Protein AF-0000000074982258 (afdb_homodimer)

Secondary structure (DSSP, 8-state):
-------------TT----S-TTTPPPPSS-EEEE-SSSEEEE-TTSEEE-SS---HHHHS-TT----SPPPPPTTEEEEEETTTEEEEEEGGGEEEEEE--BHHHH-TTT---HHHHTTHHHHHHHHHHHHHTT-EEEEEEE-B-HHHHTTS-HHHHHHTSBTTB--TTSBPSTT--BTTBTT-GGGSBPTHHHHHHHHHHHHT-EEEEEESSSSTTSSTTSHHHHHHHHTT--EEEEEEE-IIIIIHHHHHHHHHHT-EEEEEEEEEE--SPTTHHHHHHHHIIIIIEEEE-HHHHHHHHHHHH-/-------------TT----S-TTTPPPPSS-EEEE-SSSEEEE-TTSEEE-SS---HHHHS-TT----SPPPPPTTEEEEEETTTEEEEEEGGGEEEEEE--BHHHH-TTT---HHHHTTHHHHHHHHHHHHHTT-EEEEEEE-B-HHHHTTS-HHHHHHTSBTTB--TTPBPSTT--BTTBTT-GGGSBPTHHHHHHHHHHHHT-EEEEEESSSSTTSSTTSHHHHHHHHTT--EEEEEEE-IIIIIHHHHHHHHHHT-EEEEEEEEEE--SPTTHHHHHHHHIIIIIEEEE-HHHHHHHHHHHT-

Nearest PDB structures (foldseek):
  8bkd-assembly3_E  TM=7.973E-01  e=1.264E-15  Escherichia coli K-12
  8bln-assembly3_F  TM=8.047E-01  e=1.947E-15  Escherichia coli
  8bll-assembly7_L  TM=7.903E-01  e=5.222E-15  Escherichia coli K-12
  3o90-assembly1_D  TM=8.374E-01  e=4.902E-12  Streptococcus pneumoniae TIGR4
  6kua-assembly1_B  TM=9.153E-01  e=8.361E-11  Staphylococcus aureus

Organism: Psilocybe cubensis (NCBI:txid181762)

pLDDT: mean 91.88, std 14.43, range [24.7, 99.0]

Solvent-accessible surface area (backbone atoms only — not comparable to full-atom values): 31228 Å² total; per-residue (Å²): 134,83,76,76,70,82,76,80,72,81,71,73,29,84,52,61,62,74,62,49,42,54,34,77,46,66,62,26,86,48,44,45,72,32,48,42,96,88,49,35,32,35,36,28,37,84,28,40,34,36,60,45,67,80,68,58,60,62,76,73,31,49,81,88,51,71,42,60,70,77,78,80,85,50,94,60,41,48,62,31,60,31,61,54,78,27,31,39,30,37,32,30,69,26,24,31,41,39,38,25,41,60,17,20,54,56,44,31,59,54,29,19,88,30,69,59,48,54,58,18,50,59,44,46,67,64,30,50,63,45,41,48,75,54,52,23,39,38,36,42,38,29,54,34,38,50,78,71,50,67,58,67,44,38,23,58,60,49,52,32,47,29,45,55,88,45,73,22,75,61,28,77,42,76,81,80,31,33,31,34,45,19,59,92,16,53,27,36,33,46,34,72,71,52,36,59,52,44,53,56,30,38,75,71,69,42,32,44,85,35,60,28,85,51,64,23,49,40,76,43,83,80,26,57,46,42,47,50,34,62,75,60,59,45,47,35,40,35,40,32,22,34,36,31,71,44,33,38,36,43,26,50,53,40,36,36,68,73,50,36,43,38,33,36,26,63,60,25,40,20,53,84,64,63,85,30,27,62,58,37,46,53,48,44,30,27,18,50,50,41,34,33,34,39,46,65,42,48,42,52,33,47,59,55,65,76,101,135,83,76,77,71,82,78,78,72,80,71,72,28,84,52,58,61,72,64,48,44,56,33,78,45,67,60,27,85,46,44,44,71,33,49,41,96,87,49,35,32,36,36,26,37,83,28,41,34,36,59,44,66,80,69,57,63,62,76,74,32,48,81,89,50,71,44,60,68,76,78,80,86,50,92,60,41,50,61,32,57,31,61,53,78,28,32,38,30,38,32,29,69,25,25,30,40,40,38,26,40,58,16,20,53,56,43,32,62,54,30,20,88,29,72,58,51,54,56,19,50,61,44,46,66,63,29,50,63,46,41,47,74,54,52,23,37,39,36,42,38,30,54,34,38,50,78,71,49,68,59,67,44,40,24,59,61,51,53,33,46,29,46,56,87,45,76,21,75,62,27,79,42,76,82,80,28,34,30,35,45,18,58,93,17,53,28,36,33,44,36,73,71,51,37,58,51,45,53,55,29,39,76,72,70,42,33,44,85,34,60,28,86,50,65,22,49,41,76,43,83,81,26,56,46,42,49,51,34,62,75,59,59,45,46,34,40,36,40,30,22,35,37,31,70,44,32,39,38,44,26,50,53,39,37,37,68,73,49,35,42,40,32,34,26,64,58,26,40,20,53,85,64,62,87,28,26,63,58,36,46,53,48,42,30,26,18,49,48,40,35,32,35,38,47,66,40,50,41,52,33,47,58,53,65,76,101

Sequence (614 aa):
MDSLSPSEEQRVPVHDTPISGLVDRPKVPTAVEYGNETDFWVEYPNGLIDISREAHLSRVYPPPYGATIPPALKSTQIDIAVDGNRIVRINKARTALVVIDMQNFFLHPDLRIHTKGLQCVDPLMNVIPHLRTLGSKILWVNWGLTDHELETIPPSLVRGFRKHNGGGFGSQLPGDFGRLLMRDAYNSELYGPLQAEYLKGAKEGTDFWIHKNRMSGLWGYQTALDLFLRENGITTLIFAGVNTDQCVLGTIVDAYYRGYDCIVLSDATATTSPEGAFENVIYNSGNSYGFVTDTQRIIEAANRDKKMDSLSPSEEQRVPVHDTPISGLVDRPKVPTAVEYGNETDFWVEYPNGLIDISREAHLSRVYPPPYGATIPPALKSTQIDIAVDGNRIVRINKARTALVVIDMQNFFLHPDLRIHTKGLQCVDPLMNVIPHLRTLGSKILWVNWGLTDHELETIPPSLVRGFRKHNGGGFGSQLPGDFGRLLMRDAYNSELYGPLQAEYLKGAKEGTDFWIHKNRMSGLWGYQTALDLFLRENGITTLIFAGVNTDQCVLGTIVDAYYRGYDCIVLSDATATTSPEGAFENVIYNSGNSYGFVTDTQRIIEAANRDKK

Radius of gyration: 24.96 Å; Cα contacts (8 Å, |Δi|>4): 1361; chains: 2; bounding box: 67×72×72 Å

InterPro domains:
  IPR000868 Isochorismatase-like domain [PF00857] (95-280)
  IPR036380 Isochorismatase-like superfamily [G3DSA:3.40.50.850] (60-307)
  IPR036380 Isochorismatase-like superfamily [SSF52499] (83-302)
  IPR050272 Isochorismatase-like hydrolase [PTHR43540] (84-302)

Foldseek 3Di:
DPPPPDDPPPPDPPDDDDAFDQQQDQADPFWDWDDDQQFIWIGARQQEIERASPDDPCRVDPPPDGDRDDDDQDLQWFWFQFHNRHIYIHGLQQEAEEAEALFQCDPPPVRDDFVLQVQLVVLCVVQVVLSVVSNHAYEYEFQADDPVLVVPDDPVQQVVQADPVGAGAQCQDPDQQGGPSHHPGRRGAHPDCVNVVQVVCVVVVRYDYFHDSALAQPPDCPHPVNVVSVVSNHQEYEYAYPDLQTSRLNNLVSSQVVNGAYEYALSRHHYPDDPPRSVVSQSCCPGPRHTYDHSVRSSVRSVVSVD/DPPPPDDPPPDDPPDDDDAFDQQQDQADPFWDWDDDQQFIWIGARQQEIERASPDDPCRVDPPPDRDRDDDDQDLQWFWFQFHNRHIYIHGLLQEAEEAEALFQCDPPPVRDDFVLQVQLVVLCVVQVVLSVVSNHAYEYEFQADDPVLVVPDDPVQQVVQADPVGAGAQCQDPDQQGGPSHHPGRRGAHPDCVNVVQVVCVVVVRYDYFHDSALAQPPDCPHPVNVVSVVSNHQEYEYAYPDCQTSRLNNLVSSQVVNGAYEYALSRHHYPDDPPRSVVSQSCCPGPRHTYDHSVRSSVRSVVSVD

Structure (mmCIF, N/CA/C/O backbone):
data_AF-0000000074982258-model_v1
#
loop_
_entity.id
_entity.type
_entity.pdbx_description
1 polymer 'Isochorismatase-like domain-containing protein'
#
loop_
_atom_site.group_PDB
_atom_site.id
_atom_site.type_symbol
_atom_site.label_atom_id
_atom_site.label_alt_id
_atom_site.label_comp_id
_atom_site.label_asym_id
_atom_site.label_entity_id
_atom_site.label_seq_id
_atom_site.pdbx_PDB_ins_code
_atom_site.Cartn_x
_atom_site.Cartn_y
_atom_site.Cartn_z
_atom_site.occupancy
_atom_site.B_iso_or_equiv
_atom_site.auth_seq_id
_atom_site.auth_comp_id
_atom_site.auth_asym_id
_atom_site.auth_atom_id
_atom_site.pdbx_PDB_model_num
ATOM 1 N N . MET A 1 1 ? 27.219 -33.344 27.391 1 25.28 1 MET A N 1
ATOM 2 C CA . MET A 1 1 ? 27.453 -31.969 27.781 1 25.28 1 MET A CA 1
ATOM 3 C C . MET A 1 1 ? 27.75 -31.109 26.562 1 25.28 1 MET A C 1
ATOM 5 O O . MET A 1 1 ? 28.922 -30.891 26.219 1 25.28 1 MET A O 1
ATOM 9 N N . ASP A 1 2 ? 27.141 -31.281 25.391 1 26.64 2 ASP A N 1
ATOM 10 C CA . ASP A 1 2 ? 27.5 -30.859 24.047 1 26.64 2 ASP A CA 1
ATOM 11 C C . ASP A 1 2 ? 27.469 -29.344 23.922 1 26.64 2 ASP A C 1
ATOM 13 O O . ASP A 1 2 ? 26.438 -28.703 24.156 1 26.64 2 ASP A O 1
ATOM 17 N N . SER A 1 3 ? 28.641 -28.625 24.266 1 28.03 3 SER A N 1
ATOM 18 C CA . SER A 1 3 ? 28.922 -27.203 24.234 1 28.03 3 SER A CA 1
ATOM 19 C C . SER A 1 3 ? 28.422 -26.562 22.938 1 28.03 3 SER A C 1
ATOM 21 O O . SER A 1 3 ? 28.828 -26.969 21.844 1 28.03 3 SER A O 1
ATOM 23 N N . LEU A 1 4 ? 27.188 -26.094 22.891 1 28.16 4 LEU A N 1
ATOM 24 C CA . LEU A 1 4 ? 26.609 -25.328 21.797 1 28.16 4 LEU A CA 1
ATOM 25 C C . LEU A 1 4 ? 27.547 -24.234 21.328 1 28.16 4 LEU A C 1
ATOM 27 O O . LEU A 1 4 ? 28.031 -23.438 22.141 1 28.16 4 LEU A O 1
ATOM 31 N N . SER A 1 5 ? 28.391 -24.516 20.281 1 30.05 5 SER A N 1
ATOM 32 C CA . SER A 1 5 ? 29.453 -23.656 19.781 1 30.05 5 SER A CA 1
ATOM 33 C C . SER A 1 5 ? 29.016 -22.188 19.75 1 30.05 5 SER A C 1
ATOM 35 O O . SER A 1 5 ? 27.828 -21.906 19.641 1 30.05 5 SER A O 1
ATOM 37 N N . PRO A 1 6 ? 29.953 -21.203 20 1 31.11 6 PRO A N 1
ATOM 38 C CA . PRO A 1 6 ? 29.734 -19.75 20.078 1 31.11 6 PRO A CA 1
ATOM 39 C C . PRO A 1 6 ? 28.781 -19.234 19.016 1 31.11 6 PRO A C 1
ATOM 41 O O . PRO A 1 6 ? 28.625 -19.875 17.969 1 31.11 6 PRO A O 1
ATOM 44 N N . SER A 1 7 ? 27.781 -18.312 19.344 1 31.77 7 SER A N 1
ATOM 45 C CA . SER A 1 7 ? 26.719 -17.5 18.719 1 31.77 7 SER A CA 1
ATOM 46 C C . SER A 1 7 ? 27.188 -16.906 17.406 1 31.77 7 SER A C 1
ATOM 48 O O . SER A 1 7 ? 28.266 -16.328 17.328 1 31.77 7 SER A O 1
ATOM 50 N N . GLU A 1 8 ? 27.047 -17.547 16.297 1 35.75 8 GLU A N 1
ATOM 51 C CA . GLU A 1 8 ? 27.469 -17 15.008 1 35.75 8 GLU A CA 1
ATOM 52 C C . GLU A 1 8 ? 27.406 -15.477 15 1 35.75 8 GLU A C 1
ATOM 54 O O . GLU A 1 8 ? 26.344 -14.891 15.227 1 35.75 8 GLU A O 1
ATOM 59 N N . GLU A 1 9 ? 28.328 -14.688 15.43 1 36.5 9 GLU A N 1
ATOM 60 C CA . GLU A 1 9 ? 28.562 -13.25 15.328 1 36.5 9 GLU A CA 1
ATOM 61 C C . GLU A 1 9 ? 28 -12.68 14.039 1 36.5 9 GLU A C 1
ATOM 63 O O . GLU A 1 9 ? 28.344 -13.133 12.945 1 36.5 9 GLU A O 1
ATOM 68 N N . GLN A 1 10 ? 26.781 -12.25 14.031 1 44.06 10 GLN A N 1
ATOM 69 C CA . GLN A 1 10 ? 26.125 -11.531 12.938 1 44.06 10 GLN A CA 1
ATOM 70 C C . GLN A 1 10 ? 27.109 -10.664 12.172 1 44.06 10 GLN A C 1
ATOM 72 O O . GLN A 1 10 ? 27.656 -9.695 12.711 1 44.06 10 GLN A O 1
ATOM 77 N N . ARG A 1 11 ? 27.891 -11.148 11.289 1 51.22 11 ARG A N 1
ATOM 78 C CA . ARG A 1 11 ? 28.875 -10.461 10.453 1 51.22 11 ARG A CA 1
ATOM 79 C C . ARG A 1 11 ? 28.312 -9.156 9.906 1 51.22 11 ARG A C 1
ATOM 81 O O . ARG A 1 11 ? 27.25 -9.141 9.273 1 51.22 11 ARG A O 1
ATOM 88 N N . VAL A 1 12 ? 28.641 -8.047 10.336 1 60.62 12 VAL A N 1
ATOM 89 C CA . VAL A 1 12 ? 28.359 -6.727 9.773 1 60.62 12 VAL A CA 1
ATOM 90 C C . VAL A 1 12 ? 28.812 -6.68 8.32 1 60.62 12 VAL A C 1
ATOM 92 O O . VAL A 1 12 ? 29.969 -6.988 8.008 1 60.62 12 VAL A O 1
ATOM 95 N N . PRO A 1 13 ? 27.797 -6.574 7.496 1 71 13 PRO A N 1
ATOM 96 C CA . PRO A 1 13 ? 28.203 -6.5 6.09 1 71 13 PRO A CA 1
ATOM 97 C C . PRO A 1 13 ? 29.359 -5.523 5.855 1 71 13 PRO A C 1
ATOM 99 O O . PRO A 1 13 ? 29.375 -4.438 6.438 1 71 13 PRO A O 1
ATOM 102 N N . VAL A 1 14 ? 30.281 -5.922 5.129 1 66.94 14 VAL A N 1
ATOM 103 C CA . VAL A 1 14 ? 31.469 -5.117 4.859 1 66.94 14 VAL A CA 1
ATOM 104 C C . VAL A 1 14 ? 31.062 -3.799 4.203 1 66.94 14 VAL A C 1
ATOM 106 O O . VAL A 1 14 ? 31.688 -2.76 4.441 1 66.94 14 VAL A O 1
ATOM 109 N N . HIS A 1 15 ? 29.969 -3.889 3.49 1 69.44 15 HIS A N 1
ATOM 110 C CA . HIS A 1 15 ? 29.516 -2.709 2.758 1 69.44 15 HIS A CA 1
ATOM 111 C C . HIS A 1 15 ? 28.078 -2.357 3.105 1 69.44 15 HIS A C 1
ATOM 113 O O . HIS A 1 15 ? 27.312 -1.911 2.244 1 69.44 15 HIS A O 1
ATOM 119 N N . ASP A 1 16 ? 27.734 -2.295 4.309 1 64.5 16 ASP A N 1
ATOM 120 C CA . ASP A 1 16 ? 26.359 -2.096 4.715 1 64.5 16 ASP A CA 1
ATOM 121 C C . ASP A 1 16 ? 25.875 -0.697 4.34 1 64.5 16 ASP A C 1
ATOM 123 O O . ASP A 1 16 ? 26.594 0.287 4.527 1 64.5 16 ASP A O 1
ATOM 127 N N . THR A 1 17 ? 24.828 -0.656 3.617 1 60.53 17 THR A N 1
ATOM 128 C CA . THR A 1 17 ? 24.094 0.579 3.355 1 60.53 17 THR A CA 1
ATOM 129 C C . THR A 1 17 ? 22.734 0.549 4.027 1 60.53 17 THR A C 1
ATOM 131 O O . THR A 1 17 ? 21.875 -0.263 3.668 1 60.53 17 THR A O 1
ATOM 134 N N . PRO A 1 18 ? 22.672 1.269 5.168 1 56.69 18 PRO A N 1
ATOM 135 C CA . PRO A 1 18 ? 21.359 1.285 5.793 1 56.69 18 PRO A CA 1
ATOM 136 C C . PRO A 1 18 ? 20.266 1.832 4.863 1 56.69 18 PRO A C 1
ATOM 138 O O . PRO A 1 18 ? 20.484 2.855 4.207 1 56.69 18 PRO A O 1
ATOM 141 N N . ILE A 1 19 ? 19.344 0.847 4.578 1 61.81 19 ILE A N 1
ATOM 142 C CA . ILE A 1 19 ? 18.156 1.266 3.838 1 61.81 19 ILE A CA 1
ATOM 143 C C . ILE A 1 19 ? 16.984 1.461 4.801 1 61.81 19 ILE A C 1
ATOM 145 O O . ILE A 1 19 ? 16.797 0.669 5.73 1 61.81 19 ILE A O 1
ATOM 149 N N . SER A 1 20 ? 16.312 2.434 4.719 1 60.94 20 SER A N 1
ATOM 150 C CA . SER A 1 20 ? 15.148 2.684 5.566 1 60.94 20 SER A CA 1
ATOM 151 C C . SER A 1 20 ? 15.562 2.85 7.027 1 60.94 20 SER A C 1
ATOM 153 O O . SER A 1 20 ? 16.734 2.717 7.367 1 60.94 20 SER A O 1
ATOM 155 N N . GLY A 1 21 ? 15.219 3.775 7.75 1 69.81 21 GLY A N 1
ATOM 156 C CA . GLY A 1 21 ? 15.555 4.102 9.133 1 69.81 21 GLY A CA 1
ATOM 157 C C . GLY A 1 21 ? 15.625 5.594 9.391 1 69.81 21 GLY A C 1
ATOM 158 O O . GLY A 1 21 ? 16.531 6.062 10.078 1 69.81 21 GLY A O 1
ATOM 159 N N . LEU A 1 22 ? 14.836 6.145 8.812 1 79.62 22 LEU A N 1
ATOM 160 C CA . LEU A 1 22 ? 14.922 7.602 8.766 1 79.62 22 LEU A CA 1
ATOM 161 C C . LEU A 1 22 ? 14.648 8.203 10.141 1 79.62 22 LEU A C 1
ATOM 163 O O . LEU A 1 22 ? 15.156 9.273 10.469 1 79.62 22 LEU A O 1
ATOM 167 N N . VAL A 1 23 ? 13.969 7.469 10.891 1 82.12 23 VAL A N 1
ATOM 168 C CA . VAL A 1 23 ? 13.625 8.023 12.195 1 82.12 23 VAL A CA 1
ATOM 169 C C . VAL A 1 23 ? 14.852 7.992 13.109 1 82.12 23 VAL A C 1
ATOM 171 O O . VAL A 1 23 ? 15.109 8.953 13.836 1 82.12 23 VAL A O 1
ATOM 174 N N . ASP A 1 24 ? 15.594 6.988 12.969 1 80.44 24 ASP A N 1
ATOM 175 C CA . ASP A 1 24 ? 16.734 6.816 13.867 1 80.44 24 ASP A CA 1
ATOM 176 C C . ASP A 1 24 ? 18.031 7.238 13.195 1 80.44 24 ASP A C 1
ATOM 178 O O . ASP A 1 24 ? 19.094 7.23 13.82 1 80.44 24 ASP A O 1
ATOM 182 N N . ARG A 1 25 ? 17.922 7.688 12.086 1 86.06 25 ARG A N 1
ATOM 183 C CA . ARG A 1 25 ? 19.109 8.039 11.32 1 86.06 25 ARG A CA 1
ATOM 184 C C . ARG A 1 25 ? 19.797 9.273 11.906 1 86.06 25 ARG A C 1
ATOM 186 O O . ARG A 1 25 ? 19.125 10.203 12.359 1 86.06 25 ARG A O 1
ATOM 193 N N . PRO A 1 26 ? 21.125 9.258 11.875 1 90.62 26 PRO A N 1
ATOM 194 C CA . PRO A 1 26 ? 21.797 10.492 12.281 1 90.62 26 PRO A CA 1
ATOM 195 C C . PRO A 1 26 ? 21.438 11.688 11.391 1 90.62 26 PRO A C 1
ATOM 197 O O . PRO A 1 26 ? 21.016 11.5 10.25 1 90.62 26 PRO A O 1
ATOM 200 N N . LYS A 1 27 ? 21.609 12.82 11.969 1 92.81 27 LYS A N 1
ATOM 201 C CA . LYS A 1 27 ? 21.422 14.039 11.188 1 92.81 27 LYS A CA 1
ATOM 202 C C . LYS A 1 27 ? 22.5 14.18 10.117 1 92.81 27 LYS A C 1
ATOM 204 O O . LYS A 1 27 ? 23.609 13.656 10.273 1 92.81 27 LYS A O 1
ATOM 209 N N . VAL A 1 28 ? 22.156 14.859 9.023 1 92.38 28 VAL A N 1
ATOM 210 C CA . VAL A 1 28 ? 23.141 15.094 7.961 1 92.38 28 VAL A CA 1
ATOM 211 C C . VAL A 1 28 ? 24.219 16.047 8.453 1 92.38 28 VAL A C 1
ATOM 213 O O . VAL A 1 28 ? 23.938 17 9.195 1 92.38 28 VAL A O 1
ATOM 216 N N . PRO A 1 29 ? 25.516 15.797 8.078 1 90.69 29 PRO A N 1
ATOM 217 C CA . PRO A 1 29 ? 26.594 16.672 8.531 1 90.69 29 PRO A CA 1
ATOM 218 C C . PRO A 1 29 ? 26.578 18.047 7.844 1 90.69 29 PRO A C 1
ATOM 220 O O . PRO A 1 29 ? 27.078 19.016 8.398 1 90.69 29 PRO A O 1
ATOM 223 N N . THR A 1 30 ? 26.094 18.062 6.59 1 90.69 30 THR A N 1
ATOM 224 C CA . THR A 1 30 ? 25.891 19.281 5.812 1 90.69 30 THR A CA 1
ATOM 225 C C . THR A 1 30 ? 24.531 19.281 5.121 1 90.69 30 THR A C 1
ATOM 227 O O . THR A 1 30 ? 23.938 18.219 4.945 1 90.69 30 THR A O 1
ATOM 230 N N . ALA A 1 31 ? 24.094 20.469 4.816 1 93.5 31 ALA A N 1
ATOM 231 C CA . ALA A 1 31 ? 22.797 20.547 4.152 1 93.5 31 ALA A CA 1
ATOM 232 C C . ALA A 1 31 ? 22.797 19.766 2.844 1 93.5 31 ALA A C 1
ATOM 234 O O . ALA A 1 31 ? 23.781 19.797 2.098 1 93.5 31 ALA A O 1
ATOM 235 N N . VAL A 1 32 ? 21.703 19.094 2.574 1 92.81 32 VAL A N 1
ATOM 236 C CA . VAL A 1 32 ? 21.562 18.266 1.388 1 92.81 32 VAL A CA 1
ATOM 237 C C . VAL A 1 32 ? 20.219 18.562 0.703 1 92.81 32 VAL A C 1
ATOM 239 O O . VAL A 1 32 ? 19.188 18.703 1.367 1 92.81 32 VAL A O 1
ATOM 242 N N . GLU A 1 33 ? 20.281 18.703 -0.578 1 94.19 33 GLU A N 1
ATOM 243 C CA . GLU A 1 33 ? 19.062 18.859 -1.361 1 94.19 33 GLU A CA 1
ATOM 244 C C . GLU A 1 33 ? 18.734 17.578 -2.129 1 94.19 33 GLU A C 1
ATOM 246 O O . GLU A 1 33 ? 19.625 16.969 -2.734 1 94.19 33 GLU A O 1
ATOM 251 N N . TYR A 1 34 ? 17.5 17.125 -2.037 1 95.12 34 TYR A N 1
ATOM 252 C CA . TYR A 1 34 ? 16.969 15.969 -2.756 1 95.12 34 TYR A CA 1
ATOM 253 C C . TYR A 1 34 ? 16.016 16.406 -3.857 1 95.12 34 TYR A C 1
ATOM 255 O O . TYR A 1 34 ? 15.234 17.344 -3.678 1 95.12 34 TYR A O 1
ATOM 263 N N . GLY A 1 35 ? 16.031 15.633 -4.969 1 95.25 35 GLY A N 1
ATOM 264 C CA . GLY A 1 35 ? 15.016 15.867 -5.992 1 95.25 35 GLY A CA 1
ATOM 265 C C . GLY A 1 35 ? 15.523 16.703 -7.148 1 95.25 35 GLY A C 1
ATOM 266 O O . GLY A 1 35 ? 16.656 16.547 -7.594 1 95.25 35 GLY A O 1
ATOM 267 N N . ASN A 1 36 ? 14.633 17.484 -7.73 1 94.94 36 ASN A N 1
ATOM 268 C CA . ASN A 1 36 ? 14.953 18.281 -8.914 1 94.94 36 ASN A CA 1
ATOM 269 C C . ASN A 1 36 ? 14.477 19.719 -8.766 1 94.94 36 ASN A C 1
ATOM 271 O O . ASN A 1 36 ? 14.227 20.188 -7.652 1 94.94 36 ASN A O 1
ATOM 275 N N . GLU A 1 37 ? 14.336 20.422 -9.852 1 93.75 37 GLU A N 1
ATOM 276 C CA . GLU A 1 37 ? 14.094 21.859 -9.812 1 93.75 37 GLU A CA 1
ATOM 277 C C . GLU A 1 37 ? 12.703 22.172 -9.258 1 93.75 37 GLU A C 1
ATOM 279 O O . GLU A 1 37 ? 12.508 23.188 -8.586 1 93.75 37 GLU A O 1
ATOM 284 N N . THR A 1 38 ? 11.742 21.344 -9.531 1 94.31 38 THR A N 1
ATOM 285 C CA . THR A 1 38 ? 10.367 21.688 -9.188 1 94.31 38 THR A CA 1
ATOM 286 C C . THR A 1 38 ? 9.875 20.859 -8.008 1 94.31 38 THR A C 1
ATOM 288 O O . THR A 1 38 ? 8.914 21.234 -7.336 1 94.31 38 THR A O 1
ATOM 291 N N . ASP A 1 39 ? 10.5 19.797 -7.781 1 96.88 39 ASP A N 1
ATOM 292 C CA . ASP A 1 39 ? 10.156 18.875 -6.703 1 96.88 39 ASP A CA 1
ATOM 293 C C . ASP A 1 39 ? 11.383 18.5 -5.875 1 96.88 39 ASP A C 1
ATOM 295 O O . ASP A 1 39 ? 12.156 17.625 -6.254 1 96.88 39 ASP A O 1
ATOM 299 N N . PHE A 1 40 ? 11.484 19.219 -4.688 1 96.88 40 PHE A N 1
ATOM 300 C CA . PHE A 1 40 ? 12.719 19.047 -3.941 1 96.88 40 PHE A CA 1
ATOM 301 C C . PHE A 1 40 ? 12.484 19.219 -2.447 1 96.88 40 PHE A C 1
ATOM 303 O O . PHE A 1 40 ? 11.5 19.844 -2.037 1 96.88 40 PHE A O 1
ATOM 310 N N . TRP A 1 41 ? 13.359 18.547 -1.663 1 97.31 41 TRP A N 1
ATOM 311 C CA . TRP A 1 41 ? 13.516 18.734 -0.223 1 97.31 41 TRP A CA 1
ATOM 312 C C . TRP A 1 41 ? 14.898 19.281 0.112 1 97.31 41 TRP A C 1
ATOM 314 O O . TRP A 1 41 ? 15.852 19.062 -0.638 1 97.31 41 TRP A O 1
ATOM 324 N N . VAL A 1 42 ? 14.984 20.031 1.182 1 96 42 VAL A N 1
ATOM 325 C CA . VAL A 1 42 ? 16.297 20.375 1.718 1 96 42 VAL A CA 1
ATOM 326 C C . VAL A 1 42 ? 16.375 19.953 3.182 1 96 42 VAL A C 1
ATOM 328 O O . VAL A 1 42 ? 15.516 20.297 3.988 1 96 42 VAL A O 1
ATOM 331 N N . GLU A 1 43 ? 17.391 19.172 3.451 1 95.31 43 GLU A N 1
ATOM 332 C CA . GLU A 1 43 ? 17.641 18.703 4.809 1 95.31 43 GLU A CA 1
ATOM 333 C C . GLU A 1 43 ? 18.875 19.391 5.41 1 95.31 43 GLU A C 1
ATOM 335 O O . GLU A 1 43 ? 19.922 19.469 4.766 1 95.31 43 GLU A O 1
ATOM 340 N N . TYR A 1 44 ? 18.719 19.844 6.68 1 94.5 44 TYR A N 1
ATOM 341 C CA . TYR A 1 44 ? 19.766 20.625 7.324 1 94.5 44 TYR A CA 1
ATOM 342 C C . TYR A 1 44 ? 20.344 19.875 8.516 1 94.5 44 TYR A C 1
ATOM 344 O O . TYR A 1 44 ? 19.688 19.016 9.102 1 94.5 44 TYR A O 1
ATOM 352 N N . PRO A 1 45 ? 21.531 20.219 8.977 1 93.56 45 PRO A N 1
ATOM 353 C CA . PRO A 1 45 ? 22.234 19.5 10.047 1 93.56 45 PRO A CA 1
ATOM 354 C C . PRO A 1 45 ? 21.547 19.656 11.406 1 93.56 45 PRO A C 1
ATOM 356 O O . PRO A 1 45 ? 21.797 18.875 12.32 1 93.56 45 PRO A O 1
ATOM 359 N N . ASN A 1 46 ? 20.766 20.641 11.594 1 94.12 46 ASN A N 1
ATOM 360 C CA . ASN A 1 46 ? 20.094 20.828 12.883 1 94.12 46 ASN A CA 1
ATOM 361 C C . ASN A 1 46 ? 18.844 19.969 13.008 1 94.12 46 ASN A C 1
ATOM 363 O O . ASN A 1 46 ? 18.141 20.031 14.023 1 94.12 46 ASN A O 1
ATOM 367 N N . GLY A 1 47 ? 18.484 19.219 11.891 1 95.25 47 GLY A N 1
ATOM 368 C CA . GLY A 1 47 ? 17.359 18.297 11.953 1 95.25 47 GLY A CA 1
ATOM 369 C C . GLY A 1 47 ? 16.156 18.781 11.172 1 95.25 47 GLY A C 1
ATOM 370 O O . GLY A 1 47 ? 15.148 18.078 11.07 1 95.25 47 GLY A O 1
ATOM 371 N N . LEU A 1 48 ? 16.266 19.922 10.609 1 97 48 LEU A N 1
ATOM 372 C CA . LEU A 1 48 ? 15.188 20.469 9.797 1 97 48 LEU A CA 1
ATOM 373 C C . LEU A 1 48 ? 15.156 19.797 8.422 1 97 48 LEU A C 1
ATOM 375 O O . LEU A 1 48 ? 16.203 19.672 7.766 1 97 48 LEU A O 1
ATOM 379 N N . ILE A 1 49 ? 14.039 19.344 8.016 1 97.38 49 ILE A N 1
ATOM 380 C CA . ILE A 1 49 ? 13.766 18.938 6.648 1 97.38 49 ILE A CA 1
ATOM 381 C C . ILE A 1 49 ? 12.711 19.859 6.031 1 97.38 49 ILE A C 1
ATOM 383 O O . ILE A 1 49 ? 11.539 19.812 6.422 1 97.38 49 ILE A O 1
ATOM 387 N N . ASP A 1 50 ? 13.164 20.672 5.129 1 97.88 50 ASP A N 1
ATOM 388 C CA . ASP A 1 50 ? 12.273 21.609 4.449 1 97.88 50 ASP A CA 1
ATOM 389 C C . ASP A 1 50 ? 11.633 20.953 3.223 1 97.88 50 ASP A C 1
ATOM 391 O O . ASP A 1 50 ? 12.305 20.734 2.215 1 97.88 50 ASP A O 1
ATOM 395 N N . ILE A 1 51 ? 10.352 20.734 3.291 1 98.56 51 ILE A N 1
ATOM 396 C CA . ILE A 1 51 ? 9.656 20.109 2.172 1 98.56 51 ILE A CA 1
ATOM 397 C C . ILE A 1 51 ? 8.68 21.109 1.547 1 98.56 51 ILE A C 1
ATOM 399 O O . ILE A 1 51 ? 7.762 20.719 0.82 1 98.56 51 ILE A O 1
ATOM 403 N N . SER A 1 52 ? 8.844 22.422 1.833 1 97.88 52 SER A N 1
ATOM 404 C CA . SER A 1 52 ? 7.934 23.453 1.357 1 97.88 52 SER A CA 1
ATOM 405 C C . SER A 1 52 ? 8.211 23.812 -0.101 1 97.88 52 SER A C 1
ATOM 407 O O . SER A 1 52 ? 7.387 24.453 -0.758 1 97.88 52 SER A O 1
ATOM 409 N N . ARG A 1 53 ? 9.367 23.469 -0.614 1 96.75 53 ARG A N 1
ATOM 410 C CA . ARG A 1 53 ? 9.812 23.75 -1.974 1 96.75 53 ARG A CA 1
ATOM 411 C C . ARG A 1 53 ? 9.906 25.25 -2.221 1 96.75 53 ARG A C 1
ATOM 413 O O . ARG A 1 53 ? 9.602 25.734 -3.314 1 96.75 53 ARG A O 1
ATOM 420 N N . GLU A 1 54 ? 10.289 25.984 -1.155 1 94.81 54 GLU A N 1
ATOM 421 C CA . GLU A 1 54 ? 10.297 27.438 -1.307 1 94.81 54 GLU A CA 1
ATOM 422 C C . GLU A 1 54 ? 11.727 27.984 -1.36 1 94.81 54 GLU A C 1
ATOM 424 O O . GLU A 1 54 ? 11.938 29.141 -1.699 1 94.81 54 GLU A O 1
ATOM 429 N N . ALA A 1 55 ? 12.68 27.156 -1.028 1 91.88 55 ALA A N 1
ATOM 430 C CA . ALA A 1 55 ? 14.055 27.625 -1.01 1 91.88 55 ALA A CA 1
ATOM 431 C C . ALA A 1 55 ? 15.023 26.531 -1.416 1 91.88 55 ALA A C 1
ATOM 433 O O . ALA A 1 55 ? 15.336 25.641 -0.618 1 91.88 55 ALA A O 1
ATOM 434 N N . HIS A 1 56 ? 15.547 26.625 -2.637 1 92.88 56 HIS A N 1
ATOM 435 C CA . HIS A 1 56 ? 16.625 25.734 -3.043 1 92.88 56 HIS A CA 1
ATOM 436 C C . HIS A 1 56 ? 17.891 26 -2.242 1 92.88 56 HIS A C 1
ATOM 438 O O . HIS A 1 56 ? 18.219 27.156 -1.943 1 92.88 56 HIS A O 1
ATOM 444 N N . LEU A 1 57 ? 18.562 24.922 -2.004 1 90.81 57 LEU A N 1
ATOM 445 C CA . LEU A 1 57 ? 19.828 25.062 -1.272 1 90.81 57 LEU A CA 1
ATOM 446 C C . LEU A 1 57 ? 20.781 25.969 -2.016 1 90.81 57 LEU A C 1
ATOM 448 O O . LEU A 1 57 ? 21.469 26.797 -1.398 1 90.81 57 LEU A O 1
ATOM 452 N N . SER A 1 58 ? 20.922 25.844 -3.363 1 83 58 SER A N 1
ATOM 453 C CA . SER A 1 58 ? 21.859 26.609 -4.184 1 83 58 SER A CA 1
ATOM 454 C C . SER A 1 58 ? 21.531 28.094 -4.184 1 83 58 SER A C 1
ATOM 456 O O . SER A 1 58 ? 22.406 28.922 -4.422 1 83 58 SER A O 1
ATOM 458 N N . ARG A 1 59 ? 20.359 28.391 -3.982 1 79.75 59 ARG A N 1
ATOM 459 C CA . ARG A 1 59 ? 19.938 29.781 -4.059 1 79.75 59 ARG A CA 1
ATOM 460 C C . ARG A 1 59 ? 20.109 30.469 -2.711 1 79.75 59 ARG A C 1
ATOM 462 O O . ARG A 1 59 ? 20.125 31.703 -2.641 1 79.75 59 ARG A O 1
ATOM 469 N N . VAL A 1 60 ? 20.156 29.75 -1.711 1 72 60 VAL A N 1
ATOM 470 C CA . VAL A 1 60 ? 20.312 30.297 -0.372 1 72 60 VAL A CA 1
ATOM 471 C C . VAL A 1 60 ? 21.797 30.438 -0.043 1 72 60 VAL A C 1
ATOM 473 O O . VAL A 1 60 ? 22.219 31.438 0.537 1 72 60 VAL A O 1
ATOM 476 N N . TYR A 1 61 ? 22.438 29.422 -0.425 1 68.06 61 TYR A N 1
ATOM 477 C CA . TYR A 1 61 ? 23.859 29.422 -0.138 1 68.06 61 TYR A CA 1
ATOM 478 C C . TYR A 1 61 ? 24.672 28.984 -1.358 1 68.06 61 TYR A C 1
ATOM 480 O O . TYR A 1 61 ? 24.953 27.797 -1.532 1 68.06 61 TYR A O 1
ATOM 488 N N . PRO A 1 62 ? 24.875 29.984 -2.207 1 62.38 62 PRO A N 1
ATOM 489 C CA . PRO A 1 62 ? 25.641 29.609 -3.398 1 62.38 62 PRO A CA 1
ATOM 490 C C . PRO A 1 62 ? 26.969 28.922 -3.062 1 62.38 62 PRO A C 1
ATOM 492 O O . PRO A 1 62 ? 27.562 29.203 -2.016 1 62.38 62 PRO A O 1
ATOM 495 N N . PRO A 1 63 ? 27.266 27.812 -3.801 1 57.25 63 PRO A N 1
ATOM 496 C CA . PRO A 1 63 ? 28.625 27.297 -3.596 1 57.25 63 PRO A CA 1
ATOM 497 C C . PRO A 1 63 ? 29.656 28.406 -3.439 1 57.25 63 PRO A C 1
ATOM 499 O O . PRO A 1 63 ? 29.469 29.5 -3.984 1 57.25 63 PRO A O 1
ATOM 502 N N . PRO A 1 64 ? 30.766 27.953 -2.619 1 53.03 64 PRO A N 1
ATOM 503 C CA . PRO A 1 64 ? 31.094 26.672 -1.998 1 53.03 64 PRO A CA 1
ATOM 504 C C . PRO A 1 64 ? 30.484 26.516 -0.604 1 53.03 64 PRO A C 1
ATOM 506 O O . PRO A 1 64 ? 30.922 25.672 0.174 1 53.03 64 PRO A O 1
ATOM 509 N N . TYR A 1 65 ? 29.719 27.422 -0.172 1 52.25 65 TYR A N 1
ATOM 510 C CA . TYR A 1 65 ? 29.328 27.484 1.232 1 52.25 65 TYR A CA 1
ATOM 511 C C . TYR A 1 65 ? 28.375 26.344 1.578 1 52.25 65 TYR A C 1
ATOM 513 O O . TYR A 1 65 ? 27.422 26.078 0.844 1 52.25 65 TYR A O 1
ATOM 521 N N . GLY A 1 66 ? 28.828 25.391 2.207 1 55.69 66 GLY A N 1
ATOM 522 C CA . GLY A 1 66 ? 28.016 24.312 2.76 1 55.69 66 GLY A CA 1
ATOM 523 C C . GLY A 1 66 ? 26.984 24.797 3.746 1 55.69 66 GLY A C 1
ATOM 524 O O . GLY A 1 66 ? 27.25 25.703 4.551 1 55.69 66 GLY A O 1
ATOM 525 N N . ALA A 1 67 ? 25.719 25.031 3.432 1 61.88 67 ALA A N 1
ATOM 526 C CA . ALA A 1 67 ? 24.656 25.656 4.227 1 61.88 67 ALA A CA 1
ATOM 527 C C . ALA A 1 67 ? 24.344 24.828 5.461 1 61.88 67 ALA A C 1
ATOM 529 O O . ALA A 1 67 ? 24.047 23.625 5.352 1 61.88 67 ALA A O 1
ATOM 530 N N . THR A 1 68 ? 24.859 25.344 6.602 1 75.56 68 THR A N 1
ATOM 531 C CA . THR A 1 68 ? 24.547 24.625 7.824 1 75.56 68 THR A CA 1
ATOM 532 C C . THR A 1 68 ? 23.312 25.203 8.492 1 75.56 68 THR A C 1
ATOM 534 O O . THR A 1 68 ? 22.641 24.547 9.289 1 75.56 68 THR A O 1
ATOM 537 N N . ILE A 1 69 ? 22.984 26.469 8.07 1 83.12 69 ILE A N 1
ATOM 538 C CA . ILE A 1 69 ? 21.891 27.125 8.766 1 83.12 69 ILE A CA 1
ATOM 539 C C . ILE A 1 69 ? 20.703 27.266 7.828 1 83.12 69 ILE A C 1
ATOM 541 O O . ILE A 1 69 ? 20.828 27.781 6.711 1 83.12 69 ILE A O 1
ATOM 545 N N . PRO A 1 70 ? 19.609 26.797 8.25 1 91 70 PRO A N 1
ATOM 546 C CA . PRO A 1 70 ? 18.406 26.953 7.422 1 91 70 PRO A CA 1
ATOM 547 C C . PRO A 1 70 ? 17.969 28.406 7.27 1 91 70 PRO A C 1
ATOM 549 O O . PRO A 1 70 ? 18.25 29.234 8.133 1 91 70 PRO A O 1
ATOM 552 N N . PRO A 1 71 ? 17.344 28.688 6.113 1 91.44 71 PRO A N 1
ATOM 553 C CA . PRO A 1 71 ? 16.75 30.031 6 1 91.44 71 PRO A CA 1
ATOM 554 C C . PRO A 1 71 ? 15.672 30.297 7.047 1 91.44 71 PRO A C 1
ATOM 556 O O . PRO A 1 71 ? 15.094 29.359 7.598 1 91.44 71 PRO A O 1
ATOM 559 N N . ALA A 1 72 ? 15.406 31.547 7.27 1 92.31 72 ALA A N 1
ATOM 560 C CA . ALA A 1 72 ? 14.352 31.953 8.203 1 92.31 72 ALA A CA 1
ATOM 561 C C . ALA A 1 72 ? 12.984 31.453 7.738 1 92.31 72 ALA A C 1
ATOM 563 O O . ALA A 1 72 ? 12.734 31.328 6.539 1 92.31 72 ALA A O 1
ATOM 564 N N . LEU A 1 73 ? 12.188 31.203 8.711 1 95.31 73 LEU A N 1
ATOM 565 C CA . LEU A 1 73 ? 10.828 30.75 8.453 1 95.31 73 LEU A CA 1
ATOM 566 C C . LEU A 1 73 ? 10.008 31.844 7.762 1 95.31 73 LEU A C 1
ATOM 568 O O . LEU A 1 73 ? 9.945 32.969 8.234 1 95.31 73 LEU A O 1
ATOM 572 N N . LYS A 1 74 ? 9.438 31.547 6.633 1 95.31 74 LYS A N 1
ATOM 573 C CA . LYS A 1 74 ? 8.555 32.469 5.922 1 95.31 74 LYS A CA 1
ATOM 574 C C . LYS A 1 74 ? 7.137 32.406 6.484 1 95.31 74 LYS A C 1
ATOM 576 O O . LYS A 1 74 ? 6.762 31.438 7.141 1 95.31 74 LYS A O 1
ATOM 581 N N . SER A 1 75 ? 6.312 33.469 6.113 1 95.5 75 SER A N 1
ATOM 582 C CA . SER A 1 75 ? 4.938 33.531 6.594 1 95.5 75 SER A CA 1
ATOM 583 C C . SER A 1 75 ? 4.082 32.406 5.992 1 95.5 75 SER A C 1
ATOM 585 O O . SER A 1 75 ? 3.068 32.031 6.57 1 95.5 75 SER A O 1
ATOM 587 N N . THR A 1 76 ? 4.492 31.859 4.859 1 96.88 76 THR A N 1
ATOM 588 C CA . THR A 1 76 ? 3.752 30.812 4.164 1 96.88 76 THR A CA 1
ATOM 589 C C . THR A 1 76 ? 4.086 29.438 4.734 1 96.88 76 THR A C 1
ATOM 591 O O . THR A 1 76 ? 3.453 28.438 4.379 1 96.88 76 THR A O 1
ATOM 594 N N . GLN A 1 77 ? 5.09 29.422 5.664 1 97.75 77 GLN A N 1
ATOM 595 C CA . GLN A 1 77 ? 5.621 28.141 6.141 1 97.75 77 GLN A CA 1
ATOM 596 C C . GLN A 1 77 ? 5.285 27.922 7.613 1 97.75 77 GLN A C 1
ATOM 598 O O . GLN A 1 77 ? 4.914 28.859 8.32 1 97.75 77 GLN A O 1
ATOM 603 N N . ILE A 1 78 ? 5.391 26.719 8.023 1 98.19 78 ILE A N 1
ATOM 604 C CA . ILE A 1 78 ? 5.301 26.375 9.438 1 98.19 78 ILE A CA 1
ATOM 605 C C . ILE A 1 78 ? 6.188 25.156 9.719 1 98.19 78 ILE A C 1
ATOM 607 O O . ILE A 1 78 ? 6.309 24.266 8.883 1 98.19 78 ILE A O 1
ATOM 611 N N . ASP A 1 79 ? 6.789 25.125 10.891 1 98.38 79 ASP A N 1
ATOM 612 C CA . ASP A 1 79 ? 7.645 24.031 11.352 1 98.38 79 ASP A CA 1
ATOM 613 C C . ASP A 1 79 ? 6.879 23.094 12.273 1 98.38 79 ASP A C 1
ATOM 615 O O . ASP A 1 79 ? 6.281 23.531 13.258 1 98.38 79 ASP A O 1
ATOM 619 N N . ILE A 1 80 ? 6.934 21.828 11.961 1 98.62 80 ILE A N 1
ATOM 620 C CA . ILE A 1 80 ? 6.23 20.828 12.75 1 98.62 80 ILE A CA 1
ATOM 621 C C . ILE A 1 80 ? 7.223 19.781 13.266 1 98.62 80 ILE A C 1
ATOM 623 O O . ILE A 1 80 ? 7.996 19.219 12.492 1 98.62 80 ILE A O 1
ATOM 627 N N . ALA A 1 81 ? 7.191 19.547 14.609 1 98.62 81 ALA A N 1
ATOM 628 C CA . ALA A 1 81 ? 8 18.469 15.172 1 98.62 81 ALA A CA 1
ATOM 629 C C . ALA A 1 81 ? 7.492 17.094 14.719 1 98.62 81 ALA A C 1
ATOM 631 O O . ALA A 1 81 ? 6.281 16.859 14.68 1 98.62 81 ALA A O 1
ATOM 632 N N . VAL A 1 82 ? 8.406 16.25 14.336 1 98.5 82 VAL A N 1
ATOM 633 C CA . VAL A 1 82 ? 8.055 14.891 13.938 1 98.5 82 VAL A CA 1
ATOM 634 C C . VAL A 1 82 ? 8.961 13.891 14.648 1 98.5 82 VAL A C 1
ATOM 636 O O . VAL A 1 82 ? 9.883 14.281 15.375 1 98.5 82 VAL A O 1
ATOM 639 N N . ASP A 1 83 ? 8.648 12.617 14.547 1 97.81 83 ASP A N 1
ATOM 640 C CA . ASP A 1 83 ? 9.453 11.57 15.172 1 97.81 83 ASP A CA 1
ATOM 641 C C . ASP A 1 83 ? 10.914 11.672 14.75 1 97.81 83 ASP A C 1
ATOM 643 O O . ASP A 1 83 ? 11.227 12.195 13.672 1 97.81 83 ASP A O 1
ATOM 647 N N . GLY A 1 84 ? 11.805 11.172 15.586 1 95.19 84 GLY A N 1
ATOM 648 C CA . GLY A 1 84 ? 13.227 11.133 15.273 1 95.19 84 GLY A CA 1
ATOM 649 C C . GLY A 1 84 ? 13.945 12.43 15.594 1 95.19 84 GLY A C 1
ATOM 650 O O . GLY A 1 84 ? 15 12.719 15.023 1 95.19 84 GLY A O 1
ATOM 651 N N . ASN A 1 85 ? 13.305 13.18 16.453 1 95.62 85 ASN A N 1
ATOM 652 C CA . ASN A 1 85 ? 13.875 14.477 16.812 1 95.62 85 ASN A CA 1
ATOM 653 C C . ASN A 1 85 ? 14.141 15.328 15.57 1 95.62 85 ASN A C 1
ATOM 655 O O . ASN A 1 85 ? 15.242 15.859 15.406 1 95.62 85 ASN A O 1
ATOM 659 N N . ARG A 1 86 ? 13.148 15.359 14.711 1 97.38 86 ARG A N 1
ATOM 660 C CA . ARG A 1 86 ? 13.227 16.156 13.492 1 97.38 86 ARG A CA 1
ATOM 661 C C . ARG A 1 86 ? 12.117 17.203 13.453 1 97.38 86 ARG A C 1
ATOM 663 O O . ARG A 1 86 ? 11.18 17.156 14.25 1 97.38 86 ARG A O 1
ATOM 670 N N . ILE A 1 87 ? 12.352 18.188 12.625 1 98 87 ILE A N 1
ATOM 671 C CA . ILE A 1 87 ? 11.367 19.203 12.289 1 98 87 ILE A CA 1
ATOM 672 C C . ILE A 1 87 ? 11.102 19.203 10.789 1 98 87 ILE A C 1
ATOM 674 O O . ILE A 1 87 ? 12.031 19.172 9.984 1 98 87 ILE A O 1
ATOM 678 N N . VAL A 1 88 ? 9.875 19.172 10.43 1 98.62 88 VAL A N 1
ATOM 679 C CA . VAL A 1 88 ? 9.516 19.281 9.016 1 98.62 88 VAL A CA 1
ATOM 680 C C . VAL A 1 88 ? 8.898 20.656 8.758 1 98.62 88 VAL A C 1
ATOM 682 O O . VAL A 1 88 ? 8 21.094 9.484 1 98.62 88 VAL A O 1
ATOM 685 N N . ARG A 1 89 ? 9.43 21.406 7.77 1 98.56 89 ARG A N 1
ATOM 686 C CA . ARG A 1 89 ? 8.891 22.703 7.344 1 98.56 89 ARG A CA 1
ATOM 687 C C . ARG A 1 89 ? 7.984 22.531 6.133 1 98.56 89 ARG A C 1
ATOM 689 O O . ARG A 1 89 ? 8.422 22.062 5.082 1 98.56 89 ARG A O 1
ATOM 696 N N . ILE A 1 90 ? 6.773 22.875 6.293 1 98.62 90 ILE A N 1
ATOM 697 C CA . ILE A 1 90 ? 5.801 22.688 5.223 1 98.62 90 ILE A CA 1
ATOM 698 C C . ILE A 1 90 ? 5.277 24.047 4.754 1 98.62 90 ILE A C 1
ATOM 700 O O . ILE A 1 90 ? 5.449 25.047 5.441 1 98.62 90 ILE A O 1
ATOM 704 N N . ASN A 1 91 ? 4.766 24.062 3.486 1 98.44 91 ASN A N 1
ATOM 705 C CA . ASN A 1 91 ? 3.953 25.188 3.012 1 98.44 91 ASN A CA 1
ATOM 706 C C . ASN A 1 91 ? 2.5 25.047 3.451 1 98.44 91 ASN A C 1
ATOM 708 O O . ASN A 1 91 ? 1.823 24.078 3.082 1 98.44 91 ASN A O 1
ATOM 712 N N . LYS A 1 92 ? 1.974 26 4.191 1 97.44 92 LYS A N 1
ATOM 713 C CA . LYS A 1 92 ? 0.65 25.922 4.805 1 97.44 92 LYS A CA 1
ATOM 714 C C . LYS A 1 92 ? -0.435 25.75 3.746 1 97.44 92 LYS A C 1
ATOM 716 O O . LYS A 1 92 ? -1.281 24.859 3.863 1 97.44 92 LYS A O 1
ATOM 721 N N . ALA A 1 93 ? -0.381 26.5 2.686 1 96.31 93 ALA A N 1
ATOM 722 C CA . ALA A 1 93 ? -1.425 26.531 1.664 1 96.31 93 ALA A CA 1
ATOM 723 C C . ALA A 1 93 ? -1.36 25.281 0.781 1 96.31 93 ALA A C 1
ATOM 725 O O . ALA A 1 93 ? -2.336 24.938 0.108 1 96.31 93 ALA A O 1
ATOM 726 N N . ARG A 1 94 ? -0.25 24.594 0.765 1 98.31 94 ARG A N 1
ATOM 727 C CA . ARG A 1 94 ? -0.074 23.406 -0.075 1 98.31 94 ARG A CA 1
ATOM 728 C C . ARG A 1 94 ? -0.167 22.125 0.751 1 98.31 94 ARG A C 1
ATOM 730 O O . ARG A 1 94 ? 0.341 21.078 0.344 1 98.31 94 ARG A O 1
ATOM 737 N N . THR A 1 95 ? -0.746 22.297 1.923 1 98.75 95 THR A N 1
ATOM 738 C CA . THR A 1 95 ? -0.905 21.156 2.832 1 98.75 95 THR A CA 1
ATOM 739 C C . THR A 1 95 ? -2.381 20.844 3.039 1 98.75 95 THR A C 1
ATOM 741 O O . THR A 1 95 ? -3.207 21.75 3.182 1 98.75 95 THR A O 1
ATOM 744 N N . ALA A 1 96 ? -2.717 19.547 3.035 1 98.94 96 ALA A N 1
ATOM 745 C CA . ALA A 1 96 ? -4.074 19.094 3.33 1 98.94 96 ALA A CA 1
ATOM 746 C C . ALA A 1 96 ? -4.074 17.984 4.367 1 98.94 96 ALA A C 1
ATOM 748 O O . ALA A 1 96 ? -3.176 17.141 4.375 1 98.94 96 ALA A O 1
ATOM 749 N N . LEU A 1 97 ? -5.051 18.031 5.258 1 98.94 97 LEU A N 1
ATOM 750 C CA . LEU A 1 97 ? -5.371 16.875 6.082 1 98.94 97 LEU A CA 1
ATOM 751 C C . LEU A 1 97 ? -6.289 15.906 5.332 1 98.94 97 LEU A C 1
ATOM 753 O O . LEU A 1 97 ? -7.32 16.312 4.793 1 98.94 97 LEU A O 1
ATOM 757 N N . VAL A 1 98 ? -5.891 14.68 5.215 1 99 98 VAL A N 1
ATOM 758 C CA . VAL A 1 98 ? -6.688 13.625 4.598 1 99 98 VAL A CA 1
ATOM 759 C C . VAL A 1 98 ? -7.238 12.695 5.672 1 99 98 VAL A C 1
ATOM 761 O O . VAL A 1 98 ? -6.496 11.906 6.262 1 99 98 VAL A O 1
ATOM 764 N N . VAL A 1 99 ? -8.516 12.805 5.953 1 99 99 VAL A N 1
ATOM 765 C CA . VAL A 1 99 ? -9.195 11.969 6.941 1 99 99 VAL A CA 1
ATOM 766 C C . VAL A 1 99 ? -9.93 10.836 6.238 1 99 99 VAL A C 1
ATOM 768 O O . VAL A 1 99 ? -10.906 11.07 5.523 1 99 99 VAL A O 1
ATOM 771 N N . ILE A 1 100 ? -9.523 9.602 6.562 1 98.94 100 ILE A N 1
ATOM 772 C CA . ILE A 1 100 ? -9.977 8.461 5.777 1 98.94 100 ILE A CA 1
ATOM 773 C C . ILE A 1 100 ? -10.945 7.617 6.602 1 98.94 100 ILE A C 1
ATOM 775 O O . ILE A 1 100 ? -10.578 7.078 7.648 1 98.94 100 ILE A O 1
ATOM 779 N N . ASP A 1 101 ? -12.148 7.48 6.215 1 98.81 101 ASP A N 1
ATOM 780 C CA . ASP A 1 101 ? -13.141 6.465 6.562 1 98.81 101 ASP A CA 1
ATOM 781 C C . ASP A 1 101 ? -13.539 6.566 8.031 1 98.81 101 ASP A C 1
ATOM 783 O O . ASP A 1 101 ? -13.789 5.551 8.688 1 98.81 101 ASP A O 1
ATOM 787 N N . MET A 1 102 ? -13.492 7.766 8.594 1 98.88 102 MET A N 1
ATOM 788 C CA . MET A 1 102 ? -14.07 7.93 9.922 1 98.88 102 MET A CA 1
ATOM 789 C C . MET A 1 102 ? -15.594 7.93 9.859 1 98.88 102 MET A C 1
ATOM 791 O O . MET A 1 102 ? -16.234 8.836 10.391 1 98.88 102 MET A O 1
ATOM 795 N N . GLN A 1 103 ? -16.141 6.926 9.289 1 98.75 103 GLN A N 1
ATOM 796 C CA . GLN A 1 103 ? -17.562 6.816 8.945 1 98.75 103 GLN A CA 1
ATOM 797 C C . GLN A 1 103 ? -18.312 5.953 9.961 1 98.75 103 GLN A C 1
ATOM 799 O O . GLN A 1 103 ? -17.703 5.168 10.688 1 98.75 103 GLN A O 1
ATOM 804 N N . ASN A 1 104 ? -19.656 6.051 9.945 1 98.38 104 ASN A N 1
ATOM 805 C CA . ASN A 1 104 ? -20.516 5.285 10.844 1 98.38 104 ASN A CA 1
ATOM 806 C C . ASN A 1 104 ? -20.344 3.783 10.641 1 98.38 104 ASN A C 1
ATOM 808 O O . ASN A 1 104 ? -20.312 3.02 11.609 1 98.38 104 ASN A O 1
ATOM 812 N N . PHE A 1 105 ? -20.156 3.297 9.445 1 97.38 105 PHE A N 1
ATOM 813 C CA . PHE A 1 105 ? -20.031 1.865 9.195 1 97.38 105 PHE A CA 1
ATOM 814 C C . PHE A 1 105 ? -18.844 1.289 9.961 1 97.38 105 PHE A C 1
ATOM 816 O O . PHE A 1 105 ? -18.906 0.158 10.453 1 97.38 105 PHE A O 1
ATOM 823 N N . PHE A 1 106 ? -17.844 2.061 10.078 1 97.12 106 PHE A N 1
ATOM 824 C CA . PHE A 1 106 ? -16.594 1.546 10.641 1 97.12 106 PHE A CA 1
ATOM 825 C C . PHE A 1 106 ? -16.531 1.832 12.133 1 97.12 106 PHE A C 1
ATOM 827 O O . PHE A 1 106 ? -15.797 1.161 12.867 1 97.12 106 PHE A O 1
ATOM 834 N N . LEU A 1 107 ? -17.281 2.805 12.602 1 97.56 107 LEU A N 1
ATOM 835 C CA . LEU A 1 107 ? -16.984 3.271 13.953 1 97.56 107 LEU A CA 1
ATOM 836 C C . LEU A 1 107 ? -18.219 3.154 14.844 1 97.56 107 LEU A C 1
ATOM 838 O O . LEU A 1 107 ? -18.109 3.078 16.062 1 97.56 107 LEU A O 1
ATOM 842 N N . HIS A 1 108 ? -19.406 3.244 14.227 1 96.88 108 HIS A N 1
ATOM 843 C CA . HIS A 1 108 ? -20.609 3.246 15.055 1 96.88 108 HIS A CA 1
ATOM 844 C C . HIS A 1 108 ? -20.703 1.967 15.875 1 96.88 108 HIS A C 1
ATOM 846 O O . HIS A 1 108 ? -20.656 0.864 15.328 1 96.88 108 HIS A O 1
ATOM 852 N N . PRO A 1 109 ? -20.938 2.078 17.156 1 94.06 109 PRO A N 1
ATOM 853 C CA . PRO A 1 109 ? -20.891 0.914 18.047 1 94.06 109 PRO A CA 1
ATOM 854 C C . PRO A 1 109 ? -22 -0.104 17.734 1 94.06 109 PRO A C 1
ATOM 856 O O . PRO A 1 109 ? -21.859 -1.278 18.078 1 94.06 109 PRO A O 1
ATOM 859 N N . ASP A 1 110 ? -23.031 0.302 17.031 1 93.75 110 ASP A N 1
ATOM 860 C CA . ASP A 1 110 ? -24.078 -0.628 16.641 1 93.75 110 ASP A CA 1
ATOM 861 C C . ASP A 1 110 ? -23.641 -1.484 15.453 1 93.75 110 ASP A C 1
ATOM 863 O O . ASP A 1 110 ? -24.25 -2.512 15.164 1 93.75 110 ASP A O 1
ATOM 867 N N . LEU A 1 111 ? -22.594 -1.015 14.781 1 92.56 111 LEU A N 1
ATOM 868 C CA . LEU A 1 111 ? -22.188 -1.712 13.57 1 92.56 111 LEU A CA 1
ATOM 869 C C . LEU A 1 111 ? -20.844 -2.404 13.766 1 92.56 111 LEU A C 1
ATOM 871 O O . LEU A 1 111 ? -20.562 -3.434 13.141 1 92.56 111 LEU A O 1
ATOM 875 N N . ARG A 1 112 ? -20 -1.798 14.625 1 90.56 112 ARG A N 1
ATOM 876 C CA . ARG A 1 112 ? -18.641 -2.307 14.711 1 90.56 112 ARG A CA 1
ATOM 877 C C . ARG A 1 112 ? -18.047 -2.041 16.094 1 90.56 112 ARG A C 1
ATOM 879 O O . ARG A 1 112 ? -18.312 -1.005 16.703 1 90.56 112 ARG A O 1
ATOM 886 N N . ILE A 1 113 ? -17.203 -2.994 16.5 1 90.25 113 ILE A N 1
ATOM 887 C CA . ILE A 1 113 ? -16.344 -2.738 17.641 1 90.25 113 ILE A CA 1
ATOM 888 C C . ILE A 1 113 ? -14.992 -2.207 17.172 1 90.25 113 ILE A C 1
ATOM 890 O O . ILE A 1 113 ? -14.172 -2.959 16.641 1 90.25 113 ILE A O 1
ATOM 894 N N . HIS A 1 114 ? -14.781 -0.959 17.266 1 95.38 114 HIS A N 1
ATOM 895 C CA . HIS A 1 114 ? -13.539 -0.291 16.891 1 95.38 114 HIS A CA 1
ATOM 896 C C . HIS A 1 114 ? -13.117 0.723 17.953 1 95.38 114 HIS A C 1
ATOM 898 O O . HIS A 1 114 ? -13.102 1.929 17.703 1 95.38 114 HIS A O 1
ATOM 904 N N . THR A 1 115 ? -12.664 0.237 19.094 1 96.12 115 THR A N 1
ATOM 905 C CA . THR A 1 115 ? -12.344 1.079 20.25 1 96.12 115 THR A CA 1
ATOM 906 C C . THR A 1 115 ? -11.227 2.057 19.906 1 96.12 115 THR A C 1
ATOM 908 O O . THR A 1 115 ? -11.328 3.25 20.203 1 96.12 115 THR A O 1
ATOM 911 N N . LYS A 1 116 ? -10.18 1.577 19.281 1 97.69 116 LYS A N 1
ATOM 912 C CA . LYS A 1 116 ? -9.039 2.432 18.938 1 97.69 116 LYS A CA 1
ATOM 913 C C . LYS A 1 116 ? -9.43 3.482 17.906 1 97.69 116 LYS A C 1
ATOM 915 O O . LYS A 1 116 ? -8.93 4.609 17.938 1 97.69 116 LYS A O 1
ATOM 920 N N . GLY A 1 117 ? -10.305 3.084 16.969 1 98.19 117 GLY A N 1
ATOM 921 C CA . GLY A 1 117 ? -10.812 4.047 16.016 1 98.19 117 GLY A CA 1
ATOM 922 C C . GLY A 1 117 ? -11.625 5.16 16.656 1 98.19 117 GLY A C 1
ATOM 923 O O . GLY A 1 117 ? -11.516 6.32 16.25 1 98.19 117 GLY A O 1
ATOM 924 N N . LEU A 1 118 ? -12.422 4.812 17.609 1 98.38 118 LEU A N 1
ATOM 925 C CA . LEU A 1 118 ? -13.219 5.805 18.328 1 98.38 118 LEU A CA 1
ATOM 926 C C . LEU A 1 118 ? -12.312 6.785 19.078 1 98.38 118 LEU A C 1
ATOM 928 O O . LEU A 1 118 ? -12.648 7.965 19.203 1 98.38 118 LEU A O 1
ATOM 932 N N . GLN A 1 119 ? -11.203 6.332 19.5 1 98.62 119 GLN A N 1
ATOM 933 C CA . GLN A 1 119 ? -10.266 7.168 20.234 1 98.62 119 GLN A CA 1
ATOM 934 C C . GLN A 1 119 ? -9.617 8.203 19.328 1 98.62 119 GLN A C 1
ATOM 936 O O . GLN A 1 119 ? -9 9.164 19.797 1 98.62 119 GLN A O 1
ATOM 941 N N . CYS A 1 120 ? -9.711 8.047 18.031 1 98.81 120 CYS A N 1
ATOM 942 C CA . CYS A 1 120 ? -9.141 8.992 17.078 1 98.81 120 CYS A CA 1
ATOM 943 C C . CYS A 1 120 ? -10.031 10.219 16.922 1 98.81 120 CYS A C 1
ATOM 945 O O . CYS A 1 120 ? -9.609 11.242 16.375 1 98.81 120 CYS A O 1
ATOM 947 N N . VAL A 1 121 ? -11.289 10.18 17.406 1 98.88 121 VAL A N 1
ATOM 948 C CA . VAL A 1 121 ? -12.273 11.227 17.172 1 98.88 121 VAL A CA 1
ATOM 949 C C . VAL A 1 121 ? -11.844 12.516 17.875 1 98.88 121 VAL A C 1
ATOM 951 O O . VAL A 1 121 ? -11.781 13.578 17.25 1 98.88 121 VAL A O 1
ATOM 954 N N . ASP A 1 122 ? -11.5 12.43 19.125 1 98.75 122 ASP A N 1
ATOM 955 C CA . ASP A 1 122 ? -11.156 13.625 19.891 1 98.75 122 ASP A CA 1
ATOM 956 C C . ASP A 1 122 ? -9.891 14.289 19.344 1 98.75 122 ASP A C 1
ATOM 958 O O . ASP A 1 122 ? -9.867 15.508 19.141 1 98.75 122 ASP A O 1
ATOM 962 N N . PRO A 1 123 ? -8.836 13.508 19.078 1 98.88 123 PRO A N 1
ATOM 963 C CA . PRO A 1 123 ? -7.664 14.125 18.453 1 98.88 123 PRO A CA 1
ATOM 964 C C . PRO A 1 123 ? -8 14.875 17.172 1 98.88 123 PRO A C 1
ATOM 966 O O . PRO A 1 123 ? -7.492 15.977 16.938 1 98.88 123 PRO A O 1
ATOM 969 N N . LEU A 1 124 ? -8.844 14.297 16.375 1 98.94 124 LEU A N 1
ATOM 970 C CA . LEU A 1 124 ? -9.227 14.945 15.117 1 98.94 124 LEU A CA 1
ATOM 971 C C . LEU A 1 124 ? -10.023 16.219 15.391 1 98.94 124 LEU A C 1
ATOM 973 O O . LEU A 1 124 ? -9.758 17.266 14.781 1 98.94 124 LEU A O 1
ATOM 977 N N . MET A 1 125 ? -10.969 16.109 16.297 1 98.88 125 MET A N 1
ATOM 978 C CA . MET A 1 125 ? -11.781 17.281 16.641 1 98.88 125 MET A CA 1
ATOM 979 C C . MET A 1 125 ? -10.898 18.422 17.141 1 98.88 125 MET A C 1
ATOM 981 O O . MET A 1 125 ? -11.203 19.594 16.906 1 98.88 125 MET A O 1
ATOM 985 N N . ASN A 1 126 ? -9.867 18.078 17.812 1 98.69 126 ASN A N 1
ATOM 986 C CA . ASN A 1 126 ? -8.984 19.062 18.422 1 98.69 126 ASN A CA 1
ATOM 987 C C . ASN A 1 126 ? -8.062 19.703 17.375 1 98.69 126 ASN A C 1
ATOM 989 O O . ASN A 1 126 ? -7.801 20.906 17.438 1 98.69 126 ASN A O 1
ATOM 993 N N . VAL A 1 127 ? -7.562 18.984 16.391 1 98.81 127 VAL A N 1
ATOM 994 C CA . VAL A 1 127 ? -6.496 19.469 15.523 1 98.81 127 VAL A CA 1
ATOM 995 C C . VAL A 1 127 ? -7.098 20.203 14.336 1 98.81 127 VAL A C 1
ATOM 997 O O . VAL A 1 127 ? -6.488 21.141 13.797 1 98.81 127 VAL A O 1
ATOM 1000 N N . ILE A 1 128 ? -8.297 19.859 13.859 1 98.81 128 ILE A N 1
ATOM 1001 C CA . ILE A 1 128 ? -8.891 20.328 12.609 1 98.81 128 ILE A CA 1
ATOM 1002 C C . ILE A 1 128 ? -9.039 21.844 12.648 1 98.81 128 ILE A C 1
ATOM 1004 O O . ILE A 1 128 ? -8.633 22.547 11.719 1 98.81 128 ILE A O 1
ATOM 1008 N N . PRO A 1 129 ? -9.555 22.469 13.773 1 98.12 129 PRO A N 1
ATOM 1009 C CA . PRO A 1 129 ? -9.664 23.922 13.789 1 98.12 129 PRO A CA 1
ATOM 1010 C C . PRO A 1 129 ? -8.312 24.609 13.617 1 98.12 129 PRO A C 1
ATOM 1012 O O . PRO A 1 129 ? -8.234 25.672 12.977 1 98.12 129 PRO A O 1
ATOM 1015 N N . HIS A 1 130 ? -7.285 24.062 14.156 1 98.19 130 HIS A N 1
ATOM 1016 C CA . HIS A 1 130 ? -5.957 24.656 14.055 1 98.19 130 HIS A CA 1
ATOM 1017 C C . HIS A 1 130 ? -5.422 24.578 12.633 1 98.19 130 HIS A C 1
ATOM 1019 O O . HIS A 1 130 ? -4.805 25.516 12.133 1 98.19 130 HIS A O 1
ATOM 1025 N N . LEU A 1 131 ? -5.648 23.469 11.977 1 98.25 131 LEU A N 1
ATOM 1026 C CA . LEU A 1 131 ? -5.223 23.312 10.594 1 98.25 131 LEU A CA 1
ATOM 1027 C C . LEU A 1 131 ? -5.969 24.297 9.688 1 98.25 131 LEU A C 1
ATOM 1029 O O . LEU A 1 131 ? -5.379 24.875 8.773 1 98.25 131 LEU A O 1
ATOM 1033 N N . ARG A 1 132 ? -7.262 24.531 9.977 1 97.5 132 ARG A N 1
ATOM 1034 C CA . ARG A 1 132 ? -8.039 25.516 9.227 1 97.5 132 ARG A CA 1
ATOM 1035 C C . ARG A 1 132 ? -7.449 26.906 9.367 1 97.5 132 ARG A C 1
ATOM 1037 O O . ARG A 1 132 ? -7.348 27.656 8.391 1 97.5 132 ARG A O 1
ATOM 1044 N N . THR A 1 133 ? -7.078 27.172 10.547 1 94.88 133 THR A N 1
ATOM 1045 C CA . THR A 1 133 ? -6.547 28.516 10.805 1 94.88 133 THR A CA 1
ATOM 1046 C C . THR A 1 133 ? -5.23 28.719 10.055 1 94.88 133 THR A C 1
ATOM 1048 O O . THR A 1 133 ? -4.879 29.859 9.711 1 94.88 133 THR A O 1
ATOM 1051 N N . LEU A 1 134 ? -4.531 27.625 9.75 1 95.5 134 LEU A N 1
ATOM 1052 C CA . LEU A 1 134 ? -3.271 27.688 9.016 1 95.5 134 LEU A CA 1
ATOM 1053 C C . LEU A 1 134 ? -3.523 27.781 7.516 1 95.5 134 LEU A C 1
ATOM 1055 O O . LEU A 1 134 ? -2.592 28 6.738 1 95.5 134 LEU A O 1
ATOM 1059 N N . GLY A 1 135 ? -4.773 27.594 7.141 1 95.31 135 GLY A N 1
ATOM 1060 C CA . GLY A 1 135 ? -5.105 27.656 5.723 1 95.31 135 GLY A CA 1
ATOM 1061 C C . GLY A 1 135 ? -5.051 26.297 5.035 1 95.31 135 GLY A C 1
ATOM 1062 O O . GLY A 1 135 ? -5.188 26.219 3.814 1 95.31 135 GLY A O 1
ATOM 1063 N N . SER A 1 136 ? -4.863 25.25 5.77 1 97 136 SER A N 1
ATOM 1064 C CA . SER A 1 136 ? -4.84 23.906 5.203 1 97 136 SER A CA 1
ATOM 1065 C C . SER A 1 136 ? -6.25 23.422 4.883 1 97 136 SER A C 1
ATOM 1067 O O . SER A 1 136 ? -7.195 23.719 5.613 1 97 136 SER A O 1
ATOM 1069 N N . LYS A 1 137 ? -6.363 22.703 3.814 1 98.38 137 LYS A N 1
ATOM 1070 C CA . LYS A 1 137 ? -7.645 22.109 3.463 1 98.38 137 LYS A CA 1
ATOM 1071 C C . LYS A 1 137 ? -7.855 20.781 4.203 1 98.38 137 LYS A C 1
ATOM 1073 O O . LYS A 1 137 ? -6.895 20.062 4.477 1 98.38 137 LYS A O 1
ATOM 1078 N N . ILE A 1 138 ? -9.109 20.578 4.574 1 98.94 138 ILE A N 1
ATOM 1079 C CA . ILE A 1 138 ? -9.5 19.328 5.215 1 98.94 138 ILE A CA 1
ATOM 1080 C C . ILE A 1 138 ? -10.25 18.438 4.219 1 98.94 138 ILE A C 1
ATOM 1082 O O . ILE A 1 138 ? -11.344 18.797 3.768 1 98.94 138 ILE A O 1
ATOM 1086 N N . LEU A 1 139 ? -9.68 17.344 3.836 1 98.94 139 LEU A N 1
ATOM 1087 C CA . LEU A 1 139 ? -10.266 16.422 2.867 1 98.94 139 LEU A CA 1
ATOM 1088 C C . LEU A 1 139 ? -10.805 15.172 3.561 1 98.94 139 LEU A C 1
ATOM 1090 O O . LEU A 1 139 ? -10.039 14.398 4.129 1 98.94 139 LEU A O 1
ATOM 1094 N N . TRP A 1 140 ? -12.102 15.07 3.555 1 98.94 140 TRP A N 1
ATOM 1095 C CA . TRP A 1 140 ? -12.773 13.891 4.082 1 98.94 140 TRP A CA 1
ATOM 1096 C C . TRP A 1 140 ? -12.945 12.828 2.998 1 98.94 140 TRP A C 1
ATOM 1098 O O . TRP A 1 140 ? -13.828 12.945 2.146 1 98.94 140 TRP A O 1
ATOM 1108 N N . VAL A 1 141 ? -12.094 11.781 3.025 1 98.94 141 VAL A N 1
ATOM 1109 C CA . VAL A 1 141 ? -12.062 10.75 1.993 1 98.94 141 VAL A CA 1
ATOM 1110 C C . VAL A 1 141 ? -12.82 9.516 2.473 1 98.94 141 VAL A C 1
ATOM 1112 O O . VAL A 1 141 ? -12.383 8.844 3.41 1 98.94 141 VAL A O 1
ATOM 1115 N N . ASN A 1 142 ? -13.898 9.188 1.819 1 98.69 142 ASN A N 1
ATOM 1116 C CA . ASN A 1 142 ? -14.844 8.219 2.369 1 98.69 142 ASN A CA 1
ATOM 1117 C C . ASN A 1 142 ? -15.43 7.324 1.279 1 98.69 142 ASN A C 1
ATOM 1119 O O . ASN A 1 142 ? -15.438 7.695 0.104 1 98.69 142 ASN A O 1
ATOM 1123 N N . TRP A 1 143 ? -15.852 6.133 1.728 1 98.44 143 TRP A N 1
ATOM 1124 C CA . TRP A 1 143 ? -16.703 5.316 0.873 1 98.44 143 TRP A CA 1
ATOM 1125 C C . TRP A 1 143 ? -18.047 6.004 0.628 1 98.44 143 TRP A C 1
ATOM 1127 O O . TRP A 1 143 ? -18.609 6.617 1.536 1 98.44 143 TRP A O 1
ATOM 1137 N N . GLY A 1 144 ? -18.594 5.891 -0.409 1 98.44 144 GLY A N 1
ATOM 1138 C CA . GLY A 1 144 ? -19.859 6.363 -0.933 1 98.44 144 GLY A CA 1
ATOM 1139 C C . GLY A 1 144 ? -20.109 5.949 -2.371 1 98.44 144 GLY A C 1
ATOM 1140 O O . GLY A 1 144 ? -20.047 6.777 -3.281 1 98.44 144 GLY A O 1
ATOM 1141 N N . LEU A 1 145 ? -20.438 4.691 -2.531 1 98.5 145 LEU A N 1
ATOM 1142 C CA . LEU A 1 145 ? -20.531 4.102 -3.861 1 98.5 145 LEU A CA 1
ATOM 1143 C C . LEU A 1 145 ? -21.859 4.473 -4.516 1 98.5 145 LEU A C 1
ATOM 1145 O O . LEU A 1 145 ? -22.844 4.77 -3.826 1 98.5 145 LEU A O 1
ATOM 1149 N N . THR A 1 146 ? -21.875 4.488 -5.84 1 98.25 146 THR A N 1
ATOM 1150 C CA . THR A 1 146 ? -23.078 4.578 -6.645 1 98.25 146 THR A CA 1
ATOM 1151 C C . THR A 1 146 ? -23.469 3.209 -7.195 1 98.25 146 THR A C 1
ATOM 1153 O O . THR A 1 146 ? -22.656 2.283 -7.191 1 98.25 146 THR A O 1
ATOM 1156 N N . ASP A 1 147 ? -24.672 3.15 -7.68 1 97.44 147 ASP A N 1
ATOM 1157 C CA . ASP A 1 147 ? -25.094 1.899 -8.297 1 97.44 147 ASP A CA 1
ATOM 1158 C C . ASP A 1 147 ? -24.234 1.548 -9.5 1 97.44 147 ASP A C 1
ATOM 1160 O O . ASP A 1 147 ? -23.953 0.373 -9.742 1 97.44 147 ASP A O 1
ATOM 1164 N N . HIS A 1 148 ? -23.859 2.523 -10.195 1 96.75 148 HIS A N 1
ATOM 1165 C CA . HIS A 1 148 ? -22.984 2.291 -11.344 1 96.75 148 HIS A CA 1
ATOM 1166 C C . HIS A 1 148 ? -21.641 1.722 -10.914 1 96.75 148 HIS A C 1
ATOM 1168 O O . HIS A 1 148 ? -21.125 0.796 -11.539 1 96.75 148 HIS A O 1
ATOM 1174 N N . GLU A 1 149 ? -21.062 2.191 -9.844 1 96.12 149 GLU A N 1
ATOM 1175 C CA . GLU A 1 149 ? -19.766 1.732 -9.352 1 96.12 149 GLU A CA 1
ATOM 1176 C C . GLU A 1 149 ? -19.844 0.287 -8.867 1 96.12 149 GLU A C 1
ATOM 1178 O O . GLU A 1 149 ? -18.875 -0.461 -8.984 1 96.12 149 GLU A O 1
ATOM 1183 N N . LEU A 1 150 ? -20.938 -0.13 -8.383 1 96.25 150 LEU A N 1
ATOM 1184 C CA . LEU A 1 150 ? -21.125 -1.508 -7.938 1 96.25 150 LEU A CA 1
ATOM 1185 C C . LEU A 1 150 ? -20.906 -2.482 -9.094 1 96.25 150 LEU A C 1
ATOM 1187 O O . LEU A 1 150 ? -20.547 -3.639 -8.875 1 96.25 150 LEU A O 1
ATOM 1191 N N . GLU A 1 151 ? -21.062 -1.969 -10.297 1 95.06 151 GLU A N 1
ATOM 1192 C CA . GLU A 1 151 ? -20.969 -2.832 -11.469 1 95.06 151 GLU A CA 1
ATOM 1193 C C . GLU A 1 151 ? -19.531 -2.914 -11.977 1 95.06 151 GLU A C 1
ATOM 1195 O O . GLU A 1 151 ? -19.219 -3.742 -12.836 1 95.06 151 GLU A O 1
ATOM 1200 N N . THR A 1 152 ? -18.703 -2.072 -11.414 1 94.19 152 THR A N 1
ATOM 1201 C CA . THR A 1 152 ? -17.391 -1.979 -12.039 1 94.19 152 THR A CA 1
ATOM 1202 C C . THR A 1 152 ? -16.297 -2.287 -11.023 1 94.19 152 THR A C 1
ATOM 1204 O O . THR A 1 152 ? -15.125 -2.438 -11.398 1 94.19 152 THR A O 1
ATOM 1207 N N . ILE A 1 153 ? -16.594 -2.398 -9.758 1 95.81 153 ILE A N 1
ATOM 1208 C CA . ILE A 1 153 ? -15.562 -2.693 -8.773 1 95.81 153 ILE A CA 1
ATOM 1209 C C . ILE A 1 153 ? -15.117 -4.148 -8.906 1 95.81 153 ILE A C 1
ATOM 1211 O O . ILE A 1 153 ? -15.906 -5.008 -9.305 1 95.81 153 ILE A O 1
ATOM 1215 N N . PRO A 1 154 ? -13.883 -4.445 -8.578 1 96.94 154 PRO A N 1
ATOM 1216 C CA . PRO A 1 154 ? -13.32 -5.785 -8.758 1 96.94 154 PRO A CA 1
ATOM 1217 C C . PRO A 1 154 ? -14 -6.832 -7.875 1 96.94 154 PRO A C 1
ATOM 1219 O O . PRO A 1 154 ? -14.414 -6.527 -6.754 1 96.94 154 PRO A O 1
ATOM 1222 N N . PRO A 1 155 ? -14.031 -8.094 -8.359 1 96.62 155 PRO A N 1
ATOM 1223 C CA . PRO A 1 155 ? -14.68 -9.156 -7.586 1 96.62 155 PRO A CA 1
ATOM 1224 C C . PRO A 1 155 ? -14.016 -9.383 -6.23 1 96.62 155 PRO A C 1
ATOM 1226 O O . PRO A 1 155 ? -14.688 -9.719 -5.258 1 96.62 155 PRO A O 1
ATOM 1229 N N . SER A 1 156 ? -12.688 -9.211 -6.191 1 95.38 156 SER A N 1
ATOM 1230 C CA . SER A 1 156 ? -11.992 -9.383 -4.922 1 95.38 156 SER A CA 1
ATOM 1231 C C . SER A 1 156 ? -12.492 -8.391 -3.877 1 95.38 156 SER A C 1
ATOM 1233 O O . SER A 1 156 ? -12.688 -8.758 -2.715 1 95.38 156 SER A O 1
ATOM 1235 N N . LEU A 1 157 ? -12.68 -7.164 -4.266 1 96.19 157 LEU A N 1
ATOM 1236 C CA . LEU A 1 157 ? -13.18 -6.129 -3.373 1 96.19 157 LEU A CA 1
ATOM 1237 C C . LEU A 1 157 ? -14.617 -6.422 -2.953 1 96.19 157 LEU A C 1
ATOM 1239 O O . LEU A 1 157 ? -14.969 -6.277 -1.778 1 96.19 157 LEU A O 1
ATOM 1243 N N . VAL A 1 158 ? -15.461 -6.848 -3.887 1 95.19 158 VAL A N 1
ATOM 1244 C CA . VAL A 1 158 ? -16.844 -7.203 -3.588 1 95.19 158 VAL A CA 1
ATOM 1245 C C . VAL A 1 158 ? -16.875 -8.312 -2.541 1 95.19 158 VAL A C 1
ATOM 1247 O O . VAL A 1 158 ? -17.594 -8.211 -1.543 1 95.19 158 VAL A O 1
ATOM 1250 N N . ARG A 1 159 ? -16.078 -9.305 -2.768 1 93.81 159 ARG A N 1
ATOM 1251 C CA . ARG A 1 159 ? -16.031 -10.445 -1.854 1 93.81 159 ARG A CA 1
ATOM 1252 C C . ARG A 1 159 ? -15.609 -10.008 -0.458 1 93.81 159 ARG A C 1
ATOM 1254 O O . ARG A 1 159 ? -16.125 -10.516 0.542 1 93.81 159 ARG A O 1
ATOM 1261 N N . GLY A 1 160 ? -14.703 -9.055 -0.406 1 92.12 160 GLY A N 1
ATOM 1262 C CA . GLY A 1 160 ? -14.133 -8.617 0.857 1 92.12 160 GLY A CA 1
ATOM 1263 C C . GLY A 1 160 ? -15.133 -7.91 1.752 1 92.12 160 GLY A C 1
ATOM 1264 O O . GLY A 1 160 ? -14.961 -7.875 2.973 1 9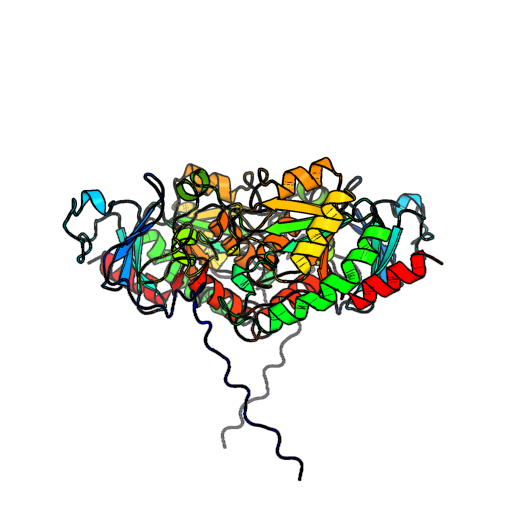2.12 160 GLY A O 1
ATOM 1265 N N . PHE A 1 161 ? -16.172 -7.406 1.214 1 93 161 PHE A N 1
ATOM 1266 C CA . PHE A 1 161 ? -17.141 -6.648 1.997 1 93 161 PHE A CA 1
ATOM 1267 C C . PHE A 1 161 ? -18.453 -7.41 2.107 1 93 161 PHE A C 1
ATOM 1269 O O . PHE A 1 161 ? -19.469 -6.848 2.525 1 93 161 PHE A O 1
ATOM 1276 N N . ARG A 1 162 ? -18.422 -8.672 1.68 1 90.69 162 ARG A N 1
ATOM 1277 C CA . ARG A 1 162 ? -19.609 -9.516 1.743 1 90.69 162 ARG A CA 1
ATOM 1278 C C . ARG A 1 162 ? -19.438 -10.625 2.777 1 90.69 162 ARG A C 1
ATOM 1280 O O . ARG A 1 162 ? -18.359 -11.219 2.889 1 90.69 162 ARG A O 1
ATOM 1287 N N . LYS A 1 163 ? -20.5 -10.898 3.521 1 84.75 163 LYS A N 1
ATOM 1288 C CA . LYS A 1 163 ? -20.5 -12.039 4.426 1 84.75 163 LYS A CA 1
ATOM 1289 C C . LYS A 1 163 ? -20.719 -13.344 3.662 1 84.75 163 LYS A C 1
ATOM 1291 O O . LYS A 1 163 ? -21.188 -13.328 2.52 1 84.75 163 LYS A O 1
ATOM 1296 N N . HIS A 1 164 ? -20.406 -14.391 4.383 1 83.31 164 HIS A N 1
ATOM 1297 C CA . HIS A 1 164 ? -20.547 -15.695 3.752 1 83.31 164 HIS A CA 1
ATOM 1298 C C . HIS A 1 164 ? -22 -15.969 3.369 1 83.31 164 HIS A C 1
ATOM 1300 O O . HIS A 1 164 ? -22.266 -16.719 2.424 1 83.31 164 HIS A O 1
ATOM 1306 N N . ASN A 1 165 ? -22.938 -15.32 4.098 1 83 165 ASN A N 1
ATOM 1307 C CA . ASN A 1 165 ? -24.344 -15.617 3.875 1 83 165 ASN A CA 1
ATOM 1308 C C . ASN A 1 165 ? -25.078 -14.414 3.289 1 83 165 ASN A C 1
ATOM 1310 O O . ASN A 1 165 ? -26.312 -14.336 3.367 1 83 165 ASN A O 1
ATOM 1314 N N . GLY A 1 166 ? -24.344 -13.484 2.766 1 85.69 166 GLY A N 1
ATOM 1315 C CA . GLY A 1 166 ? -25.016 -12.398 2.062 1 85.69 166 GLY A CA 1
ATOM 1316 C C . GLY A 1 166 ? -24.5 -11.031 2.467 1 85.69 166 GLY A C 1
ATOM 1317 O O . GLY A 1 166 ? -23.391 -10.906 2.998 1 85.69 166 GLY A O 1
ATOM 1318 N N . GLY A 1 167 ? -25.312 -10.008 1.932 1 89.81 167 GLY A N 1
ATOM 1319 C CA . GLY A 1 167 ? -24.953 -8.625 2.215 1 89.81 167 GLY A CA 1
ATOM 1320 C C . GLY A 1 167 ? -23.938 -8.07 1.24 1 89.81 167 GLY A C 1
ATOM 1321 O O . GLY A 1 167 ? -23.969 -8.383 0.047 1 89.81 167 GLY A O 1
ATOM 1322 N N . GLY A 1 168 ? -23.141 -7.191 1.843 1 92.62 168 GLY A N 1
ATOM 1323 C CA . GLY A 1 168 ? -22.109 -6.566 1.028 1 92.62 168 GLY A CA 1
ATOM 1324 C C . GLY A 1 168 ? -22.516 -5.195 0.516 1 92.62 168 GLY A C 1
ATOM 1325 O O . GLY A 1 168 ? -23.578 -4.68 0.871 1 92.62 168 GLY A O 1
ATOM 1326 N N . PHE A 1 169 ? -21.656 -4.703 -0.273 1 95.94 169 PHE A N 1
ATOM 1327 C CA . PHE A 1 169 ? -21.859 -3.363 -0.812 1 95.94 169 PHE A CA 1
ATOM 1328 C C . PHE A 1 169 ? -23.266 -3.225 -1.397 1 95.94 169 PHE A C 1
ATOM 1330 O O . PHE A 1 169 ? -23.703 -4.082 -2.16 1 95.94 169 PHE A O 1
ATOM 1337 N N . GLY A 1 170 ? -23.938 -2.188 -1.042 1 96.5 170 GLY A N 1
ATOM 1338 C CA . GLY A 1 170 ? -25.234 -1.876 -1.638 1 96.5 170 GLY A CA 1
ATOM 1339 C C . GLY A 1 170 ? -26.391 -2.586 -0.961 1 96.5 170 GLY A C 1
ATOM 1340 O O . GLY A 1 170 ? -27.547 -2.268 -1.213 1 96.5 170 GLY A O 1
ATOM 1341 N N . SER A 1 171 ? -26.172 -3.521 -0.19 1 95.38 171 SER A N 1
ATOM 1342 C CA . SER A 1 171 ? -27.234 -4.215 0.524 1 95.38 171 SER A CA 1
ATOM 1343 C C . SER A 1 171 ? -27.781 -3.357 1.66 1 95.38 171 SER A C 1
ATOM 1345 O O . SER A 1 171 ? -27.094 -2.473 2.168 1 95.38 171 SER A O 1
ATOM 1347 N N . GLN A 1 172 ? -28.984 -3.682 2.088 1 95.75 172 GLN A N 1
ATOM 1348 C CA . GLN A 1 172 ? -29.641 -2.938 3.162 1 95.75 172 GLN A CA 1
ATOM 1349 C C . GLN A 1 172 ? -29.125 -3.379 4.527 1 95.75 172 GLN A C 1
ATOM 1351 O O . GLN A 1 172 ? -29.172 -4.566 4.863 1 95.75 172 GLN A O 1
ATOM 1356 N N . LEU A 1 173 ? -28.609 -2.406 5.316 1 94.25 173 LEU A N 1
ATOM 1357 C CA . LEU A 1 173 ? -28.219 -2.678 6.699 1 94.25 173 LEU A CA 1
ATOM 1358 C C . LEU A 1 173 ? -29.438 -2.592 7.625 1 94.25 173 LEU A C 1
ATOM 1360 O O . LEU A 1 173 ? -30.438 -1.968 7.281 1 94.25 173 LEU A O 1
ATOM 1364 N N . PRO A 1 174 ? -29.297 -3.229 8.719 1 90.44 174 PRO A N 1
ATOM 1365 C CA . PRO A 1 174 ? -30.406 -3.146 9.672 1 90.44 174 PRO A CA 1
ATOM 1366 C C . PRO A 1 174 ? -30.609 -1.733 10.211 1 90.44 174 PRO A C 1
ATOM 1368 O O . PRO A 1 174 ? -29.688 -0.928 10.227 1 90.44 174 PRO A O 1
ATOM 1371 N N . GLY A 1 175 ? -31.828 -1.503 10.578 1 91.94 175 GLY A N 1
ATOM 1372 C CA . GLY A 1 175 ? -32.156 -0.194 11.125 1 91.94 175 GLY A CA 1
ATOM 1373 C C . GLY A 1 175 ? -32.188 0.899 10.07 1 91.94 175 GLY A C 1
ATOM 1374 O O . GLY A 1 175 ? -32.656 0.673 8.953 1 91.94 175 GLY A O 1
ATOM 1375 N N . ASP A 1 176 ? -31.75 2.061 10.5 1 95.25 176 ASP A N 1
ATOM 1376 C CA . ASP A 1 176 ? -31.828 3.213 9.609 1 95.25 176 ASP A CA 1
ATOM 1377 C C . ASP A 1 176 ? -30.484 3.504 8.953 1 95.25 176 ASP A C 1
ATOM 1379 O O . ASP A 1 176 ? -30.25 4.613 8.477 1 95.25 176 ASP A O 1
ATOM 1383 N N . PHE A 1 177 ? -29.609 2.566 8.883 1 97 177 PHE A N 1
ATOM 1384 C CA . PHE A 1 177 ? -28.234 2.797 8.445 1 97 177 PHE A CA 1
ATOM 1385 C C . PHE A 1 177 ? -28.172 2.859 6.922 1 97 177 PHE A C 1
ATOM 1387 O O . PHE A 1 177 ? -27.156 3.303 6.359 1 97 177 PHE A O 1
ATOM 1394 N N . GLY A 1 178 ? -29.203 2.352 6.27 1 97.62 178 GLY A N 1
ATOM 1395 C CA . GLY A 1 178 ? -29.25 2.443 4.82 1 97.62 178 GLY A CA 1
ATOM 1396 C C . GLY A 1 178 ? -28.422 1.389 4.121 1 97.62 178 GLY A C 1
ATOM 1397 O O . GLY A 1 178 ? -28 0.406 4.738 1 97.62 178 GLY A O 1
ATOM 1398 N N . ARG A 1 179 ? -28.266 1.605 2.811 1 97.62 179 ARG A N 1
ATOM 1399 C CA . ARG A 1 179 ? -27.516 0.655 1.997 1 97.62 179 ARG A CA 1
ATOM 1400 C C . ARG A 1 179 ? -26.016 0.749 2.287 1 97.62 179 ARG A C 1
ATOM 1402 O O . ARG A 1 179 ? -25.469 1.848 2.381 1 97.62 179 ARG A O 1
ATOM 1409 N N . LEU A 1 180 ? -25.391 -0.354 2.43 1 96.88 180 LEU A N 1
ATOM 1410 C CA . LEU A 1 180 ? -24.016 -0.469 2.906 1 96.88 180 LEU A CA 1
ATOM 1411 C C . LEU A 1 180 ? -23.078 0.343 2.031 1 96.88 180 LEU A C 1
ATOM 1413 O O . LEU A 1 180 ? -22.875 0.018 0.858 1 96.88 180 LEU A O 1
ATOM 1417 N N . LEU A 1 181 ? -22.438 1.358 2.596 1 97.94 181 LEU A N 1
ATOM 1418 C CA . LEU A 1 181 ? -21.375 2.195 2.068 1 97.94 181 LEU A CA 1
ATOM 1419 C C . LEU A 1 181 ? -21.766 2.818 0.736 1 97.94 181 LEU A C 1
ATOM 1421 O O . LEU A 1 181 ? -20.938 2.967 -0.162 1 97.94 181 LEU A O 1
ATOM 1425 N N . MET A 1 182 ? -23.078 3.08 0.554 1 98.5 182 MET A N 1
ATOM 1426 C CA . MET A 1 182 ? -23.609 3.787 -0.61 1 98.5 182 MET A CA 1
ATOM 1427 C C . MET A 1 182 ? -23.703 5.285 -0.337 1 98.5 182 MET A C 1
ATOM 1429 O O . MET A 1 182 ? -23.797 5.703 0.818 1 98.5 182 MET A O 1
ATOM 1433 N N . ARG A 1 183 ? -23.688 6.012 -1.438 1 97.88 183 ARG A N 1
ATOM 1434 C CA . ARG A 1 183 ? -23.828 7.461 -1.339 1 97.88 183 ARG A CA 1
ATOM 1435 C C . ARG A 1 183 ? -25.094 7.836 -0.559 1 97.88 183 ARG A C 1
ATOM 1437 O O . ARG A 1 183 ? -26.141 7.211 -0.723 1 97.88 183 ARG A O 1
ATOM 1444 N N . ASP A 1 184 ? -24.938 8.773 0.449 1 96.12 184 ASP A N 1
ATOM 1445 C CA . ASP A 1 184 ? -26 9.438 1.187 1 96.12 184 ASP A CA 1
ATOM 1446 C C . ASP A 1 184 ? -26.625 8.508 2.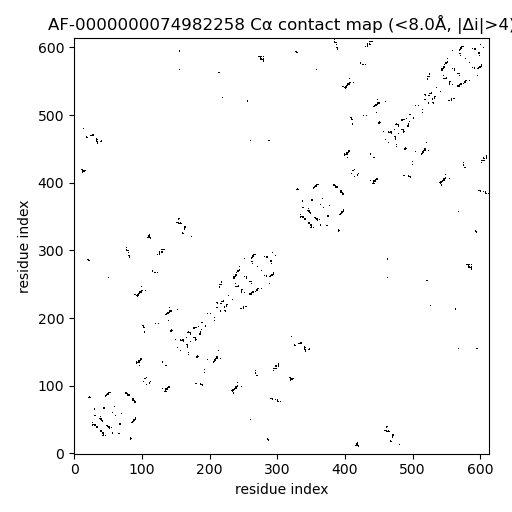229 1 96.12 184 ASP A C 1
ATOM 1448 O O . ASP A 1 184 ? -27.609 8.859 2.885 1 96.12 184 ASP A O 1
ATOM 1452 N N . ALA A 1 185 ? -26.109 7.297 2.383 1 98.31 185 ALA A N 1
ATOM 1453 C CA . ALA A 1 185 ? -26.562 6.414 3.447 1 98.31 185 ALA A CA 1
ATOM 1454 C C . ALA A 1 185 ? -26.031 6.859 4.805 1 98.31 185 ALA A C 1
ATOM 1456 O O . ALA A 1 185 ? -24.906 7.352 4.895 1 98.31 185 ALA A O 1
ATOM 1457 N N . TYR A 1 186 ? -26.766 6.586 5.84 1 98.31 186 TYR A N 1
ATOM 1458 C CA . TYR A 1 186 ? -26.359 6.973 7.184 1 98.31 186 TYR A CA 1
ATOM 1459 C C . TYR A 1 186 ? -25.047 6.289 7.566 1 98.31 186 TYR A C 1
ATOM 1461 O O . TYR A 1 186 ? -24.172 6.906 8.18 1 98.31 186 TYR A O 1
ATOM 1469 N N . ASN A 1 187 ? -24.875 5.043 7.199 1 97.81 187 ASN A N 1
ATOM 1470 C CA . ASN A 1 187 ? -23.656 4.34 7.543 1 97.81 187 ASN A CA 1
ATOM 1471 C C . ASN A 1 187 ? -22.438 4.941 6.828 1 97.81 187 ASN A C 1
ATOM 1473 O O . ASN A 1 187 ? -21.297 4.699 7.223 1 97.81 187 ASN A O 1
ATOM 1477 N N . SER A 1 188 ? -22.688 5.75 5.738 1 98.56 188 SER A N 1
ATOM 1478 C CA . SER A 1 188 ? -21.625 6.367 4.961 1 98.56 188 SER A CA 1
ATOM 1479 C C . SER A 1 188 ? -21.344 7.789 5.434 1 98.56 188 SER A C 1
ATOM 1481 O O . SER A 1 188 ? -20.422 8.445 4.949 1 98.56 188 SER A O 1
ATOM 1483 N N . GLU A 1 189 ? -22.062 8.273 6.406 1 98.75 189 GLU A N 1
ATOM 1484 C CA . GLU A 1 189 ? -21.766 9.547 7.047 1 98.75 189 GLU A CA 1
ATOM 1485 C C . GLU A 1 189 ? -20.609 9.414 8.039 1 98.75 189 GLU A C 1
ATOM 1487 O O . GLU A 1 189 ? -20.234 8.297 8.414 1 98.75 189 GLU A O 1
ATOM 1492 N N . LEU A 1 190 ? -20.062 10.547 8.398 1 98.88 190 LEU A N 1
ATOM 1493 C CA . LEU A 1 190 ? -19.016 10.531 9.414 1 98.88 190 LEU A CA 1
ATOM 1494 C C . LEU A 1 190 ? -19.594 10.211 10.789 1 98.88 190 LEU A C 1
ATOM 1496 O O . LEU A 1 190 ? -20.75 10.531 11.07 1 98.88 190 LEU A O 1
ATOM 1500 N N . TYR A 1 191 ? -18.812 9.633 11.609 1 98.69 191 TYR A N 1
ATOM 1501 C CA . TYR A 1 191 ? -19.266 9.2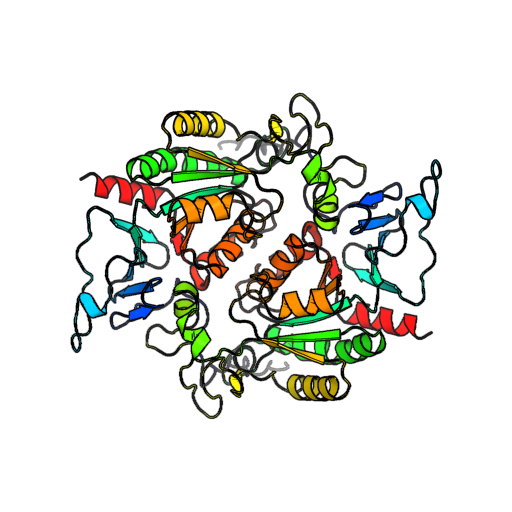03 12.93 1 98.69 191 TYR A CA 1
ATOM 1502 C C . TYR A 1 191 ? -19.328 10.375 13.898 1 98.69 191 TYR A C 1
ATOM 1504 O O . TYR A 1 191 ? -18.375 11.156 13.992 1 98.69 191 TYR A O 1
ATOM 1512 N N . GLY A 1 192 ? -20.406 10.445 14.594 1 97.31 192 GLY A N 1
ATOM 1513 C CA . GLY A 1 192 ? -20.516 11.328 15.742 1 97.31 192 GLY A CA 1
ATOM 1514 C C . GLY A 1 192 ? -20.297 12.789 15.398 1 97.31 192 GLY A C 1
ATOM 1515 O O . GLY A 1 192 ? -20.891 13.312 14.453 1 97.31 192 GLY A O 1
ATOM 1516 N N . PRO A 1 193 ? -19.469 13.438 16.266 1 98.62 193 PRO A N 1
ATOM 1517 C CA . PRO A 1 193 ? -19.281 14.883 16.094 1 98.62 193 PRO A CA 1
ATOM 1518 C C . PRO A 1 193 ? -18.531 15.234 14.812 1 98.62 193 PRO A C 1
ATOM 1520 O O . PRO A 1 193 ? -18.516 16.406 14.406 1 98.62 193 PRO A O 1
ATOM 1523 N N . LEU A 1 194 ? -17.969 14.227 14.188 1 98.88 194 LEU A N 1
ATOM 1524 C CA . LEU A 1 194 ? -17.172 14.5 12.992 1 98.88 194 LEU A CA 1
ATOM 1525 C C . LEU A 1 194 ? -18.062 14.969 11.852 1 98.88 194 LEU A C 1
ATOM 1527 O O . LEU A 1 194 ? -17.641 15.758 11.008 1 98.88 194 LEU A O 1
ATOM 1531 N N . GLN A 1 195 ? -19.266 14.461 11.844 1 98.81 195 GLN A N 1
ATOM 1532 C CA . GLN A 1 195 ? -20.188 14.875 10.789 1 98.81 195 GLN A CA 1
ATOM 1533 C C . GLN A 1 195 ? -20.5 16.359 10.883 1 98.81 195 GLN A C 1
ATOM 1535 O O . GLN A 1 195 ? -20.453 17.078 9.883 1 98.81 195 GLN A O 1
ATOM 1540 N N . ALA A 1 196 ? -20.828 16.766 12.062 1 98.56 196 ALA A N 1
ATOM 1541 C CA . ALA A 1 196 ? -21.109 18.172 12.266 1 98.56 196 ALA A CA 1
ATOM 1542 C C . ALA A 1 196 ? -19.875 19.031 11.977 1 98.56 196 ALA A C 1
ATOM 1544 O O . ALA A 1 196 ? -20 20.141 11.438 1 98.56 196 ALA A O 1
ATOM 1545 N N . GLU A 1 197 ? -18.734 18.531 12.391 1 98.75 197 GLU A N 1
ATOM 1546 C CA . GLU A 1 197 ? -17.484 19.25 12.133 1 98.75 197 GLU A CA 1
ATOM 1547 C C . GLU A 1 197 ? -17.234 19.422 10.633 1 98.75 197 GLU A C 1
ATOM 1549 O O . GLU A 1 197 ? -16.844 20.5 10.18 1 98.75 197 GLU A O 1
ATOM 1554 N N . TYR A 1 198 ? -17.5 18.422 9.836 1 98.81 198 TYR A N 1
ATOM 1555 C CA . TYR A 1 198 ? -17.391 18.5 8.383 1 98.81 198 TYR A CA 1
ATOM 1556 C C . TYR A 1 198 ? -18.328 19.547 7.824 1 98.81 198 TYR A C 1
ATOM 1558 O O . TYR A 1 198 ? -17.922 20.391 7.016 1 98.81 198 TYR A O 1
ATOM 1566 N N . LEU A 1 199 ? -19.578 19.5 8.242 1 98.62 199 LEU A N 1
ATOM 1567 C CA . LEU A 1 199 ? -20.578 20.406 7.703 1 98.62 199 LEU A CA 1
ATOM 1568 C C . LEU A 1 199 ? -20.203 21.859 8 1 98.62 199 LEU A C 1
ATOM 1570 O O . LEU A 1 199 ? -20.359 22.734 7.148 1 98.62 199 LEU A O 1
ATOM 1574 N N . LYS A 1 200 ? -19.734 22.062 9.18 1 98.12 200 LYS A N 1
ATOM 1575 C CA . LYS A 1 200 ? -19.266 23.391 9.547 1 98.12 200 LYS A CA 1
ATOM 1576 C C . LYS A 1 200 ? -18.156 23.859 8.609 1 98.12 200 LYS A C 1
ATOM 1578 O O . LYS A 1 200 ? -18.219 24.969 8.07 1 98.12 200 LYS A O 1
ATOM 1583 N N . GLY A 1 201 ? -17.141 23 8.391 1 98.44 201 GLY A N 1
ATOM 1584 C CA . GLY A 1 201 ? -16.031 23.344 7.516 1 98.44 201 GLY A CA 1
ATOM 1585 C C . GLY A 1 201 ? -16.453 23.484 6.062 1 98.44 201 GLY A C 1
ATOM 1586 O O . GLY A 1 201 ? -15.906 24.328 5.336 1 98.44 201 GLY A O 1
ATOM 1587 N N . ALA A 1 202 ? -17.375 22.688 5.672 1 98.38 202 ALA A N 1
ATOM 1588 C CA . ALA A 1 202 ? -17.875 22.766 4.301 1 98.38 202 ALA A CA 1
ATOM 1589 C C . ALA A 1 202 ? -18.516 24.125 4.039 1 98.38 202 ALA A C 1
ATOM 1591 O O . ALA A 1 202 ? -18.312 24.719 2.982 1 98.38 202 ALA A O 1
ATOM 1592 N N . LYS A 1 203 ? -19.281 24.594 4.934 1 98 203 LYS A N 1
ATOM 1593 C CA . LYS A 1 203 ? -19.922 25.891 4.824 1 98 203 LYS A CA 1
ATOM 1594 C C . LYS A 1 203 ? -18.891 27.016 4.746 1 98 203 LYS A C 1
ATOM 1596 O O . LYS A 1 203 ? -19.094 28 4.031 1 98 203 LYS A O 1
ATOM 1601 N N . GLU A 1 204 ? -17.781 26.828 5.406 1 97.25 204 GLU A N 1
ATOM 1602 C CA . GLU A 1 204 ? -16.734 27.844 5.453 1 97.25 204 GLU A CA 1
ATOM 1603 C C . GLU A 1 204 ? -15.797 27.719 4.258 1 97.25 204 GLU A C 1
ATOM 1605 O O . GLU A 1 204 ? -14.914 28.547 4.066 1 97.25 204 GLU A O 1
ATOM 1610 N N . GLY A 1 205 ? -15.922 26.719 3.494 1 97.75 205 GLY A N 1
ATOM 1611 C CA . GLY A 1 205 ? -15.109 26.516 2.303 1 97.75 205 GLY A CA 1
ATOM 1612 C C . GLY A 1 205 ? -13.758 25.906 2.596 1 97.75 205 GLY A C 1
ATOM 1613 O O . GLY A 1 205 ? -12.852 25.953 1.764 1 97.75 205 GLY A O 1
ATOM 1614 N N . THR A 1 206 ? -13.602 25.234 3.781 1 98.12 206 THR A N 1
ATOM 1615 C CA . THR A 1 206 ? -12.312 24.672 4.168 1 98.12 206 THR A CA 1
ATOM 1616 C C . THR A 1 206 ? -12.328 23.156 4.027 1 98.12 206 THR A C 1
ATOM 1618 O O . THR A 1 206 ? -11.266 22.531 3.934 1 98.12 206 THR A O 1
ATOM 1621 N N . ASP A 1 207 ? -13.531 22.578 4.102 1 98.81 207 ASP A N 1
ATOM 1622 C CA . ASP A 1 207 ? -13.656 21.125 4.094 1 98.81 207 ASP A CA 1
ATOM 1623 C C . ASP A 1 207 ? -14.289 20.625 2.793 1 98.81 207 ASP A C 1
ATOM 1625 O O . ASP A 1 207 ? -15.203 21.266 2.264 1 98.81 207 ASP A O 1
ATOM 1629 N N . PHE A 1 208 ? -13.781 19.516 2.357 1 98.81 208 PHE A N 1
ATOM 1630 C CA . PHE A 1 208 ? -14.242 18.938 1.103 1 98.81 208 PHE A CA 1
ATOM 1631 C C . PHE A 1 208 ? -14.492 17.438 1.263 1 98.81 208 PHE A C 1
ATOM 1633 O O . PHE A 1 208 ? -13.719 16.734 1.917 1 98.81 208 PHE A O 1
ATOM 1640 N N . TRP A 1 209 ? -15.625 17.016 0.721 1 98.75 209 TRP A N 1
ATOM 1641 C CA . TRP A 1 209 ? -15.977 15.594 0.713 1 98.75 209 TRP A CA 1
ATOM 1642 C C . TRP A 1 209 ? -15.445 14.906 -0.543 1 98.75 209 TRP A C 1
ATOM 1644 O O . TRP A 1 209 ? -15.711 15.359 -1.661 1 98.75 209 TRP A O 1
ATOM 1654 N N . ILE A 1 210 ? -14.688 13.859 -0.386 1 98.69 210 ILE A N 1
ATOM 1655 C CA . ILE A 1 210 ? -14.117 13.102 -1.495 1 98.69 210 ILE A CA 1
ATOM 1656 C C . ILE A 1 210 ? -14.578 11.648 -1.424 1 98.69 210 ILE A C 1
ATOM 1658 O O . ILE A 1 210 ? -14.32 10.953 -0.436 1 98.69 210 ILE A O 1
ATOM 1662 N N . HIS A 1 211 ? -15.227 11.141 -2.465 1 98.25 211 HIS A N 1
ATOM 1663 C CA . HIS A 1 211 ? -15.648 9.742 -2.533 1 98.25 211 HIS A CA 1
ATOM 1664 C C . HIS A 1 211 ? -14.555 8.867 -3.127 1 98.25 211 HIS A C 1
ATOM 1666 O O . HIS A 1 211 ? -13.898 9.25 -4.102 1 98.25 211 HIS A O 1
ATOM 1672 N N . LYS A 1 212 ? -14.375 7.738 -2.498 1 98 212 LYS A N 1
ATOM 1673 C CA . LYS A 1 212 ? -13.492 6.73 -3.074 1 98 212 LYS A CA 1
ATOM 1674 C C . LYS A 1 212 ? -14.25 5.438 -3.373 1 98 212 LYS A C 1
ATOM 1676 O O . LYS A 1 212 ? -15.336 5.211 -2.832 1 98 212 LYS A O 1
ATOM 1681 N N . ASN A 1 213 ? -13.672 4.609 -4.254 1 97.5 213 ASN A N 1
ATOM 1682 C CA . ASN A 1 213 ? -14.328 3.359 -4.625 1 97.5 213 ASN A CA 1
ATOM 1683 C C . ASN A 1 213 ? -13.352 2.186 -4.586 1 97.5 213 ASN A C 1
ATOM 1685 O O . ASN A 1 213 ? -13.625 1.125 -5.148 1 97.5 213 ASN A O 1
ATOM 1689 N N . ARG A 1 214 ? -12.211 2.408 -4.066 1 97.5 214 ARG A N 1
ATOM 1690 C CA . ARG A 1 214 ? -11.203 1.419 -3.684 1 97.5 214 ARG A CA 1
ATOM 1691 C C . ARG A 1 214 ? -10.68 1.684 -2.275 1 97.5 214 ARG A C 1
ATOM 1693 O O . ARG A 1 214 ? -11.031 2.689 -1.657 1 97.5 214 ARG A O 1
ATOM 1700 N N . MET A 1 215 ? -9.867 0.747 -1.795 1 96.94 215 MET A N 1
ATOM 1701 C CA . MET A 1 215 ? -9.281 0.948 -0.473 1 96.94 215 MET A CA 1
ATOM 1702 C C . MET A 1 215 ? -8.438 2.217 -0.44 1 96.94 215 MET A C 1
ATOM 1704 O O . MET A 1 215 ? -8.531 3.006 0.503 1 96.94 215 MET A O 1
ATOM 1708 N N . SER A 1 216 ? -7.688 2.389 -1.467 1 98.44 216 SER A N 1
ATOM 1709 C CA . SER A 1 216 ? -6.891 3.607 -1.587 1 98.44 216 SER A CA 1
ATOM 1710 C C . SER A 1 216 ? -7.703 4.738 -2.209 1 98.44 216 SER A C 1
ATOM 1712 O O . SER A 1 216 ? -8.352 4.551 -3.24 1 98.44 216 SER A O 1
ATOM 1714 N N . GLY A 1 217 ? -7.613 5.918 -1.631 1 98.56 217 GLY A N 1
ATOM 1715 C CA . GLY A 1 217 ? -8.203 7.105 -2.229 1 98.56 217 GLY A CA 1
ATOM 1716 C C . GLY A 1 217 ? -7.426 7.625 -3.42 1 98.56 217 GLY A C 1
ATOM 1717 O O . GLY A 1 217 ? -7.898 8.508 -4.137 1 98.56 217 GLY A O 1
ATOM 1718 N N . LEU A 1 218 ? -6.262 7.039 -3.717 1 98.44 218 LEU A N 1
ATOM 1719 C CA . LEU A 1 218 ? -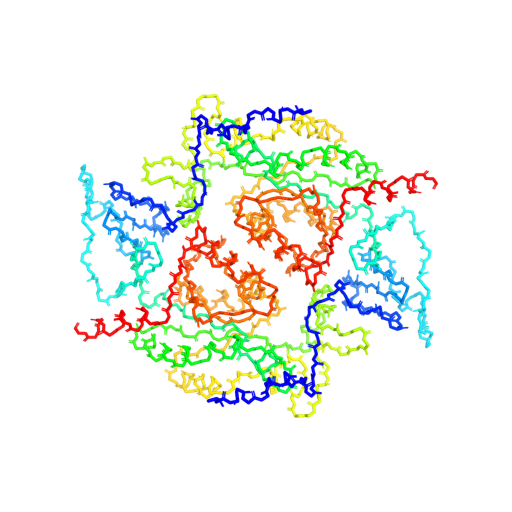5.398 7.5 -4.797 1 98.44 218 LEU A CA 1
ATOM 1720 C C . LEU A 1 218 ? -4.988 6.34 -5.699 1 98.44 218 LEU A C 1
ATOM 1722 O O . LEU A 1 218 ? -3.885 6.332 -6.246 1 98.44 218 LEU A O 1
ATOM 1726 N N . TRP A 1 219 ? -5.859 5.352 -5.871 1 96.56 219 TRP A N 1
ATOM 1727 C CA . TRP A 1 219 ? -5.5 4.117 -6.559 1 96.56 219 TRP A CA 1
ATOM 1728 C C . TRP A 1 219 ? -5.258 4.371 -8.047 1 96.56 219 TRP A C 1
ATOM 1730 O O . TRP A 1 219 ? -4.617 3.562 -8.719 1 96.56 219 TRP A O 1
ATOM 1740 N N . GLY A 1 220 ? -5.766 5.457 -8.555 1 92.88 220 GLY A N 1
ATOM 1741 C CA . GLY A 1 220 ? -5.629 5.824 -9.953 1 92.88 220 GLY A CA 1
ATOM 1742 C C . GLY A 1 220 ? -5.621 7.324 -10.18 1 92.88 220 GLY A C 1
ATOM 1743 O O . GLY A 1 220 ? -6.031 8.094 -9.312 1 92.88 220 GLY A O 1
ATOM 1744 N N . TYR A 1 221 ? -5.254 7.73 -11.406 1 87.38 221 TYR A N 1
ATOM 1745 C CA . TYR A 1 221 ? -5.109 9.148 -11.711 1 87.38 221 TYR A CA 1
ATOM 1746 C C . TYR A 1 221 ? -6.465 9.797 -11.953 1 87.38 221 TYR A C 1
ATOM 1748 O O . TYR A 1 221 ? -6.582 11.023 -11.969 1 87.38 221 TYR A O 1
ATOM 1756 N N . GLN A 1 222 ? -7.441 8.984 -11.992 1 86.62 222 GLN A N 1
ATOM 1757 C CA . GLN A 1 222 ? -8.789 9.477 -12.242 1 86.62 222 GLN A CA 1
ATOM 1758 C C . GLN A 1 222 ? -9.562 9.664 -10.938 1 86.62 222 GLN A C 1
ATOM 1760 O O . GLN A 1 222 ? -10.719 10.086 -10.953 1 86.62 222 GLN A O 1
ATOM 1765 N N . THR A 1 223 ? -8.906 9.398 -9.875 1 93.12 223 THR A N 1
ATOM 1766 C CA . THR A 1 223 ? -9.625 9.5 -8.609 1 93.12 223 THR A CA 1
ATOM 1767 C C . THR A 1 223 ? -9.953 10.953 -8.297 1 93.12 223 THR A C 1
ATOM 1769 O O . THR A 1 223 ? -9.172 11.859 -8.617 1 93.12 223 THR A O 1
ATOM 1772 N N . ALA A 1 224 ? -11.078 11.125 -7.605 1 96.75 224 ALA A N 1
ATOM 1773 C CA . ALA A 1 224 ? -11.484 12.461 -7.188 1 96.75 224 ALA A CA 1
ATOM 1774 C C . ALA A 1 224 ? -10.414 13.109 -6.312 1 96.75 224 ALA A C 1
ATOM 1776 O O . ALA A 1 224 ? -10.156 14.312 -6.418 1 96.75 224 ALA A O 1
ATOM 1777 N N . LEU A 1 225 ? -9.773 12.328 -5.523 1 98.5 225 LEU A N 1
ATOM 1778 C CA . LEU A 1 225 ? -8.75 12.859 -4.633 1 98.5 225 LEU A CA 1
ATOM 1779 C C . LEU A 1 225 ? -7.559 13.375 -5.426 1 98.5 225 LEU A C 1
ATOM 1781 O O . LEU A 1 225 ? -7.078 14.484 -5.18 1 98.5 225 LEU A O 1
ATOM 1785 N N . ASP A 1 226 ? -7.09 12.594 -6.363 1 96.75 226 ASP A N 1
ATOM 1786 C CA . ASP A 1 226 ? -5.934 13.016 -7.141 1 96.75 226 ASP A CA 1
ATOM 1787 C C . ASP A 1 226 ? -6.234 14.297 -7.918 1 96.75 226 ASP A C 1
ATOM 1789 O O . ASP A 1 226 ? -5.414 15.219 -7.961 1 96.75 226 ASP A O 1
ATOM 1793 N N . LEU A 1 227 ? -7.387 14.336 -8.555 1 97.69 227 LEU A N 1
ATOM 1794 C CA . LEU A 1 227 ? -7.785 15.516 -9.312 1 97.69 227 LEU A CA 1
ATOM 1795 C C . LEU A 1 227 ? -7.859 16.75 -8.414 1 97.69 227 LEU A C 1
ATOM 1797 O O . LEU A 1 227 ? -7.391 17.828 -8.797 1 97.69 227 LEU A O 1
ATOM 1801 N N . PHE A 1 228 ? -8.414 16.594 -7.254 1 98.56 228 PHE A N 1
ATOM 1802 C CA . PHE A 1 228 ? -8.523 17.688 -6.305 1 98.56 228 PHE A CA 1
ATOM 1803 C C . PHE A 1 228 ? -7.137 18.203 -5.91 1 98.56 228 PHE A C 1
ATOM 1805 O O . PHE A 1 228 ? -6.887 19.406 -5.91 1 98.56 228 PHE A O 1
ATOM 1812 N N . LEU A 1 229 ? -6.254 17.266 -5.547 1 98.56 229 LEU A N 1
ATOM 1813 C CA . LEU A 1 229 ? -4.918 17.625 -5.082 1 98.56 229 LEU A CA 1
ATOM 1814 C C . LEU A 1 229 ? -4.156 18.391 -6.164 1 98.56 229 LEU A C 1
ATOM 1816 O O . LEU A 1 229 ? -3.527 19.406 -5.887 1 98.56 229 LEU A O 1
ATOM 1820 N N . ARG A 1 230 ? -4.203 17.922 -7.383 1 97.19 230 ARG A N 1
ATOM 1821 C CA . ARG A 1 230 ? -3.516 18.562 -8.5 1 97.19 230 ARG A CA 1
ATOM 1822 C C . ARG A 1 230 ? -4.094 19.938 -8.781 1 97.19 230 ARG A C 1
ATOM 1824 O O . ARG A 1 230 ? -3.352 20.906 -8.953 1 97.19 230 ARG A O 1
ATOM 1831 N N . GLU A 1 231 ? -5.375 20.016 -8.773 1 97.75 231 GLU A N 1
ATOM 1832 C CA . GLU A 1 231 ? -6.055 21.281 -9.078 1 97.75 231 GLU A CA 1
ATOM 1833 C C . GLU A 1 231 ? -5.738 22.344 -8.031 1 97.75 231 GLU A C 1
ATOM 1835 O O . GLU A 1 231 ? -5.664 23.531 -8.352 1 97.75 231 GLU A O 1
ATOM 1840 N N . ASN A 1 232 ? -5.531 21.938 -6.828 1 98.06 232 ASN A N 1
ATOM 1841 C CA . ASN A 1 232 ? -5.34 22.891 -5.742 1 98.06 232 ASN A CA 1
ATOM 1842 C C . ASN A 1 232 ? -3.863 23.047 -5.395 1 98.06 232 ASN A C 1
ATOM 1844 O O . ASN A 1 232 ? -3.521 23.734 -4.422 1 98.06 232 ASN A O 1
ATOM 1848 N N . GLY A 1 233 ? -2.969 22.375 -6.141 1 97.56 233 GLY A N 1
ATOM 1849 C CA . GLY A 1 233 ? -1.534 22.531 -5.949 1 97.56 233 GLY A CA 1
ATOM 1850 C C . GLY A 1 233 ? -1.048 21.984 -4.621 1 97.56 233 GLY A C 1
ATOM 1851 O O . GLY A 1 233 ? -0.082 22.484 -4.051 1 97.56 233 GLY A O 1
ATOM 1852 N N . ILE A 1 234 ? -1.751 20.984 -4.117 1 98.56 234 ILE A N 1
ATOM 1853 C CA . ILE A 1 234 ? -1.389 20.406 -2.834 1 98.56 234 ILE A CA 1
ATOM 1854 C C . ILE A 1 234 ? -0.219 19.438 -3.02 1 98.56 234 ILE A C 1
ATOM 1856 O O . ILE A 1 234 ? -0.231 18.609 -3.928 1 98.56 234 ILE A O 1
ATOM 1860 N N . THR A 1 235 ? 0.813 19.516 -2.119 1 98.44 235 THR A N 1
ATOM 1861 C CA . THR A 1 235 ? 1.979 18.656 -2.23 1 98.44 235 THR A CA 1
ATOM 1862 C C . THR A 1 235 ? 2.182 17.859 -0.946 1 98.44 235 THR A C 1
ATOM 1864 O O . THR A 1 235 ? 2.832 16.812 -0.955 1 98.44 235 THR A O 1
ATOM 1867 N N . THR A 1 236 ? 1.714 18.359 0.208 1 98.88 236 THR A N 1
ATOM 1868 C CA . THR A 1 236 ? 1.901 17.719 1.507 1 98.88 236 THR A CA 1
ATOM 1869 C C . THR A 1 236 ? 0.576 17.188 2.045 1 98.88 236 THR A C 1
ATOM 1871 O O . THR A 1 236 ? -0.418 17.922 2.09 1 98.88 236 THR A O 1
ATOM 1874 N N . LEU A 1 237 ? 0.58 15.945 2.406 1 98.94 237 LEU A N 1
ATOM 1875 C CA . LEU A 1 237 ? -0.625 15.297 2.916 1 98.94 237 LEU A CA 1
ATOM 1876 C C . LEU A 1 237 ? -0.414 14.805 4.344 1 98.94 237 LEU A C 1
ATOM 1878 O O . LEU A 1 237 ? 0.546 14.078 4.617 1 98.94 237 LEU A O 1
ATOM 1882 N N . ILE A 1 238 ? -1.271 15.234 5.25 1 99 238 ILE A N 1
ATOM 1883 C CA . ILE A 1 238 ? -1.342 14.711 6.609 1 99 238 ILE A CA 1
ATOM 1884 C C . ILE A 1 238 ? -2.447 13.664 6.707 1 99 238 ILE A C 1
ATOM 1886 O O . ILE A 1 238 ? -3.594 13.922 6.336 1 99 238 ILE A O 1
ATOM 1890 N N . PHE A 1 239 ? -2.105 12.469 7.211 1 99 239 PHE A N 1
ATOM 1891 C CA . PHE A 1 239 ? -3.045 11.359 7.121 1 99 239 PHE A CA 1
ATOM 1892 C C . PHE A 1 239 ? -3.602 11.008 8.492 1 99 239 PHE A C 1
ATOM 1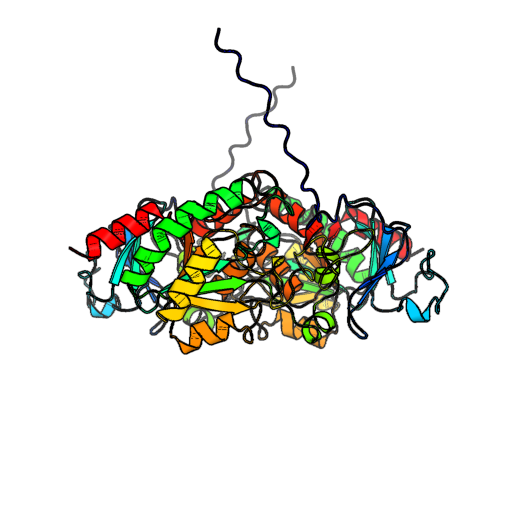894 O O . PHE A 1 239 ? -2.859 10.969 9.477 1 99 239 PHE A O 1
ATOM 1901 N N . ALA A 1 240 ? -4.891 10.727 8.539 1 98.94 240 ALA A N 1
ATOM 1902 C CA . ALA A 1 240 ? -5.645 10.219 9.688 1 98.94 240 ALA A CA 1
ATOM 1903 C C . ALA A 1 240 ? -6.738 9.258 9.234 1 98.94 240 ALA A C 1
ATOM 1905 O O . ALA A 1 240 ? -7.121 9.242 8.062 1 98.94 240 ALA A O 1
ATOM 1906 N N . GLY A 1 241 ? -7.195 8.445 10.164 1 98.94 241 GLY A N 1
ATOM 1907 C CA . GLY A 1 241 ? -8.367 7.641 9.859 1 98.94 241 GLY A CA 1
ATOM 1908 C C . GLY A 1 241 ? -8.164 6.156 10.109 1 98.94 241 GLY A C 1
ATOM 1909 O O . GLY A 1 241 ? -7.285 5.773 10.883 1 98.94 241 GLY A O 1
ATOM 1910 N N . VAL A 1 242 ? -9.078 5.34 9.492 1 98.56 242 VAL A N 1
ATOM 1911 C CA . VAL A 1 242 ? -9.102 3.9 9.734 1 98.56 242 VAL A CA 1
ATOM 1912 C C . VAL A 1 242 ? -9.375 3.16 8.43 1 98.56 242 VAL A C 1
ATOM 1914 O O . VAL A 1 242 ? -10.023 3.703 7.523 1 98.56 242 VAL A O 1
ATOM 1917 N N . ASN A 1 243 ? -8.977 1.881 8.406 1 97.75 243 ASN A N 1
ATOM 1918 C CA . ASN A 1 243 ? -7.961 1.248 9.242 1 97.75 243 ASN A CA 1
ATOM 1919 C C . ASN A 1 243 ? -6.551 1.639 8.812 1 97.75 243 ASN A C 1
ATOM 1921 O O . ASN A 1 243 ? -6.27 1.745 7.617 1 97.75 243 ASN A O 1
ATOM 1925 N N . THR A 1 244 ? -5.66 1.673 9.703 1 98.69 244 THR A N 1
ATOM 1926 C CA . THR A 1 244 ? -4.316 2.188 9.477 1 98.69 244 THR A CA 1
ATOM 1927 C C . THR A 1 244 ? -3.59 1.353 8.422 1 98.69 244 THR A C 1
ATOM 1929 O O . THR A 1 244 ? -2.961 1.899 7.512 1 98.69 244 THR A O 1
ATOM 1932 N N . ASP A 1 245 ? -3.703 0.008 8.484 1 98.5 245 ASP A N 1
ATOM 1933 C CA . ASP A 1 245 ? -2.902 -0.896 7.664 1 98.5 245 ASP A CA 1
ATOM 1934 C C . ASP A 1 245 ? -3.645 -1.28 6.387 1 98.5 245 ASP A C 1
ATOM 1936 O O . ASP A 1 245 ? -3.184 -2.135 5.629 1 98.5 245 ASP A O 1
ATOM 1940 N N . GLN A 1 246 ? -4.777 -0.688 6.117 1 97.88 246 GLN A N 1
ATOM 1941 C CA . GLN A 1 246 ? -5.578 -0.983 4.934 1 97.88 246 GLN A CA 1
ATOM 1942 C C . GLN A 1 246 ? -5.852 0.281 4.125 1 97.88 246 GLN A C 1
ATOM 1944 O O . GLN A 1 246 ? -4.949 0.814 3.473 1 97.88 246 GLN A O 1
ATOM 1949 N N . CYS A 1 247 ? -7.023 0.944 4.312 1 98.44 247 CYS A N 1
ATOM 1950 C CA . CYS A 1 247 ? -7.379 2.113 3.518 1 98.44 247 CYS A CA 1
ATOM 1951 C C . CYS A 1 247 ? -6.387 3.248 3.742 1 98.44 247 CYS A C 1
ATOM 1953 O O . CYS A 1 247 ? -6.016 3.951 2.799 1 98.44 247 CYS A O 1
ATOM 1955 N N . VAL A 1 248 ? -5.957 3.412 4.977 1 98.88 248 VAL A N 1
ATOM 1956 C CA . VAL A 1 248 ? -5.023 4.492 5.285 1 98.88 248 VAL A CA 1
ATOM 1957 C C . VAL A 1 248 ? -3.672 4.207 4.637 1 98.88 248 VAL A C 1
ATOM 1959 O O . VAL A 1 248 ? -3.17 5.012 3.85 1 98.88 248 VAL A O 1
ATOM 1962 N N . LEU A 1 249 ? -3.152 3.043 4.883 1 98.81 249 LEU A N 1
ATOM 1963 C CA . LEU A 1 249 ? -1.857 2.689 4.309 1 98.81 249 LEU A CA 1
ATOM 1964 C C . LEU A 1 249 ? -1.913 2.713 2.785 1 98.81 249 LEU A C 1
ATOM 1966 O O . LEU A 1 249 ? -0.993 3.213 2.135 1 98.81 249 LEU A O 1
ATOM 1970 N N . GLY A 1 250 ? -2.963 2.098 2.25 1 98.56 250 GLY A N 1
ATOM 1971 C CA . GLY A 1 250 ? -3.1 2.117 0.802 1 98.56 250 GLY A CA 1
ATOM 1972 C C . GLY A 1 250 ? -3.014 3.512 0.212 1 98.56 250 GLY A C 1
ATOM 1973 O O . GLY A 1 250 ? -2.363 3.719 -0.813 1 98.56 250 GLY A O 1
ATOM 1974 N N . THR A 1 251 ? -3.627 4.461 0.849 1 98.88 251 THR A N 1
ATOM 1975 C CA . THR A 1 251 ? -3.613 5.836 0.363 1 98.88 251 THR A CA 1
ATOM 1976 C C . THR A 1 251 ? -2.246 6.473 0.584 1 98.88 251 THR A C 1
ATOM 1978 O O . THR A 1 251 ? -1.757 7.219 -0.268 1 98.88 251 THR A O 1
ATOM 1981 N N . ILE A 1 252 ? -1.582 6.156 1.712 1 98.81 252 ILE A N 1
ATOM 1982 C CA . ILE A 1 252 ? -0.258 6.68 2.027 1 98.81 252 ILE A CA 1
ATOM 1983 C C . ILE A 1 252 ? 0.74 6.234 0.959 1 98.81 252 ILE A C 1
ATOM 1985 O O . ILE A 1 252 ? 1.47 7.055 0.402 1 98.81 252 ILE A O 1
ATOM 1989 N N . VAL A 1 253 ? 0.739 4.957 0.602 1 98.44 253 VAL A N 1
ATOM 1990 C CA . VAL A 1 253 ? 1.785 4.449 -0.278 1 98.44 253 VAL A CA 1
ATOM 1991 C C . VAL A 1 253 ? 1.547 4.938 -1.704 1 98.44 253 VAL A C 1
ATOM 1993 O O . VAL A 1 253 ? 2.494 5.266 -2.422 1 98.44 253 VAL A O 1
ATOM 1996 N N . ASP A 1 254 ? 0.269 5.039 -2.098 1 98.5 254 ASP A N 1
ATOM 1997 C CA . ASP A 1 254 ? -0.004 5.609 -3.414 1 98.5 254 ASP A CA 1
ATOM 1998 C C . ASP A 1 254 ? 0.443 7.066 -3.484 1 98.5 254 ASP A C 1
ATOM 2000 O O . ASP A 1 254 ? 0.994 7.504 -4.496 1 98.5 254 ASP A O 1
ATOM 2004 N N . ALA A 1 255 ? 0.181 7.789 -2.447 1 98.69 255 ALA A N 1
ATOM 2005 C CA . ALA A 1 255 ? 0.633 9.172 -2.387 1 98.69 255 ALA A CA 1
ATOM 2006 C C . ALA A 1 255 ? 2.154 9.258 -2.482 1 98.69 255 ALA A C 1
ATOM 2008 O O . ALA A 1 255 ? 2.689 10.047 -3.264 1 98.69 255 ALA A O 1
ATOM 2009 N N . TYR A 1 256 ? 2.816 8.406 -1.737 1 98.38 256 TYR A N 1
ATOM 2010 C CA . TYR A 1 256 ? 4.273 8.344 -1.701 1 98.38 256 TYR A CA 1
ATOM 2011 C C . TYR A 1 256 ? 4.84 8.062 -3.086 1 98.38 256 TYR A C 1
ATOM 2013 O O . TYR A 1 256 ? 5.781 8.727 -3.529 1 98.38 256 TYR A O 1
ATOM 2021 N N . TYR A 1 257 ? 4.266 7.125 -3.787 1 97.31 257 TYR A N 1
ATOM 2022 C CA . TYR A 1 257 ? 4.754 6.746 -5.109 1 97.31 257 TYR A CA 1
ATOM 2023 C C . TYR A 1 257 ? 4.609 7.898 -6.094 1 97.31 257 TYR A C 1
ATOM 2025 O O . TYR A 1 257 ? 5.418 8.047 -7.012 1 97.31 257 TYR A O 1
ATOM 2033 N N . ARG A 1 258 ? 3.648 8.695 -5.879 1 95.56 258 ARG A N 1
ATOM 2034 C CA . ARG A 1 258 ? 3.348 9.766 -6.82 1 95.56 258 ARG A CA 1
ATOM 2035 C C . ARG A 1 258 ? 4.117 11.039 -6.465 1 95.56 258 ARG A C 1
ATOM 2037 O O . ARG A 1 258 ? 4.023 12.039 -7.176 1 95.56 258 ARG A O 1
ATOM 2044 N N . GLY A 1 259 ? 4.766 11.016 -5.344 1 96.44 259 GLY A N 1
ATOM 2045 C CA . GLY A 1 259 ? 5.652 12.125 -5.023 1 96.44 259 GLY A CA 1
ATOM 2046 C C . GLY A 1 259 ? 5.062 13.086 -4.016 1 96.44 259 GLY A C 1
ATOM 2047 O O . GLY A 1 259 ? 5.633 14.156 -3.762 1 96.44 259 GLY A O 1
ATOM 2048 N N . TYR A 1 260 ? 3.906 12.812 -3.471 1 98.31 260 TYR A N 1
ATOM 2049 C CA . TYR A 1 260 ? 3.398 13.641 -2.379 1 98.31 260 TYR A CA 1
ATOM 2050 C C . TYR A 1 260 ? 4.238 13.445 -1.119 1 98.31 260 TYR A C 1
ATOM 2052 O O . TYR A 1 260 ? 4.84 12.391 -0.921 1 98.31 260 TYR A O 1
ATOM 2060 N N . ASP A 1 261 ? 4.293 14.492 -0.31 1 98.69 261 ASP A N 1
ATOM 2061 C CA . ASP A 1 261 ? 4.93 14.414 1.001 1 98.69 261 ASP A CA 1
ATOM 2062 C C . ASP A 1 261 ? 3.949 13.914 2.059 1 98.69 261 ASP A C 1
ATOM 2064 O O . ASP A 1 261 ? 2.893 14.516 2.266 1 98.69 261 ASP A O 1
ATOM 2068 N N . CYS A 1 262 ? 4.324 12.82 2.699 1 98.88 262 CYS A N 1
ATOM 2069 C CA . CYS A 1 262 ? 3.365 12.148 3.57 1 98.88 262 CYS A CA 1
ATOM 2070 C C . CYS A 1 262 ? 3.73 12.344 5.035 1 98.88 262 CYS A C 1
ATOM 2072 O O . CYS A 1 262 ? 4.875 12.125 5.43 1 98.88 262 CYS A O 1
ATOM 2074 N N . ILE A 1 263 ? 2.76 12.758 5.852 1 98.94 263 ILE A N 1
ATOM 2075 C CA . ILE A 1 263 ? 2.873 12.875 7.301 1 98.94 263 ILE A CA 1
ATOM 2076 C C . ILE A 1 263 ? 1.721 12.133 7.973 1 98.94 263 ILE A C 1
ATOM 2078 O O . ILE A 1 263 ? 0.55 12.414 7.695 1 98.94 263 ILE A O 1
ATOM 2082 N N . VAL A 1 264 ? 2.041 11.219 8.875 1 98.94 264 VAL A N 1
ATOM 2083 C CA . VAL A 1 264 ? 1.008 10.406 9.508 1 98.94 264 VAL A CA 1
ATOM 2084 C C . VAL A 1 264 ? 0.782 10.883 10.945 1 98.94 264 VAL A C 1
ATOM 2086 O O . VAL A 1 264 ? 1.739 11.094 11.695 1 98.94 264 VAL A O 1
ATOM 2089 N N . LEU A 1 26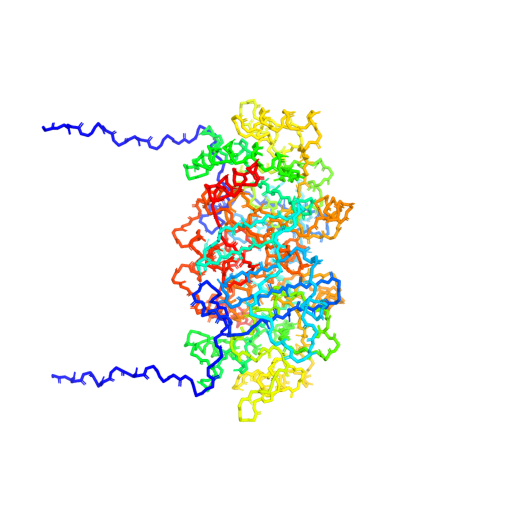5 ? -0.487 11.086 11.32 1 98.94 265 LEU A N 1
ATOM 2090 C CA . LEU A 1 265 ? -0.851 11.359 12.703 1 98.94 265 LEU A CA 1
ATOM 2091 C C . LEU A 1 265 ? -1.018 10.062 13.484 1 98.94 265 LEU A C 1
ATOM 2093 O O . LEU A 1 265 ? -2.053 9.406 13.383 1 98.94 265 LEU A O 1
ATOM 2097 N N . SER A 1 266 ? -0.076 9.789 14.297 1 98.88 266 SER A N 1
ATOM 2098 C CA . SER A 1 266 ? -0.056 8.5 14.977 1 98.88 266 SER A CA 1
ATOM 2099 C C . SER A 1 266 ? -1.214 8.383 15.961 1 98.88 266 SER A C 1
ATOM 2101 O O . SER A 1 266 ? -1.687 7.277 16.25 1 98.88 266 SER A O 1
ATOM 2103 N N . ASP A 1 267 ? -1.682 9.484 16.5 1 98.88 267 ASP A N 1
ATOM 2104 C CA . ASP A 1 267 ? -2.742 9.445 17.5 1 98.88 267 ASP A CA 1
ATOM 2105 C C . ASP A 1 267 ? -4.117 9.602 16.859 1 98.88 267 ASP A C 1
ATOM 2107 O O . ASP A 1 267 ? -5.133 9.664 17.547 1 98.88 267 ASP A O 1
ATOM 2111 N N . ALA A 1 268 ? -4.176 9.672 15.516 1 98.94 268 ALA A N 1
ATOM 2112 C CA . ALA A 1 268 ? -5.449 9.836 14.82 1 98.94 268 ALA A CA 1
ATOM 2113 C C . ALA A 1 268 ? -5.609 8.789 13.727 1 98.94 268 ALA A C 1
ATOM 2115 O O . ALA A 1 268 ? -6.332 9.008 12.75 1 98.94 268 ALA A O 1
ATOM 2116 N N . THR A 1 269 ? -4.883 7.703 13.758 1 98.88 269 THR A N 1
ATOM 2117 C CA . THR A 1 269 ? -5.07 6.508 12.945 1 98.88 269 THR A CA 1
ATOM 2118 C C . THR A 1 269 ? -5.195 5.27 13.828 1 98.88 269 THR A C 1
ATOM 2120 O O . THR A 1 269 ? -4.641 5.223 14.93 1 98.88 269 THR A O 1
ATOM 2123 N N . ALA A 1 270 ? -5.918 4.371 13.352 1 98.75 270 ALA A N 1
ATOM 2124 C CA . ALA A 1 270 ? -6.145 3.162 14.141 1 98.75 270 ALA A CA 1
ATOM 2125 C C . ALA A 1 270 ? -6.574 1.998 13.258 1 98.75 270 ALA A C 1
ATOM 2127 O O . ALA A 1 270 ? -6.965 2.199 12.102 1 98.75 270 ALA A O 1
ATOM 2128 N N . THR A 1 271 ? -6.418 0.81 13.773 1 98 271 THR A N 1
ATOM 2129 C CA . THR A 1 271 ? -6.828 -0.401 13.07 1 98 271 THR A CA 1
ATOM 2130 C C . THR A 1 271 ? -7.301 -1.465 14.062 1 98 271 THR A C 1
ATOM 2132 O O . THR A 1 271 ? -6.887 -1.466 15.219 1 98 271 THR A O 1
ATOM 2135 N N . THR A 1 272 ? -8.164 -2.324 13.57 1 95.19 272 THR A N 1
ATOM 2136 C CA . THR A 1 272 ? -8.602 -3.475 14.352 1 95.19 272 THR A CA 1
ATOM 2137 C C . THR A 1 272 ? -7.762 -4.703 14.023 1 95.19 272 THR A C 1
ATOM 2139 O O . THR A 1 272 ? -7.957 -5.77 14.609 1 95.19 272 THR A O 1
ATOM 2142 N N . SER A 1 273 ? -6.855 -4.609 13.078 1 95.62 273 SER A N 1
ATOM 2143 C CA . SER A 1 273 ? -5.98 -5.723 12.727 1 95.62 273 SER A CA 1
ATOM 2144 C C . SER A 1 273 ? -5.156 -6.18 13.922 1 95.62 273 SER A C 1
ATOM 2146 O O . SER A 1 273 ? -5.008 -5.441 14.898 1 95.62 273 SER A O 1
ATOM 2148 N N . PRO A 1 274 ? -4.598 -7.375 13.867 1 95.06 274 PRO A N 1
ATOM 2149 C CA . PRO A 1 274 ? -3.816 -7.914 14.984 1 95.06 274 PRO A CA 1
ATOM 2150 C C . PRO A 1 274 ? -2.625 -7.031 15.352 1 95.06 274 PRO A C 1
ATOM 2152 O O . PRO A 1 274 ? -2.203 -6.195 14.547 1 95.06 274 PRO A O 1
ATOM 2155 N N . GLU A 1 275 ? -2.119 -7.293 16.531 1 95.12 275 GLU A N 1
ATOM 2156 C CA . GLU A 1 275 ? -0.955 -6.559 17.031 1 95.12 275 GLU A CA 1
ATOM 2157 C C . GLU A 1 275 ? 0.186 -6.598 16.016 1 95.12 275 GLU A C 1
ATOM 2159 O O . GLU A 1 275 ? 0.447 -7.633 15.398 1 95.12 275 GLU A O 1
ATOM 2164 N N . GLY A 1 276 ? 0.868 -5.504 15.859 1 97.12 276 GLY A N 1
ATOM 2165 C CA . GLY A 1 276 ? 1.941 -5.379 14.891 1 97.12 276 GLY A CA 1
ATOM 2166 C C . GLY A 1 276 ? 1.533 -4.609 13.648 1 97.12 276 GLY A C 1
ATOM 2167 O O . GLY A 1 276 ? 2.381 -4.043 12.953 1 97.12 276 GLY A O 1
ATOM 2168 N N . ALA A 1 277 ? 0.24 -4.617 13.398 1 97.94 277 ALA A N 1
ATOM 2169 C CA . ALA A 1 277 ? -0.255 -3.965 12.195 1 97.94 277 ALA A CA 1
ATOM 2170 C C . ALA A 1 277 ? -0.054 -2.455 12.266 1 97.94 277 ALA A C 1
ATOM 2172 O O . ALA A 1 277 ? 0.534 -1.856 11.359 1 97.94 277 ALA A O 1
ATOM 2173 N N . PHE A 1 278 ? -0.54 -1.874 13.398 1 98.5 278 PHE A N 1
ATOM 2174 C CA . PHE A 1 278 ? -0.396 -0.436 13.586 1 98.5 278 PHE A CA 1
ATOM 2175 C C . PHE A 1 278 ? 1.075 -0.04 13.633 1 98.5 278 PHE A C 1
ATOM 2177 O O . PHE A 1 278 ? 1.495 0.886 12.938 1 98.5 278 PHE A O 1
ATOM 2184 N N . GLU A 1 279 ? 1.853 -0.797 14.305 1 98.25 279 GLU A N 1
ATOM 2185 C CA . GLU A 1 279 ? 3.268 -0.499 14.508 1 98.25 279 GLU A CA 1
ATOM 2186 C C . GLU A 1 279 ? 4.035 -0.552 13.188 1 98.25 279 GLU A C 1
ATOM 2188 O O . GLU A 1 279 ? 4.953 0.241 12.969 1 98.25 279 GLU A O 1
ATOM 2193 N N . ASN A 1 280 ? 3.646 -1.467 12.352 1 98.31 280 ASN A N 1
ATOM 2194 C CA . ASN A 1 280 ? 4.328 -1.603 11.07 1 98.31 280 ASN A CA 1
ATOM 2195 C C . ASN A 1 280 ? 4.098 -0.386 10.172 1 98.31 280 ASN A C 1
ATOM 2197 O O . ASN A 1 280 ? 5.02 0.083 9.5 1 98.31 280 ASN A O 1
ATOM 2201 N N . VAL A 1 281 ? 2.838 0.092 10.148 1 98.62 281 VAL A N 1
ATOM 2202 C CA . VAL A 1 281 ? 2.527 1.255 9.32 1 98.62 281 VAL A CA 1
ATOM 2203 C C . VAL A 1 281 ? 3.281 2.477 9.844 1 98.62 281 VAL A C 1
ATOM 2205 O O . VAL A 1 281 ? 3.85 3.242 9.07 1 98.62 281 VAL A O 1
ATOM 2208 N N . ILE A 1 282 ? 3.312 2.615 11.141 1 98.38 282 ILE A N 1
ATOM 2209 C CA . ILE A 1 282 ? 4.031 3.732 11.742 1 98.38 282 ILE A CA 1
ATOM 2210 C C . ILE A 1 282 ? 5.523 3.613 11.43 1 98.38 282 ILE A C 1
ATOM 2212 O O . ILE A 1 282 ? 6.164 4.598 11.055 1 98.38 282 ILE A O 1
ATOM 2216 N N . TYR A 1 283 ? 6.031 2.43 11.539 1 97.25 283 TYR A N 1
ATOM 2217 C CA . TYR A 1 283 ? 7.434 2.16 11.242 1 97.25 283 TYR A CA 1
ATOM 2218 C C . TYR A 1 283 ? 7.777 2.555 9.812 1 97.25 283 TYR A C 1
ATOM 2220 O O . TYR A 1 283 ? 8.719 3.32 9.578 1 97.25 283 TYR A O 1
ATOM 2228 N N . ASN A 1 284 ? 7.031 2.09 8.859 1 97.38 284 ASN A N 1
ATOM 2229 C CA . ASN A 1 284 ? 7.324 2.357 7.457 1 97.38 284 ASN A CA 1
ATOM 2230 C C . ASN A 1 284 ? 7.062 3.818 7.102 1 97.38 284 ASN A C 1
ATOM 2232 O O . ASN A 1 284 ? 7.758 4.391 6.258 1 97.38 284 ASN A O 1
ATOM 2236 N N . SER A 1 285 ? 6.035 4.43 7.707 1 97.81 285 SER A N 1
ATOM 2237 C CA . SER A 1 285 ? 5.73 5.832 7.43 1 97.81 285 SER A CA 1
ATOM 2238 C C . SER A 1 285 ? 6.891 6.738 7.832 1 97.81 285 SER A C 1
ATOM 2240 O O . SER A 1 285 ? 7.246 7.664 7.102 1 97.81 285 SER A O 1
ATOM 2242 N N . GLY A 1 286 ? 7.492 6.434 8.945 1 96.31 286 GLY A N 1
ATOM 2243 C CA . GLY A 1 286 ? 8.578 7.262 9.445 1 96.31 286 GLY A CA 1
ATOM 2244 C C . GLY A 1 286 ? 9.914 6.934 8.82 1 96.31 286 GLY A C 1
ATOM 2245 O O . GLY A 1 286 ? 10.766 7.809 8.664 1 96.31 286 GLY A O 1
ATOM 2246 N N . ASN A 1 287 ? 10.047 5.688 8.398 1 94.25 287 ASN A N 1
ATOM 2247 C CA . ASN A 1 287 ? 11.367 5.242 7.973 1 94.25 287 ASN A CA 1
ATOM 2248 C C . ASN A 1 287 ? 11.484 5.18 6.453 1 94.25 287 ASN A C 1
ATOM 2250 O O . ASN A 1 287 ? 12.586 5.109 5.914 1 94.25 287 ASN A O 1
ATOM 2254 N N . SER A 1 288 ? 10.312 5.25 5.785 1 92.56 288 SER A N 1
ATOM 2255 C CA . SER A 1 288 ? 10.359 5.113 4.332 1 92.56 288 SER A CA 1
ATOM 2256 C C . SER A 1 288 ? 9.438 6.129 3.652 1 92.56 288 SER A C 1
ATOM 2258 O O . SER A 1 288 ? 9.891 6.914 2.816 1 92.56 288 SER A O 1
ATOM 2260 N N . TYR A 1 289 ? 8.266 6.281 4.055 1 96.38 289 TYR A N 1
ATOM 2261 C CA . TYR A 1 289 ? 7.238 6.949 3.26 1 96.38 289 TYR A CA 1
ATOM 2262 C C . TYR A 1 289 ? 7.211 8.445 3.557 1 96.38 289 TYR A C 1
ATOM 2264 O O . TYR A 1 289 ? 6.668 9.227 2.775 1 96.38 289 TYR A O 1
ATOM 2272 N N . GLY A 1 290 ? 7.766 8.828 4.688 1 97.19 290 GLY A N 1
ATOM 2273 C CA . GLY A 1 290 ? 7.695 10.227 5.082 1 97.19 290 GLY A CA 1
ATOM 2274 C C . GLY A 1 290 ? 7.996 10.453 6.551 1 97.19 290 GLY A C 1
ATOM 2275 O O . GLY A 1 290 ? 9.086 10.133 7.02 1 97.19 290 GLY A O 1
ATOM 2276 N N . PHE A 1 291 ? 6.91 10.992 7.215 1 98.38 291 PHE A N 1
ATOM 2277 C CA . PHE A 1 291 ? 7.102 11.414 8.594 1 98.38 291 PHE A CA 1
ATOM 2278 C C . PHE A 1 291 ? 5.922 10.992 9.461 1 98.38 291 PHE A C 1
ATOM 2280 O O . PHE A 1 291 ? 4.836 10.711 8.945 1 98.38 291 PHE A O 1
ATOM 2287 N N . VAL A 1 292 ? 6.211 10.914 10.773 1 98.81 292 VAL A N 1
ATOM 2288 C CA . VAL A 1 292 ? 5.172 10.633 11.75 1 98.81 292 VAL A CA 1
ATOM 2289 C C . VAL A 1 292 ? 5.152 11.727 12.82 1 98.81 292 VAL A C 1
ATOM 2291 O O . VAL A 1 292 ? 6.203 12.148 13.305 1 98.81 292 VAL A O 1
ATOM 2294 N N . THR A 1 293 ? 4.008 12.203 13.094 1 98.81 293 THR A N 1
ATOM 2295 C CA . THR A 1 293 ? 3.771 13.164 14.164 1 98.81 293 THR A CA 1
ATOM 2296 C C . THR A 1 293 ? 2.459 12.859 14.883 1 98.81 293 THR A C 1
ATOM 2298 O O . THR A 1 293 ? 1.967 11.734 14.844 1 98.81 293 THR A O 1
ATOM 2301 N N . ASP A 1 294 ? 2 13.742 15.734 1 98.88 294 ASP A N 1
ATOM 2302 C CA . ASP A 1 294 ? 0.699 13.609 16.391 1 98.88 294 ASP A CA 1
ATOM 2303 C C . ASP A 1 294 ? -0.036 14.945 16.422 1 98.88 294 ASP A C 1
ATOM 2305 O O . ASP A 1 294 ? 0.517 15.977 16.016 1 98.88 294 ASP A O 1
ATOM 2309 N N . THR A 1 295 ? -1.243 14.906 16.828 1 98.88 295 THR A N 1
ATOM 2310 C CA . THR A 1 295 ? -2.096 16.094 16.75 1 98.88 295 THR A CA 1
ATOM 2311 C C . THR A 1 295 ? -1.608 17.172 17.703 1 98.88 295 THR A C 1
ATOM 2313 O O . THR A 1 295 ? -1.709 18.359 17.391 1 98.88 295 THR A O 1
ATOM 2316 N N . GLN A 1 296 ? -1.064 16.797 18.812 1 98.69 296 GLN A N 1
ATOM 2317 C CA . GLN A 1 296 ? -0.596 17.781 19.781 1 98.69 296 GLN A CA 1
ATOM 2318 C C . GLN A 1 296 ? 0.567 18.594 19.219 1 98.69 296 GLN A C 1
ATOM 2320 O O . GLN A 1 296 ? 0.636 19.812 19.422 1 98.69 296 GLN A O 1
ATOM 2325 N N . ARG A 1 297 ? 1.443 17.984 18.516 1 98.75 297 ARG A N 1
ATOM 2326 C CA . ARG A 1 297 ? 2.58 18.688 17.922 1 98.75 297 ARG A CA 1
ATOM 2327 C C . ARG A 1 297 ? 2.121 19.656 16.844 1 98.75 297 ARG A C 1
ATOM 2329 O O . ARG A 1 297 ? 2.695 20.734 16.688 1 98.75 297 ARG A O 1
ATOM 2336 N N . ILE A 1 298 ? 1.13 19.297 16.109 1 98.69 298 ILE A N 1
ATOM 2337 C CA . ILE A 1 298 ? 0.572 20.203 15.102 1 98.69 298 ILE A CA 1
ATOM 2338 C C . ILE A 1 298 ? -0.081 21.391 15.797 1 98.69 298 ILE A C 1
ATOM 2340 O O . ILE A 1 298 ? 0.099 22.547 15.375 1 98.69 298 ILE A O 1
ATOM 2344 N N . ILE A 1 299 ? -0.818 21.125 16.844 1 98.69 299 ILE A N 1
ATOM 2345 C CA . ILE A 1 299 ? -1.5 22.188 17.578 1 98.69 299 ILE A CA 1
ATOM 2346 C C . ILE A 1 299 ? -0.472 23.156 18.172 1 98.69 299 ILE A C 1
ATOM 2348 O O . ILE A 1 299 ? -0.639 24.375 18.094 1 98.69 299 ILE A O 1
ATOM 2352 N N . GLU A 1 300 ? 0.56 22.594 18.719 1 98.38 300 GLU A N 1
ATOM 2353 C CA . GLU A 1 300 ? 1.627 23.422 19.266 1 98.38 300 GLU A CA 1
ATOM 2354 C C . GLU A 1 300 ? 2.258 24.297 18.172 1 98.38 300 GLU A C 1
ATOM 2356 O O . GLU A 1 300 ? 2.531 25.469 18.406 1 98.38 300 GLU A O 1
ATOM 2361 N N . ALA A 1 301 ? 2.496 23.688 17.047 1 98.06 301 ALA A N 1
ATOM 2362 C CA . ALA A 1 301 ? 3.059 24.438 15.938 1 98.06 301 ALA A CA 1
ATOM 2363 C C . ALA A 1 301 ? 2.127 25.562 15.508 1 98.06 301 ALA A C 1
ATOM 2365 O O . ALA A 1 301 ? 2.574 26.688 15.266 1 98.06 301 ALA A O 1
ATOM 2366 N N . ALA A 1 302 ? 0.861 25.312 15.422 1 97.44 302 ALA A N 1
ATOM 2367 C CA . ALA A 1 302 ? -0.13 26.297 15.016 1 97.44 302 ALA A CA 1
ATOM 2368 C C . ALA A 1 302 ? -0.203 27.453 16.016 1 97.44 302 ALA A C 1
ATOM 2370 O O . ALA A 1 302 ? -0.338 28.609 15.633 1 97.44 302 ALA A O 1
ATOM 2371 N N . ASN A 1 303 ? -0.095 27.094 17.297 1 96.56 303 ASN A N 1
ATOM 2372 C CA . ASN A 1 303 ? -0.147 28.094 18.344 1 96.56 303 ASN A CA 1
ATOM 2373 C C . ASN A 1 303 ? 1.077 29.016 18.297 1 96.56 303 ASN A C 1
ATOM 2375 O O . ASN A 1 303 ? 0.982 30.203 18.609 1 96.56 303 ASN A O 1
ATOM 2379 N N . ARG A 1 304 ? 2.162 28.469 17.922 1 93.56 304 ARG A N 1
ATOM 2380 C CA . ARG A 1 304 ? 3.377 29.266 17.797 1 93.56 304 ARG A CA 1
ATOM 2381 C C . ARG A 1 304 ? 3.299 30.203 16.578 1 93.56 304 ARG A C 1
ATOM 2383 O O . ARG A 1 304 ? 3.873 31.281 16.594 1 93.56 304 ARG A O 1
ATOM 2390 N N . ASP A 1 305 ? 2.725 29.719 15.586 1 89.12 305 ASP A N 1
ATOM 2391 C CA . ASP A 1 305 ? 2.602 30.484 14.352 1 89.12 305 ASP A CA 1
ATOM 2392 C C . ASP A 1 305 ? 1.735 31.719 14.562 1 89.12 305 ASP A C 1
ATOM 2394 O O . ASP A 1 305 ? 1.911 32.75 13.875 1 89.12 305 ASP A O 1
ATOM 2398 N N . LYS A 1 306 ? 0.771 31.781 15.469 1 81.62 306 LYS A N 1
ATOM 2399 C CA . LYS A 1 306 ? -0.111 32.906 15.781 1 81.62 306 LYS A CA 1
ATOM 2400 C C . LYS A 1 306 ? 0.632 34 16.547 1 81.62 306 LYS A C 1
ATOM 2402 O O . LYS A 1 306 ? 0.213 35.156 16.547 1 81.62 306 LYS A O 1
ATOM 2407 N N . LYS A 1 307 ? 1.666 33.625 17.156 1 72.19 307 LYS A N 1
ATOM 2408 C CA . LYS A 1 307 ? 2.408 34.625 17.922 1 72.19 307 LYS A CA 1
ATOM 2409 C C . LYS A 1 307 ? 3.402 35.375 17.031 1 72.19 307 LYS A C 1
ATOM 2411 O O . LYS A 1 307 ? 3.982 34.781 16.109 1 72.19 307 LYS A O 1
ATOM 2416 N N . MET B 1 1 ? -9.805 -1.235 49.469 1 24.7 1 MET B N 1
ATOM 2417 C CA . MET B 1 1 ? -10.047 -2.492 48.75 1 24.7 1 MET B CA 1
ATOM 2418 C C . MET B 1 1 ? -10.922 -2.268 47.531 1 24.7 1 MET B C 1
ATOM 2420 O O . MET B 1 1 ? -12.148 -2.334 47.625 1 24.7 1 MET B O 1
ATOM 2424 N N . ASP B 1 2 ? -10.805 -1.226 46.719 1 26.53 2 ASP B N 1
ATOM 2425 C CA . ASP B 1 2 ? -11.711 -0.627 45.75 1 26.53 2 ASP B CA 1
ATOM 2426 C C . ASP B 1 2 ? -11.992 -1.585 44.594 1 26.53 2 ASP B C 1
ATOM 2428 O O . ASP B 1 2 ? -11.062 -2.027 43.906 1 26.53 2 ASP B O 1
ATOM 2432 N N . SER B 1 3 ? -13.023 -2.5 44.719 1 27.2 3 SER B N 1
ATOM 2433 C CA . SER B 1 3 ? -13.523 -3.496 43.781 1 27.2 3 SER B CA 1
ATOM 2434 C C . SER B 1 3 ? -13.625 -2.922 42.375 1 27.2 3 SER B C 1
ATOM 2436 O O . SER B 1 3 ? -14.359 -1.961 42.125 1 27.2 3 SER B O 1
ATOM 2438 N N . LEU B 1 4 ? -12.594 -2.992 41.562 1 29.97 4 LEU B N 1
ATOM 2439 C CA . LEU B 1 4 ? -12.602 -2.65 40.156 1 29.97 4 LEU B CA 1
ATOM 2440 C C . LEU B 1 4 ? -13.805 -3.256 39.469 1 29.97 4 LEU B C 1
ATOM 2442 O O . LEU B 1 4 ? -14.07 -4.453 39.594 1 29.97 4 LEU B O 1
ATOM 2446 N N . SER B 1 5 ? -14.898 -2.475 39.312 1 30.38 5 SER B N 1
ATOM 2447 C CA . SER B 1 5 ? -16.203 -2.895 38.781 1 30.38 5 SER B CA 1
ATOM 2448 C C . SER B 1 5 ? -16.047 -3.822 37.594 1 30.38 5 SER B C 1
ATOM 2450 O O . SER B 1 5 ? -15.039 -3.77 36.875 1 30.38 5 SER B O 1
ATOM 2452 N N . PRO B 1 6 ? -16.984 -4.816 37.344 1 31.56 6 PRO B N 1
ATOM 2453 C CA . PRO B 1 6 ? -17.016 -5.871 36.344 1 31.56 6 PRO B CA 1
ATOM 2454 C C . PRO B 1 6 ? -16.578 -5.371 34.969 1 31.56 6 PRO B C 1
ATOM 2456 O O . PRO B 1 6 ? -16.641 -4.172 34.688 1 31.56 6 PRO B O 1
ATOM 2459 N N . SER B 1 7 ? -15.711 -6.18 34.156 1 32.34 7 SER B N 1
ATOM 2460 C CA . SER B 1 7 ? -15.109 -6.227 32.812 1 32.34 7 SER B CA 1
ATOM 2461 C C . SER B 1 7 ? -16.078 -5.727 31.766 1 32.34 7 SER B C 1
ATOM 2463 O O . SER B 1 7 ? -17.219 -6.188 31.688 1 32.34 7 SER B O 1
ATOM 2465 N N . GLU B 1 8 ? -16.203 -4.492 31.547 1 36.69 8 GLU B N 1
ATOM 2466 C CA . GLU B 1 8 ? -17.141 -3.988 30.547 1 36.69 8 GLU B CA 1
ATOM 2467 C C . GLU B 1 8 ? -17.344 -5.004 29.422 1 36.69 8 GLU B C 1
ATOM 2469 O O . GLU B 1 8 ? -16.391 -5.418 28.766 1 36.69 8 GLU B O 1
ATOM 2474 N N . GLU B 1 9 ? -18.156 -6.016 29.453 1 37.47 9 GLU B N 1
ATOM 2475 C CA . GLU B 1 9 ? -18.641 -6.949 28.453 1 37.47 9 GLU B CA 1
ATOM 2476 C C . GLU B 1 9 ? -18.641 -6.309 27.062 1 37.47 9 GLU B C 1
ATOM 2478 O O . GLU B 1 9 ? -19.25 -5.254 26.859 1 37.47 9 GLU B O 1
ATOM 2483 N N . GLN B 1 10 ? -17.594 -6.359 26.328 1 44.81 10 GLN B N 1
ATOM 2484 C CA . GLN B 1 10 ? -17.484 -5.926 24.938 1 44.81 10 GLN B CA 1
ATOM 2485 C C . GLN B 1 10 ? -18.797 -6.148 24.188 1 44.81 10 GLN B C 1
ATOM 2487 O O . GLN B 1 10 ? -19.219 -7.293 23.984 1 44.81 10 GLN B O 1
ATOM 2492 N N . ARG B 1 11 ? -19.781 -5.348 24.219 1 51.09 11 ARG B N 1
ATOM 2493 C CA . ARG B 1 11 ? -21.078 -5.395 23.578 1 51.09 11 ARG B CA 1
ATOM 2494 C C . ARG B 1 11 ? -20.953 -5.805 22.109 1 51.09 11 ARG B C 1
ATOM 2496 O O . ARG B 1 11 ? -20.203 -5.184 21.344 1 51.09 11 ARG B O 1
ATOM 2503 N N . VAL B 1 12 ? -21.297 -6.918 21.688 1 60.34 12 VAL B N 1
ATOM 2504 C CA . VAL B 1 12 ? -21.438 -7.375 20.312 1 60.34 12 VAL B CA 1
ATOM 2505 C C . VAL B 1 12 ? -22.375 -6.434 19.547 1 60.34 12 VAL B C 1
ATOM 2507 O O . VAL B 1 12 ? -23.5 -6.176 19.969 1 60.34 12 VAL B O 1
ATOM 2510 N N . PRO B 1 13 ? -21.703 -5.766 18.625 1 70.94 13 PRO B N 1
ATOM 2511 C CA . PRO B 1 13 ? -22.578 -4.871 17.859 1 70.94 13 PRO B CA 1
ATOM 2512 C C . PRO B 1 13 ? -23.875 -5.547 17.406 1 70.94 13 PRO B C 1
ATOM 2514 O O . PRO B 1 13 ? -23.859 -6.699 16.984 1 70.94 13 PRO B O 1
ATOM 2517 N N . VAL B 1 14 ? -24.922 -4.91 17.594 1 66.81 14 VAL B N 1
ATOM 2518 C CA . VAL B 1 14 ? -26.234 -5.449 17.266 1 66.81 14 VAL B CA 1
ATOM 2519 C C . VAL B 1 14 ? -26.312 -5.797 15.781 1 66.81 14 VAL B C 1
ATOM 2521 O O . VAL B 1 14 ? -26.953 -6.77 15.398 1 66.81 14 VAL B O 1
ATOM 2524 N N . HIS B 1 15 ? -25.531 -5.062 15.023 1 69.94 15 HIS B N 1
ATOM 2525 C CA . HIS B 1 15 ? -25.547 -5.258 13.578 1 69.94 15 HIS B CA 1
ATOM 2526 C C . HIS B 1 15 ? -24.156 -5.508 13.031 1 69.94 15 HIS B C 1
ATOM 2528 O O . HIS B 1 15 ? -23.828 -5.059 11.93 1 69.94 15 HIS B O 1
ATOM 2534 N N . ASP B 1 16 ? -23.438 -6.375 13.586 1 65.31 16 ASP B N 1
ATOM 2535 C CA . ASP B 1 16 ? -22.047 -6.586 13.203 1 65.31 16 ASP B CA 1
ATOM 2536 C C . ASP B 1 16 ? -21.938 -7.172 11.797 1 65.31 16 ASP B C 1
ATOM 2538 O O . ASP B 1 16 ? -22.703 -8.07 11.438 1 65.31 16 ASP B O 1
ATOM 2542 N N . THR B 1 17 ? -21.25 -6.516 10.984 1 60.44 17 THR B N 1
ATOM 2543 C CA . THR B 1 17 ? -20.875 -7.035 9.68 1 60.44 17 THR B CA 1
ATOM 2544 C C . THR B 1 17 ? -19.375 -7.312 9.625 1 60.44 17 THR B C 1
ATOM 2546 O O . THR B 1 17 ? -18.562 -6.387 9.711 1 60.44 17 THR B O 1
ATOM 2549 N N . PRO B 1 18 ? -19.062 -8.617 9.734 1 55.97 18 PRO B N 1
ATOM 2550 C CA . PRO B 1 18 ? -17.625 -8.891 9.625 1 55.97 18 PRO B CA 1
ATOM 2551 C C . PRO B 1 18 ? -17.031 -8.406 8.312 1 55.97 18 PRO B C 1
ATOM 2553 O O . PRO B 1 18 ? -17.609 -8.625 7.242 1 55.97 18 PRO B O 1
ATOM 2556 N N . ILE B 1 19 ? -16.125 -7.402 8.516 1 62.72 19 ILE B N 1
ATOM 2557 C CA . ILE B 1 19 ? -15.336 -6.949 7.371 1 62.72 19 ILE B CA 1
ATOM 2558 C C . ILE B 1 19 ? -13.969 -7.629 7.379 1 62.72 19 ILE B C 1
ATOM 2560 O O . ILE B 1 19 ? -13.367 -7.82 8.438 1 62.72 19 ILE B O 1
ATOM 2564 N N . SER B 1 20 ? -13.57 -8.102 6.324 1 61.5 20 SER B N 1
ATOM 2565 C CA . SER B 1 20 ? -12.273 -8.766 6.223 1 61.5 20 SER B CA 1
ATOM 2566 C C . SER B 1 20 ? -12.234 -10.039 7.055 1 61.5 20 SER B C 1
ATOM 2568 O O . SER B 1 20 ? -13.258 -10.469 7.59 1 61.5 20 SER B O 1
ATOM 2570 N N . GLY B 1 21 ? -11.602 -11.039 6.805 1 69.38 21 GLY B N 1
ATOM 2571 C CA . GLY B 1 21 ? -11.508 -12.32 7.48 1 69.38 21 GLY B CA 1
ATOM 2572 C C . GLY B 1 21 ? -11.742 -13.5 6.555 1 69.38 21 GLY B C 1
ATOM 2573 O O . GLY B 1 21 ? -12.5 -14.414 6.887 1 69.38 21 GLY B O 1
ATOM 2574 N N . LEU B 1 22 ? -11.266 -13.32 5.52 1 79.12 22 LEU B N 1
ATOM 2575 C CA . LEU B 1 22 ? -11.578 -14.258 4.449 1 79.12 22 LEU B CA 1
ATOM 2576 C C . LEU B 1 22 ? -10.945 -15.617 4.723 1 79.12 22 LEU B C 1
ATOM 2578 O O . LEU B 1 22 ? -11.469 -16.656 4.297 1 79.12 22 LEU B O 1
ATOM 2582 N N . VAL B 1 23 ? -9.961 -15.578 5.496 1 81.5 23 VAL B N 1
ATOM 2583 C CA . VAL B 1 23 ? -9.281 -16.844 5.75 1 81.5 23 VAL B CA 1
ATOM 2584 C C . VAL B 1 23 ? -10.086 -17.672 6.742 1 81.5 23 VAL B C 1
ATOM 2586 O O . VAL B 1 23 ? -10.242 -18.875 6.57 1 81.5 23 VAL B O 1
ATOM 2589 N N . ASP B 1 24 ? -10.664 -17 7.648 1 81.31 24 ASP B N 1
ATOM 2590 C CA . ASP B 1 24 ? -11.375 -17.719 8.711 1 81.31 24 ASP B CA 1
ATOM 2591 C C . ASP B 1 24 ? -12.875 -17.719 8.461 1 81.31 24 ASP B C 1
ATOM 2593 O O . ASP B 1 24 ? -13.641 -18.328 9.211 1 81.31 24 ASP B O 1
ATOM 2597 N N . ARG B 1 25 ? -13.234 -17.219 7.434 1 86.06 25 ARG B N 1
ATOM 2598 C CA . ARG B 1 25 ? -14.664 -17.094 7.176 1 86.06 25 ARG B CA 1
ATOM 2599 C C . ARG B 1 25 ? -15.297 -18.438 6.852 1 86.06 25 ARG B C 1
ATOM 2601 O O . ARG B 1 25 ? -14.672 -19.281 6.195 1 86.06 25 ARG B O 1
ATOM 2608 N N . PRO B 1 26 ? -16.547 -18.609 7.285 1 90.69 26 PRO B N 1
ATOM 2609 C CA . PRO B 1 26 ? -17.234 -19.828 6.855 1 90.69 26 PRO B CA 1
ATOM 2610 C C . PRO B 1 26 ? -17.391 -19.906 5.336 1 90.69 26 PRO B C 1
ATOM 2612 O O . PRO B 1 26 ? -17.359 -18.891 4.648 1 90.69 26 PRO B O 1
ATOM 2615 N N . LYS B 1 27 ? -17.531 -21.125 4.91 1 92.81 27 LYS B N 1
ATOM 2616 C CA . LYS B 1 27 ? -17.812 -21.328 3.492 1 92.81 27 LYS B CA 1
ATOM 2617 C C . LYS B 1 27 ? -19.203 -20.812 3.129 1 92.81 27 LYS B C 1
ATOM 2619 O O . LYS B 1 27 ? -20.094 -20.75 3.982 1 92.81 27 LYS B O 1
ATOM 2624 N N . VAL B 1 28 ? -19.359 -20.406 1.867 1 92.38 28 VAL B N 1
ATOM 2625 C CA . VAL B 1 28 ? -20.672 -19.938 1.403 1 92.38 28 VAL B CA 1
ATOM 2626 C C . VAL B 1 28 ? -21.656 -21.109 1.372 1 92.38 28 VAL B C 1
ATOM 2628 O O . VAL B 1 28 ? -21.281 -22.234 1.02 1 92.38 28 VAL B O 1
ATOM 2631 N N . PRO B 1 29 ? -22.938 -20.875 1.778 1 90.69 29 PRO B N 1
ATOM 2632 C CA . PRO B 1 29 ? -23.922 -21.953 1.781 1 90.69 29 PRO B CA 1
ATOM 2633 C C . PRO B 1 29 ? -24.359 -22.359 0.375 1 90.69 29 PRO B C 1
ATOM 2635 O O . PRO B 1 29 ? -24.797 -23.5 0.164 1 90.69 29 PRO B O 1
ATOM 2638 N N . THR B 1 30 ? -24.328 -21.391 -0.565 1 90.62 30 THR B N 1
ATOM 2639 C CA . THR B 1 30 ? -24.609 -21.609 -1.979 1 90.62 30 THR B CA 1
ATOM 2640 C C . THR B 1 30 ? -23.594 -20.891 -2.852 1 90.62 30 THR B C 1
ATOM 2642 O O . THR B 1 30 ? -22.922 -19.953 -2.391 1 90.62 30 THR B O 1
ATOM 2645 N N . ALA B 1 31 ? -23.469 -21.391 -4.059 1 93.44 31 ALA B N 1
ATOM 2646 C CA . ALA B 1 31 ? -22.516 -20.75 -4.957 1 93.44 31 ALA B CA 1
ATOM 2647 C C . ALA B 1 31 ? -22.844 -19.281 -5.152 1 93.44 31 ALA B C 1
ATOM 2649 O O . ALA B 1 31 ? -24.016 -18.906 -5.281 1 93.44 31 ALA B O 1
ATOM 2650 N N . VAL B 1 32 ? -21.812 -18.469 -5.199 1 92.88 32 VAL B N 1
ATOM 2651 C CA . VAL B 1 32 ? -21.953 -17.016 -5.336 1 92.88 32 VAL B CA 1
ATOM 2652 C C . VAL B 1 32 ? -21 -16.5 -6.414 1 92.88 32 VAL B C 1
ATOM 2654 O O . VAL B 1 32 ? -19.844 -16.906 -6.477 1 92.88 32 VAL B O 1
ATOM 2657 N N . GLU B 1 33 ? -21.516 -15.68 -7.266 1 94.12 33 GLU B N 1
ATOM 2658 C CA . GLU B 1 33 ? -20.688 -15.008 -8.258 1 94.12 33 GLU B CA 1
ATOM 2659 C C . GLU B 1 33 ? -20.453 -13.547 -7.879 1 94.12 33 GLU B C 1
ATOM 2661 O O . GLU B 1 33 ? -21.391 -12.852 -7.488 1 94.12 33 GLU B O 1
ATOM 2666 N N . TYR B 1 34 ? -19.203 -13.117 -7.914 1 95.12 34 TYR B N 1
ATOM 2667 C CA . TYR B 1 34 ? -18.781 -11.742 -7.676 1 95.12 34 TYR B CA 1
ATOM 2668 C C . TYR B 1 34 ? -18.344 -11.07 -8.969 1 95.12 34 TYR B C 1
ATOM 2670 O O . TYR B 1 34 ? -17.703 -11.703 -9.82 1 95.12 34 TYR B O 1
ATOM 2678 N N . GLY B 1 35 ? -18.625 -9.75 -9.07 1 95.19 35 GLY B N 1
ATOM 2679 C CA . GLY B 1 35 ? -18.078 -9 -10.195 1 95.19 35 GLY B CA 1
ATOM 2680 C C . GLY B 1 35 ? -19.078 -8.805 -11.32 1 95.19 35 GLY B C 1
ATOM 2681 O O . GLY B 1 35 ? -20.266 -8.555 -11.07 1 95.19 35 GLY B O 1
ATOM 2682 N N . ASN B 1 36 ? -18.578 -8.75 -12.547 1 95 36 ASN B N 1
ATOM 2683 C CA . ASN B 1 36 ? -19.406 -8.469 -13.719 1 95 36 ASN B CA 1
ATOM 2684 C C . ASN B 1 36 ? -19.141 -9.469 -14.844 1 95 36 ASN B C 1
ATOM 2686 O O . ASN B 1 36 ? -18.594 -10.547 -14.602 1 95 36 ASN B O 1
ATOM 2690 N N . GLU B 1 37 ? -19.484 -9.117 -16.047 1 93.81 37 GLU B N 1
ATOM 2691 C CA . GLU B 1 37 ? -19.469 -10.07 -17.141 1 93.81 37 GLU B CA 1
ATOM 2692 C C . GLU B 1 37 ? -18.031 -10.453 -17.531 1 93.81 37 GLU B C 1
ATOM 2694 O O . GLU B 1 37 ? -17.781 -11.586 -17.938 1 93.81 37 GLU B O 1
ATOM 2699 N N . THR B 1 38 ? -17.109 -9.539 -17.406 1 94.31 38 THR B N 1
ATOM 2700 C CA . THR B 1 38 ? -15.773 -9.797 -17.938 1 94.31 38 THR B CA 1
ATOM 2701 C C . THR B 1 38 ? -14.781 -10.031 -16.797 1 94.31 38 THR B C 1
ATOM 2703 O O . THR B 1 38 ? -13.719 -10.625 -17 1 94.31 38 THR B O 1
ATOM 2706 N N . ASP B 1 39 ? -15.109 -9.594 -15.672 1 96.88 39 ASP B N 1
ATOM 2707 C CA . ASP B 1 39 ? -14.273 -9.711 -14.484 1 96.88 39 ASP B CA 1
ATOM 2708 C C . ASP B 1 39 ? -15.07 -10.266 -13.305 1 96.88 39 ASP B C 1
ATOM 2710 O O . ASP B 1 39 ? -15.773 -9.523 -12.609 1 96.88 39 ASP B O 1
ATOM 2714 N N . PHE B 1 40 ? -14.875 -11.617 -13.086 1 96.88 40 PHE B N 1
ATOM 2715 C CA . PHE B 1 40 ? -15.734 -12.242 -12.086 1 96.88 40 PHE B CA 1
ATOM 2716 C C . PHE B 1 40 ? -15.023 -13.406 -11.406 1 96.88 40 PHE B C 1
ATOM 2718 O O . PHE B 1 40 ? -14.078 -13.969 -11.961 1 96.88 40 PHE B O 1
ATOM 2725 N N . TRP B 1 41 ? -15.461 -13.688 -10.164 1 97.25 41 TRP B N 1
ATOM 2726 C CA . TRP B 1 41 ? -15.141 -14.883 -9.383 1 97.25 41 TRP B CA 1
ATOM 2727 C C . TRP B 1 41 ? -16.391 -15.703 -9.109 1 97.25 41 TRP B C 1
ATOM 2729 O O . TRP B 1 41 ? -17.5 -15.172 -9.07 1 97.25 41 TRP B O 1
ATOM 2739 N N . VAL B 1 42 ? -16.219 -17 -8.992 1 95.94 42 VAL B N 1
ATOM 2740 C CA . VAL B 1 42 ? -17.297 -17.828 -8.484 1 95.94 42 VAL B CA 1
ATOM 2741 C C . VAL B 1 42 ? -16.812 -18.625 -7.281 1 95.94 42 VAL B C 1
ATOM 2743 O O . VAL B 1 42 ? -15.781 -19.312 -7.352 1 95.94 42 VAL B O 1
ATOM 2746 N N . GLU B 1 43 ? -17.547 -18.469 -6.207 1 95.25 43 GLU B N 1
ATOM 2747 C CA . GLU B 1 43 ? -17.234 -19.188 -4.973 1 95.25 43 GLU B CA 1
ATOM 2748 C C . GLU B 1 43 ? -18.266 -20.281 -4.691 1 95.25 43 GLU B C 1
ATOM 2750 O O . GLU B 1 43 ? -19.469 -20.031 -4.789 1 95.25 43 GLU B O 1
ATOM 2755 N N . TYR B 1 44 ? -17.75 -21.484 -4.332 1 94.38 44 TYR B N 1
ATOM 2756 C CA . TYR B 1 44 ? -18.625 -22.641 -4.152 1 94.38 44 TYR B CA 1
ATOM 2757 C C . TYR B 1 44 ? -18.625 -23.094 -2.699 1 94.38 44 TYR B C 1
ATOM 2759 O O . TYR B 1 44 ? -17.672 -22.844 -1.959 1 94.38 44 TYR B O 1
ATOM 2767 N N . PRO B 1 45 ? -19.625 -23.844 -2.268 1 93.44 45 PRO B N 1
ATOM 2768 C CA . PRO B 1 45 ? -19.781 -24.266 -0.874 1 93.44 45 PRO B CA 1
ATOM 2769 C C . PRO B 1 45 ? -18.703 -25.25 -0.424 1 93.44 45 PRO B C 1
ATOM 2771 O O . PRO B 1 45 ? -18.484 -25.422 0.778 1 93.44 45 PRO B O 1
ATOM 2774 N N . ASN B 1 46 ? -18.062 -25.906 -1.305 1 94 46 ASN B N 1
ATOM 2775 C CA . ASN B 1 46 ? -17.047 -26.875 -0.914 1 94 46 ASN B CA 1
ATOM 2776 C C . ASN B 1 46 ? -15.703 -26.188 -0.638 1 94 46 ASN B C 1
ATOM 2778 O O . ASN B 1 46 ? -14.711 -26.859 -0.33 1 94 46 ASN B O 1
ATOM 2782 N N . GLY B 1 47 ? -15.641 -24.828 -0.881 1 95.19 47 GLY B N 1
ATOM 2783 C CA . GLY B 1 47 ? -14.43 -24.078 -0.56 1 95.19 47 GLY B CA 1
ATOM 2784 C C . GLY B 1 47 ? -13.664 -23.641 -1.789 1 95.19 47 GLY B C 1
ATOM 2785 O O . GLY B 1 47 ? -12.664 -22.922 -1.677 1 95.19 47 GLY B O 1
ATOM 2786 N N . LEU B 1 48 ? -14.141 -24 -2.916 1 96.94 48 LEU B N 1
ATOM 2787 C CA . LEU B 1 48 ? -13.5 -23.594 -4.16 1 96.94 48 LEU B CA 1
ATOM 2788 C C . LEU B 1 48 ? -13.844 -22.141 -4.5 1 96.94 48 LEU B C 1
ATOM 2790 O O . LEU B 1 48 ? -15.016 -21.75 -4.43 1 96.94 48 LEU B O 1
ATOM 2794 N N . ILE B 1 49 ? -12.883 -21.375 -4.793 1 97.31 49 ILE B N 1
ATOM 2795 C CA . ILE B 1 49 ? -13.031 -20.062 -5.395 1 97.31 49 ILE B CA 1
ATOM 2796 C C . ILE B 1 49 ? -12.414 -20.047 -6.789 1 97.31 49 ILE B C 1
ATOM 2798 O O . ILE B 1 49 ? -11.195 -20.125 -6.934 1 97.31 49 ILE B O 1
ATOM 2802 N N . ASP B 1 50 ? -13.273 -20 -7.77 1 97.81 50 ASP B N 1
ATOM 2803 C CA . ASP B 1 50 ? -12.828 -19.984 -9.164 1 97.81 50 ASP B CA 1
ATOM 2804 C C . ASP B 1 50 ? -12.555 -18.562 -9.633 1 97.81 50 ASP B C 1
ATOM 2806 O O . ASP B 1 50 ? -13.484 -17.781 -9.836 1 97.81 50 ASP B O 1
ATOM 2810 N N . ILE B 1 51 ? -11.312 -18.281 -9.867 1 98.56 51 ILE B N 1
ATOM 2811 C CA . ILE B 1 51 ? -10.953 -16.938 -10.312 1 98.56 51 ILE B CA 1
ATOM 2812 C C . ILE B 1 51 ? -10.43 -16.984 -11.75 1 98.56 51 ILE B C 1
ATOM 2814 O O . ILE B 1 51 ? -9.766 -16.047 -12.211 1 98.56 51 ILE B O 1
ATOM 2818 N N . SER B 1 52 ? -10.68 -18.078 -12.477 1 97.88 52 SER B N 1
ATOM 2819 C CA . SER B 1 52 ? -10.172 -18.281 -13.828 1 97.88 52 SER B CA 1
ATOM 2820 C C . SER B 1 52 ? -10.984 -17.5 -14.852 1 97.88 52 SER B C 1
ATOM 2822 O O . SER B 1 52 ? -10.555 -17.312 -15.992 1 97.88 52 SER B O 1
ATOM 2824 N N . ARG B 1 53 ? -12.172 -17.078 -14.516 1 96.75 53 ARG B N 1
ATOM 2825 C CA . ARG B 1 53 ? -13.102 -16.344 -15.367 1 96.75 53 ARG B CA 1
ATOM 2826 C C . ARG B 1 53 ? -13.516 -17.188 -16.578 1 96.75 53 ARG B C 1
ATOM 2828 O O . ARG B 1 53 ? -13.688 -16.656 -17.672 1 96.75 53 ARG B O 1
ATOM 2835 N N . GLU B 1 54 ? -13.625 -18.5 -16.344 1 94.69 54 GLU B N 1
ATOM 2836 C CA . GLU B 1 54 ? -13.906 -19.359 -17.484 1 94.69 54 GLU B CA 1
ATOM 2837 C C . GLU B 1 54 ? -15.336 -19.906 -17.422 1 94.69 54 GLU B C 1
ATOM 2839 O O . GLU B 1 54 ? -15.828 -20.453 -18.406 1 94.69 54 GLU B O 1
ATOM 2844 N N . ALA B 1 55 ? -15.961 -19.75 -16.297 1 91.81 55 ALA B N 1
ATOM 2845 C CA . ALA B 1 55 ? -17.297 -20.297 -16.156 1 91.81 55 ALA B CA 1
ATOM 2846 C C . ALA B 1 55 ? -18.172 -19.422 -15.258 1 91.81 55 ALA B C 1
ATOM 2848 O O . ALA B 1 55 ? -18.047 -19.469 -14.031 1 91.81 55 ALA B O 1
ATOM 2849 N N . HIS B 1 56 ? -19.094 -18.688 -15.883 1 92.88 56 HIS B N 1
ATOM 2850 C CA . HIS B 1 56 ? -20.094 -17.969 -15.094 1 92.88 56 HIS B CA 1
ATOM 2851 C C . HIS B 1 56 ? -21.047 -18.938 -14.391 1 92.88 56 HIS B C 1
ATOM 2853 O O . HIS B 1 56 ? -21.422 -19.969 -14.945 1 92.88 56 HIS B O 1
ATOM 2859 N N . LEU B 1 57 ? -21.406 -18.516 -13.234 1 90.69 57 LEU B N 1
ATOM 2860 C CA . LEU B 1 57 ? -22.328 -19.344 -12.469 1 90.69 57 LEU B CA 1
ATOM 2861 C C . LEU B 1 57 ? -23.625 -19.562 -13.25 1 90.69 57 LEU B C 1
ATOM 2863 O O . LEU B 1 57 ? -24.172 -20.672 -13.258 1 90.69 57 LEU B O 1
ATOM 2867 N N . SER B 1 58 ? -24.188 -18.516 -13.906 1 82.69 58 SER B N 1
ATOM 2868 C CA . SER B 1 58 ? -25.469 -18.562 -14.625 1 82.69 58 SER B CA 1
ATOM 2869 C C . SER B 1 58 ? -25.391 -19.5 -15.82 1 82.69 58 SER B C 1
ATOM 2871 O O . SER B 1 58 ? -26.406 -20.016 -16.281 1 82.69 58 SER B O 1
ATOM 2873 N N . ARG B 1 59 ? -24.281 -19.656 -16.312 1 79.81 59 ARG B N 1
ATOM 2874 C CA . ARG B 1 59 ? -24.125 -20.469 -17.531 1 79.81 59 ARG B CA 1
ATOM 2875 C C . ARG B 1 59 ? -23.922 -21.938 -17.188 1 79.81 59 ARG B C 1
ATOM 2877 O O . ARG B 1 59 ? -24.109 -22.797 -18.031 1 79.81 59 ARG B O 1
ATOM 2884 N N . VAL B 1 60 ? -23.516 -22.188 -16.047 1 72.19 60 VAL B N 1
ATOM 2885 C CA . VAL B 1 60 ? -23.281 -23.562 -15.609 1 72.19 60 VAL B CA 1
ATOM 2886 C C . VAL B 1 60 ? -24.562 -24.125 -15 1 72.19 60 VAL B C 1
ATOM 2888 O O . VAL B 1 60 ? -24.906 -25.281 -15.242 1 72.19 60 VAL B O 1
ATOM 2891 N N . TYR B 1 61 ? -25.109 -23.281 -14.281 1 68.12 61 TYR B N 1
ATOM 2892 C CA . TYR B 1 61 ? -26.328 -23.719 -13.609 1 68.12 61 TYR B CA 1
ATOM 2893 C C . TYR B 1 61 ? -27.438 -22.688 -13.742 1 68.12 61 TYR B C 1
ATOM 2895 O O . TYR B 1 61 ? -27.578 -21.812 -12.883 1 68.12 61 TYR B O 1
ATOM 2903 N N . PRO B 1 62 ? -28.094 -22.75 -14.914 1 61.94 62 PRO B N 1
ATOM 2904 C CA . PRO B 1 62 ? -29.156 -21.766 -15.086 1 61.94 62 PRO B CA 1
ATOM 2905 C C . PRO B 1 62 ? -30.156 -21.766 -13.93 1 61.94 62 PRO B C 1
ATOM 2907 O O . PRO B 1 62 ? -30.375 -22.812 -13.297 1 61.94 62 PRO B O 1
ATOM 2910 N N . PRO B 1 63 ? -30.531 -20.547 -13.453 1 57 63 PRO B N 1
ATOM 2911 C CA . PRO B 1 63 ? -31.625 -20.562 -12.484 1 57 63 PRO B CA 1
ATOM 2912 C C . PRO B 1 63 ? -32.688 -21.594 -12.836 1 57 63 PRO B C 1
ATOM 2914 O O . PRO B 1 63 ? -32.906 -21.906 -14.016 1 57 63 PRO B O 1
ATOM 2917 N N . PRO B 1 64 ? -33.375 -22.062 -11.641 1 52.47 64 PRO B N 1
ATOM 2918 C CA . PRO B 1 64 ? -33.25 -21.703 -10.227 1 52.47 64 PRO B CA 1
ATOM 2919 C C . PRO B 1 64 ? -32.188 -22.516 -9.508 1 52.47 64 PRO B C 1
ATOM 2921 O O . PRO B 1 64 ? -32.156 -22.578 -8.273 1 52.47 64 PRO B O 1
ATOM 2924 N N . TYR B 1 65 ? -31.453 -23.328 -10.188 1 52.06 65 TYR B N 1
ATOM 2925 C CA . TYR B 1 65 ? -30.594 -24.312 -9.539 1 52.06 65 TYR B CA 1
ATOM 2926 C C . TYR B 1 65 ? -29.406 -23.641 -8.867 1 52.06 65 TYR B C 1
ATOM 2928 O O . TYR B 1 65 ? -28.719 -22.812 -9.469 1 52.06 65 TYR B O 1
ATOM 2936 N N . GLY B 1 66 ? -29.438 -23.469 -7.652 1 55.5 66 GLY B N 1
ATOM 2937 C CA . GLY B 1 66 ? -28.312 -23.016 -6.848 1 55.5 66 GLY B CA 1
ATOM 2938 C C . GLY B 1 66 ? -27.094 -23.922 -6.938 1 55.5 66 GLY B C 1
ATOM 2939 O O . GLY B 1 66 ? -27.234 -25.141 -6.867 1 55.5 66 GLY B O 1
ATOM 2940 N N . ALA B 1 67 ? -26.109 -23.734 -7.777 1 62.06 67 ALA B N 1
ATOM 2941 C CA . ALA B 1 67 ? -24.984 -24.625 -8.086 1 62.06 67 ALA B CA 1
ATOM 2942 C C . ALA B 1 67 ? -24.109 -24.844 -6.852 1 62.06 67 ALA B C 1
ATOM 2944 O O . ALA B 1 67 ? -23.672 -23.891 -6.211 1 62.06 67 ALA B O 1
ATOM 2945 N N . THR B 1 68 ? -24.328 -26.062 -6.301 1 75.44 68 THR B N 1
ATOM 2946 C CA . THR B 1 68 ? -23.484 -26.391 -5.152 1 75.44 68 THR B CA 1
ATOM 2947 C C . THR B 1 68 ? -22.203 -27.078 -5.605 1 75.44 68 THR B C 1
ATOM 2949 O O . THR B 1 68 ? -21.203 -27.094 -4.867 1 75.44 68 THR B O 1
ATOM 2952 N N . ILE B 1 69 ? -22.25 -27.562 -6.867 1 83.06 69 ILE B N 1
ATOM 2953 C CA . ILE B 1 69 ? -21.094 -28.344 -7.309 1 83.06 69 ILE B CA 1
ATOM 2954 C C . ILE B 1 69 ? -20.328 -27.562 -8.383 1 83.06 69 ILE B C 1
ATOM 2956 O O . ILE B 1 69 ? -20.922 -27.125 -9.367 1 83.06 69 ILE B O 1
ATOM 2960 N N . PRO B 1 70 ? -19.109 -27.375 -8.172 1 90.94 70 PRO B N 1
ATOM 2961 C CA . PRO B 1 70 ? -18.312 -26.688 -9.188 1 90.94 70 PRO B CA 1
ATOM 2962 C C . PRO B 1 70 ? -18.188 -27.469 -10.484 1 90.94 70 PRO B C 1
ATOM 2964 O O . PRO B 1 70 ? -18.281 -28.703 -10.477 1 90.94 70 PRO B O 1
ATOM 2967 N N . PRO B 1 71 ? -18.047 -26.734 -11.602 1 91.31 71 PRO B N 1
ATOM 2968 C CA . PRO B 1 71 ? -17.75 -27.453 -12.844 1 91.31 71 PRO B CA 1
ATOM 2969 C C . PRO B 1 71 ? -16.438 -28.219 -12.789 1 91.31 71 PRO B C 1
ATOM 2971 O O . PRO B 1 71 ? -15.57 -27.891 -11.969 1 91.31 71 PRO B O 1
ATOM 2974 N N . ALA B 1 72 ? -16.312 -29.172 -13.656 1 92.25 72 ALA B N 1
ATOM 2975 C CA . ALA B 1 72 ? -15.086 -29.953 -13.75 1 92.25 72 ALA B CA 1
ATOM 2976 C C . ALA B 1 72 ? -13.898 -29.062 -14.133 1 92.25 72 ALA B C 1
ATOM 2978 O O . ALA B 1 72 ? -14.062 -28.078 -14.844 1 92.25 72 ALA B O 1
ATOM 2979 N N . LEU B 1 73 ? -12.797 -29.484 -13.664 1 95.19 73 LEU B N 1
ATOM 2980 C CA . LEU B 1 73 ? -11.547 -28.781 -13.945 1 95.19 73 LEU B CA 1
ATOM 2981 C C . LEU B 1 73 ? -11.203 -28.859 -15.43 1 95.19 73 LEU B C 1
ATOM 2983 O O . LEU B 1 73 ? -11.156 -29.953 -16 1 95.19 73 LEU B O 1
ATOM 2987 N N . LYS B 1 74 ? -11.016 -27.766 -16.094 1 95.19 74 LYS B N 1
ATOM 2988 C CA . LYS B 1 74 ? -10.586 -27.719 -17.484 1 95.19 74 LYS B CA 1
ATOM 2989 C C . LYS B 1 74 ? -9.078 -27.875 -17.594 1 95.19 74 LYS B C 1
ATOM 2991 O O . LYS B 1 74 ? -8.344 -27.641 -16.625 1 95.19 74 LYS B O 1
ATOM 2996 N N . SER B 1 75 ? -8.602 -28.156 -18.859 1 95.31 75 SER B N 1
ATOM 2997 C CA . SER B 1 75 ? -7.176 -28.344 -19.094 1 95.31 75 SER B CA 1
ATOM 2998 C C . SER B 1 75 ? -6.418 -27.031 -18.938 1 95.31 75 SER B C 1
ATOM 3000 O O . SER B 1 75 ? -5.223 -27.031 -18.656 1 95.31 75 SER B O 1
ATOM 3002 N N . THR B 1 76 ? -7.102 -25.891 -19.062 1 96.75 76 THR B N 1
ATOM 3003 C CA . THR B 1 76 ? -6.492 -24.562 -18.969 1 96.75 76 THR B CA 1
ATOM 3004 C C . THR B 1 76 ? -6.391 -24.125 -17.516 1 96.75 76 THR B C 1
ATOM 3006 O O . THR B 1 76 ? -5.773 -23.094 -17.203 1 96.75 76 THR B O 1
ATOM 3009 N N . GLN B 1 77 ? -6.992 -24.953 -16.594 1 97.69 77 GLN B N 1
ATOM 3010 C CA . GLN B 1 77 ? -7.125 -24.531 -15.203 1 97.69 77 GLN B CA 1
ATOM 3011 C C . GLN B 1 77 ? -6.27 -25.406 -14.289 1 97.69 77 GLN B C 1
ATOM 3013 O O . GLN B 1 77 ? -5.836 -26.5 -14.688 1 97.69 77 GLN B O 1
ATOM 3018 N N . ILE B 1 78 ? -6.035 -24.922 -13.133 1 98.19 78 ILE B N 1
ATOM 3019 C CA . ILE B 1 78 ? -5.41 -25.703 -12.07 1 98.19 78 ILE B CA 1
ATOM 3020 C C . ILE B 1 78 ? -5.945 -25.234 -10.719 1 98.19 78 ILE B C 1
ATOM 3022 O O . ILE B 1 78 ? -6.203 -24.047 -10.516 1 98.19 78 ILE B O 1
ATOM 3026 N N . ASP B 1 79 ? -6.098 -26.172 -9.789 1 98.38 79 ASP B N 1
ATOM 3027 C CA . ASP B 1 79 ? -6.559 -25.922 -8.43 1 98.38 79 ASP B CA 1
ATOM 3028 C C . ASP B 1 79 ? -5.387 -25.844 -7.453 1 98.38 79 ASP B C 1
ATOM 3030 O O . ASP B 1 79 ? -4.562 -26.766 -7.391 1 98.38 79 ASP B O 1
ATOM 3034 N N . ILE B 1 80 ? -5.336 -24.781 -6.699 1 98.62 80 ILE B N 1
ATOM 3035 C CA . ILE B 1 80 ? -4.258 -24.578 -5.742 1 98.62 80 ILE B CA 1
ATOM 3036 C C . ILE B 1 80 ? -4.832 -24.422 -4.336 1 98.62 80 ILE B C 1
ATOM 3038 O O . ILE B 1 80 ? -5.723 -23.594 -4.113 1 98.62 80 ILE B O 1
ATOM 3042 N N . ALA B 1 81 ? -4.305 -25.234 -3.377 1 98.56 81 ALA B N 1
ATOM 3043 C CA . ALA B 1 81 ? -4.691 -25.047 -1.979 1 98.56 81 ALA B CA 1
ATOM 3044 C C . ALA B 1 81 ? -4.16 -23.734 -1.43 1 98.56 81 ALA B C 1
ATOM 3046 O O . ALA B 1 81 ? -3.014 -23.359 -1.696 1 98.56 81 ALA B O 1
ATOM 3047 N N . VAL B 1 82 ? -5.008 -23.031 -0.727 1 98.5 82 VAL B N 1
ATOM 3048 C CA . VAL B 1 82 ? -4.605 -21.781 -0.1 1 98.5 82 VAL B CA 1
ATOM 3049 C C . VAL B 1 82 ? -5.039 -21.766 1.365 1 98.5 82 VAL B C 1
ATOM 3051 O O . VAL B 1 82 ? -5.699 -22.703 1.828 1 98.5 82 VAL B O 1
ATOM 3054 N N . ASP B 1 83 ? -4.59 -20.797 2.129 1 97.81 83 ASP B N 1
ATOM 3055 C CA . ASP B 1 83 ? -4.953 -20.688 3.537 1 97.81 83 ASP B CA 1
ATOM 3056 C C . ASP B 1 83 ? -6.469 -20.672 3.715 1 97.81 83 ASP B C 1
ATOM 3058 O O . ASP B 1 83 ? -7.203 -20.281 2.807 1 97.81 83 ASP B O 1
ATOM 3062 N N . GLY B 1 84 ? -6.93 -21.078 4.875 1 95.12 84 GLY B N 1
ATOM 3063 C CA . GLY B 1 84 ? -8.344 -21.047 5.211 1 95.12 84 GLY B CA 1
ATOM 3064 C C . GLY B 1 84 ? -9.102 -22.266 4.703 1 95.12 84 GLY B C 1
ATOM 3065 O O . GLY B 1 84 ? -10.32 -22.203 4.516 1 95.12 84 GLY B O 1
ATOM 3066 N N . ASN B 1 85 ? -8.336 -23.297 4.438 1 95.5 85 ASN B N 1
ATOM 3067 C CA . ASN B 1 85 ? -8.945 -24.5 3.9 1 95.5 85 ASN B CA 1
ATOM 3068 C C . ASN B 1 85 ? -9.75 -24.219 2.639 1 95.5 85 ASN B C 1
ATOM 3070 O O . ASN B 1 85 ? -10.906 -24.625 2.529 1 95.5 85 ASN B O 1
ATOM 3074 N N . ARG B 1 86 ? -9.141 -23.438 1.773 1 97.38 86 ARG B N 1
ATOM 3075 C CA . ARG B 1 86 ? -9.758 -23.094 0.495 1 97.38 86 ARG B CA 1
ATOM 3076 C C . ARG B 1 86 ? -8.906 -23.594 -0.671 1 97.38 86 ARG B C 1
ATOM 3078 O O . ARG B 1 86 ? -7.758 -24 -0.484 1 97.38 86 ARG B O 1
ATOM 3085 N N . ILE B 1 87 ? -9.555 -23.672 -1.797 1 98 87 ILE B N 1
ATOM 3086 C CA . ILE B 1 87 ? -8.922 -23.969 -3.078 1 98 87 ILE B CA 1
ATOM 3087 C C . ILE B 1 87 ? -9.188 -22.828 -4.055 1 98 87 ILE B C 1
ATOM 3089 O O . ILE B 1 87 ? -10.32 -22.359 -4.191 1 98 87 ILE B O 1
ATOM 3093 N N . VAL B 1 88 ? -8.172 -22.344 -4.664 1 98.56 88 VAL B N 1
ATOM 3094 C CA . VAL B 1 88 ? -8.344 -21.344 -5.711 1 98.56 88 VAL B CA 1
ATOM 3095 C C . VAL B 1 88 ? -8.078 -21.969 -7.078 1 98.56 88 VAL B C 1
ATOM 3097 O O . VAL B 1 88 ? -7.062 -22.641 -7.273 1 98.56 88 VAL B O 1
ATOM 3100 N N . ARG B 1 89 ? -9.023 -21.844 -8.023 1 98.56 89 ARG B N 1
ATOM 3101 C CA . ARG B 1 89 ? -8.875 -22.297 -9.406 1 98.56 89 ARG B CA 1
ATOM 3102 C C . ARG B 1 89 ? -8.43 -21.172 -10.32 1 98.56 89 ARG B C 1
ATOM 3104 O O . ARG B 1 89 ? -9.117 -20.156 -10.438 1 98.56 89 ARG B O 1
ATOM 3111 N N . ILE B 1 90 ? -7.312 -21.312 -10.883 1 98.62 90 ILE B N 1
ATOM 3112 C CA . ILE B 1 90 ? -6.754 -20.25 -11.719 1 98.62 90 ILE B CA 1
ATOM 3113 C C . ILE B 1 90 ? -6.645 -20.734 -13.164 1 98.62 90 ILE B C 1
ATOM 3115 O O . ILE B 1 90 ? -6.719 -21.938 -13.43 1 98.62 90 ILE B O 1
ATOM 3119 N N . ASN B 1 91 ? -6.625 -19.75 -14.109 1 98.38 91 ASN B N 1
ATOM 3120 C CA . ASN B 1 91 ? -6.211 -20.016 -15.484 1 98.38 91 ASN B CA 1
ATOM 3121 C C . ASN B 1 91 ? -4.691 -20.016 -15.625 1 98.38 91 ASN B C 1
ATOM 3123 O O . ASN B 1 91 ? -4.039 -19 -15.375 1 98.38 91 ASN B O 1
ATOM 3127 N N . LYS B 1 92 ? -4.094 -21.109 -16.062 1 97.31 92 LYS B N 1
ATOM 3128 C CA . LYS B 1 92 ? -2.646 -21.297 -16.094 1 97.31 92 LYS B CA 1
ATOM 3129 C C . LYS B 1 92 ? -1.98 -20.234 -16.969 1 97.31 92 LYS B C 1
ATOM 3131 O O . LYS B 1 92 ? -1.012 -19.609 -16.547 1 97.31 92 LYS B O 1
ATOM 3136 N N . ALA B 1 93 ? -2.51 -19.969 -18.125 1 96.19 93 ALA B N 1
ATOM 3137 C CA . ALA B 1 93 ? -1.902 -19.078 -19.109 1 96.19 93 ALA B CA 1
ATOM 3138 C C . ALA B 1 93 ? -2.074 -17.609 -18.703 1 96.19 93 ALA B C 1
ATOM 3140 O O . ALA B 1 93 ? -1.352 -16.734 -19.172 1 96.19 93 ALA B O 1
ATOM 3141 N N . ARG B 1 94 ? -3.002 -17.328 -17.812 1 98.31 94 ARG B N 1
ATOM 3142 C CA . ARG B 1 94 ? -3.271 -15.961 -17.391 1 98.31 94 ARG B CA 1
ATOM 3143 C C . ARG B 1 94 ? -2.699 -15.695 -16 1 98.31 94 ARG B C 1
ATOM 3145 O O . ARG B 1 94 ? -3.154 -14.789 -15.297 1 98.31 94 ARG B O 1
ATOM 3152 N N . THR B 1 95 ? -1.773 -16.562 -15.633 1 98.75 95 THR B N 1
ATOM 3153 C CA . THR B 1 95 ? -1.135 -16.453 -14.328 1 98.75 95 THR B CA 1
ATOM 3154 C C . THR B 1 95 ? 0.354 -16.156 -14.477 1 98.75 95 THR B C 1
ATOM 3156 O O . THR B 1 95 ? 1.024 -16.734 -15.336 1 98.75 95 THR B O 1
ATOM 3159 N N . ALA B 1 96 ? 0.862 -15.234 -13.648 1 98.94 96 ALA B N 1
ATOM 3160 C CA . ALA B 1 96 ? 2.291 -14.938 -13.625 1 98.94 96 ALA B CA 1
ATOM 3161 C C . ALA B 1 96 ? 2.826 -14.945 -12.195 1 98.94 96 ALA B C 1
ATOM 3163 O O . ALA B 1 96 ? 2.131 -14.531 -11.258 1 98.94 96 ALA B O 1
ATOM 3164 N N . LEU B 1 97 ? 4.027 -15.477 -12.039 1 98.94 97 LEU B N 1
ATOM 3165 C CA . LEU B 1 97 ? 4.793 -15.25 -10.82 1 98.94 97 LEU B CA 1
ATOM 3166 C C . LEU B 1 97 ? 5.535 -13.922 -10.875 1 98.94 97 LEU B C 1
ATOM 3168 O O . LEU B 1 97 ? 6.238 -13.641 -11.852 1 98.94 97 LEU B O 1
ATOM 3172 N N . VAL B 1 98 ? 5.324 -13.086 -9.906 1 99 98 VAL B N 1
ATOM 3173 C CA . VAL B 1 98 ? 6.008 -11.805 -9.781 1 99 98 VAL B CA 1
ATOM 3174 C C . VAL B 1 98 ? 7.039 -11.875 -8.656 1 99 98 VAL B C 1
ATOM 3176 O O . VAL B 1 98 ? 6.676 -11.898 -7.477 1 99 98 VAL B O 1
ATOM 3179 N N . VAL B 1 99 ? 8.297 -11.945 -9.008 1 99 99 VAL B N 1
ATOM 3180 C CA . VAL B 1 99 ? 9.398 -12 -8.047 1 99 99 VAL B CA 1
ATOM 3181 C C . VAL B 1 99 ? 10.016 -10.617 -7.895 1 99 99 VAL B C 1
ATOM 3183 O O . VAL B 1 99 ? 10.633 -10.094 -8.828 1 99 99 VAL B O 1
ATOM 3186 N N . ILE B 1 100 ? 9.953 -10.102 -6.668 1 98.94 100 ILE B N 1
ATOM 3187 C CA . ILE B 1 100 ? 10.281 -8.695 -6.457 1 98.94 100 ILE B CA 1
ATOM 3188 C C . ILE B 1 100 ? 11.594 -8.578 -5.691 1 98.94 100 ILE B C 1
ATOM 3190 O O . ILE B 1 100 ? 11.695 -9.031 -4.551 1 98.94 100 ILE B O 1
ATOM 3194 N N . ASP B 1 101 ? 12.586 -8.016 -6.234 1 98.75 101 ASP B N 1
ATOM 3195 C CA . ASP B 1 101 ? 13.789 -7.43 -5.637 1 98.75 101 ASP B CA 1
ATOM 3196 C C . ASP B 1 101 ? 14.648 -8.5 -4.977 1 98.75 101 ASP B C 1
ATOM 3198 O O . ASP B 1 101 ? 15.266 -8.258 -3.938 1 98.75 101 ASP B O 1
ATOM 3202 N N . MET B 1 102 ? 14.602 -9.727 -5.492 1 98.88 102 MET B N 1
ATOM 3203 C CA . MET B 1 102 ? 15.57 -10.711 -5.02 1 98.88 102 MET B CA 1
ATOM 3204 C C . MET B 1 102 ? 16.953 -10.43 -5.586 1 98.88 102 MET B C 1
ATOM 3206 O O . MET B 1 102 ? 17.594 -11.32 -6.156 1 98.88 102 MET B O 1
ATOM 3210 N N . GLN B 1 103 ? 17.438 -9.258 -5.383 1 98.75 103 GLN B N 1
ATOM 3211 C CA . GLN B 1 103 ? 18.641 -8.711 -5.992 1 98.75 103 GLN B CA 1
ATOM 3212 C C . GLN B 1 103 ? 19.828 -8.75 -5.023 1 98.75 103 GLN B C 1
ATOM 3214 O O . GLN B 1 103 ? 19.625 -8.852 -3.811 1 98.75 103 GLN B O 1
ATOM 3219 N N . ASN B 1 104 ? 21.047 -8.586 -5.562 1 98.31 104 ASN B N 1
ATOM 3220 C CA . ASN B 1 104 ? 22.266 -8.594 -4.766 1 98.31 104 ASN B CA 1
ATOM 3221 C C . ASN B 1 104 ? 22.266 -7.469 -3.732 1 98.31 104 ASN B C 1
ATOM 3223 O O . ASN B 1 104 ? 22.703 -7.664 -2.596 1 98.31 104 ASN B O 1
ATOM 3227 N N . PHE B 1 105 ? 21.766 -6.312 -4.031 1 97.31 105 PHE B N 1
ATOM 3228 C CA . PHE B 1 105 ? 21.781 -5.199 -3.092 1 97.31 105 PHE B CA 1
ATOM 3229 C C . PHE B 1 105 ? 21.047 -5.559 -1.812 1 97.31 105 PHE B C 1
ATOM 3231 O O . PHE B 1 105 ? 21.438 -5.148 -0.72 1 97.31 105 PHE B O 1
ATOM 3238 N N . PHE B 1 106 ? 20.031 -6.316 -1.96 1 97.06 106 PHE B N 1
ATOM 3239 C CA . PHE B 1 106 ? 19.156 -6.582 -0.824 1 97.06 106 PHE B CA 1
ATOM 3240 C C . PHE B 1 106 ? 19.547 -7.871 -0.121 1 97.06 106 PHE B C 1
ATOM 3242 O O . PHE B 1 106 ? 19.219 -8.078 1.049 1 97.06 106 PHE B O 1
ATOM 3249 N N . LEU B 1 107 ? 20.266 -8.734 -0.812 1 97.44 107 LEU B N 1
ATOM 3250 C CA . LEU B 1 107 ? 20.391 -10.07 -0.251 1 97.44 107 LEU B CA 1
ATOM 3251 C C . LEU B 1 107 ? 21.859 -10.445 -0.061 1 97.44 107 LEU B C 1
ATOM 3253 O O . LEU B 1 107 ? 22.188 -11.305 0.764 1 97.44 107 LEU B O 1
ATOM 3257 N N . HIS B 1 108 ? 22.719 -9.875 -0.903 1 96.75 108 HIS B N 1
ATOM 3258 C CA . HIS B 1 108 ? 24.125 -10.289 -0.824 1 96.75 108 HIS B CA 1
ATOM 3259 C C . HIS B 1 108 ? 24.703 -10.023 0.562 1 96.75 108 HIS B C 1
ATOM 3261 O O . HIS B 1 108 ? 24.641 -8.891 1.055 1 96.75 108 HIS B O 1
ATOM 3267 N N . PRO B 1 109 ? 25.328 -10.984 1.156 1 94.06 109 PRO B N 1
ATOM 3268 C CA . PRO B 1 109 ? 25.781 -10.859 2.545 1 94.06 109 PRO B CA 1
ATOM 3269 C C . PRO B 1 109 ? 26.844 -9.781 2.725 1 94.06 109 PRO B C 1
ATOM 3271 O O . PRO B 1 109 ? 27.047 -9.273 3.834 1 94.06 109 PRO B O 1
ATOM 3274 N N . ASP B 1 110 ? 27.5 -9.383 1.658 1 93.69 110 ASP B N 1
ATOM 3275 C CA . ASP B 1 110 ? 28.484 -8.305 1.737 1 93.69 110 ASP B CA 1
ATOM 3276 C C . ASP B 1 110 ? 27.797 -6.941 1.81 1 93.69 110 ASP B C 1
ATOM 3278 O O . ASP B 1 110 ? 28.422 -5.945 2.166 1 93.69 110 ASP B O 1
ATOM 3282 N N . LEU B 1 111 ? 26.516 -6.941 1.437 1 92.31 111 LEU B N 1
ATOM 3283 C CA . LEU B 1 111 ? 25.828 -5.656 1.363 1 92.31 111 LEU B CA 1
ATOM 3284 C C . LEU B 1 111 ? 24.766 -5.551 2.449 1 92.31 111 LEU B C 1
ATOM 3286 O O . LEU B 1 111 ? 24.453 -4.449 2.914 1 92.31 111 LEU B O 1
ATOM 3290 N N . ARG B 1 112 ? 24.203 -6.715 2.805 1 90.25 112 ARG B N 1
ATOM 3291 C CA . ARG B 1 112 ? 23.047 -6.66 3.699 1 90.25 112 ARG B CA 1
ATOM 3292 C C . ARG B 1 112 ? 22.938 -7.934 4.531 1 90.25 112 ARG B C 1
ATOM 3294 O O . ARG B 1 112 ? 23.234 -9.023 4.047 1 90.25 112 ARG B O 1
ATOM 3301 N N . ILE B 1 113 ? 22.453 -7.711 5.758 1 90 113 ILE B N 1
ATOM 3302 C CA . ILE B 1 113 ? 22.016 -8.852 6.551 1 90 113 ILE B CA 1
ATOM 3303 C C . ILE B 1 113 ? 20.516 -9.086 6.352 1 90 113 ILE B C 1
ATOM 3305 O O . ILE B 1 113 ? 19.688 -8.344 6.887 1 90 113 ILE B O 1
ATOM 3309 N N . HIS B 1 114 ? 20.172 -10.008 5.555 1 95.19 114 HIS B N 1
ATOM 3310 C CA . HIS B 1 114 ? 18.781 -10.375 5.273 1 95.19 114 HIS B CA 1
ATOM 3311 C C . HIS B 1 114 ? 18.594 -11.891 5.309 1 95.19 114 HIS B C 1
ATOM 3313 O O . HIS B 1 114 ? 18.312 -12.508 4.285 1 95.19 114 HIS B O 1
ATOM 3319 N N . THR B 1 115 ? 18.641 -12.469 6.504 1 96.12 115 THR B N 1
ATOM 3320 C CA . THR B 1 115 ? 18.609 -13.922 6.684 1 96.12 115 THR B CA 1
ATOM 3321 C C . THR B 1 115 ? 17.297 -14.5 6.156 1 96.12 115 THR B C 1
ATOM 3323 O O . THR B 1 115 ? 17.297 -15.492 5.43 1 96.12 115 THR B O 1
ATOM 3326 N N . LYS B 1 116 ? 16.203 -13.883 6.48 1 97.69 116 LYS B N 1
ATOM 3327 C CA . LYS B 1 116 ? 14.898 -14.391 6.051 1 97.69 116 LYS B CA 1
ATOM 3328 C C . LYS B 1 116 ? 14.734 -14.273 4.539 1 97.69 116 LYS B C 1
ATOM 3330 O O . LYS B 1 116 ? 14.109 -15.133 3.91 1 97.69 116 LYS B O 1
ATOM 3335 N N . GLY B 1 117 ? 15.281 -13.195 3.98 1 98.12 117 GLY B N 1
ATOM 3336 C CA . GLY B 1 117 ? 15.266 -13.055 2.531 1 98.12 117 GLY B CA 1
ATOM 3337 C C . GLY B 1 117 ? 16.062 -14.133 1.824 1 98.12 117 GLY B C 1
ATOM 3338 O O . GLY B 1 117 ? 15.648 -14.641 0.782 1 98.12 117 GLY B O 1
ATOM 3339 N N . LEU B 1 118 ? 17.188 -14.477 2.375 1 98.38 118 LEU B N 1
ATOM 3340 C CA . LEU B 1 118 ? 18.016 -15.539 1.805 1 98.38 118 LEU B CA 1
ATOM 3341 C C . LEU B 1 118 ? 17.281 -16.875 1.842 1 98.38 118 LEU B C 1
ATOM 3343 O O . LEU B 1 118 ? 17.453 -17.703 0.944 1 98.38 118 LEU B O 1
ATOM 3347 N N . GLN B 1 119 ? 16.469 -17.062 2.799 1 98.62 119 GLN B N 1
ATOM 3348 C CA . GLN B 1 119 ? 15.727 -18.312 2.949 1 98.62 119 GLN B CA 1
ATOM 3349 C C . GLN B 1 119 ? 14.648 -18.438 1.875 1 98.62 119 GLN B C 1
ATOM 3351 O O . GLN B 1 119 ? 14.094 -19.516 1.673 1 98.62 119 GLN B O 1
ATOM 3356 N N . CYS B 1 120 ? 14.32 -17.375 1.187 1 98.81 120 CYS B N 1
ATOM 3357 C CA . CYS B 1 120 ? 13.312 -17.406 0.132 1 98.81 120 CYS B CA 1
ATOM 3358 C C . CYS B 1 120 ? 13.891 -17.953 -1.162 1 98.81 120 CYS B C 1
ATOM 3360 O O . CYS B 1 120 ? 13.148 -18.312 -2.08 1 98.81 120 CYS B O 1
ATOM 3362 N N . VAL B 1 121 ? 15.219 -18.078 -1.275 1 98.88 121 VAL B N 1
ATOM 3363 C CA . VAL B 1 121 ? 15.883 -18.453 -2.518 1 98.88 121 VAL B CA 1
ATOM 3364 C C . VAL B 1 121 ? 15.523 -19.891 -2.885 1 98.88 121 VAL B C 1
ATOM 3366 O O . VAL B 1 121 ? 15.086 -20.172 -4.004 1 98.88 121 VAL B O 1
ATOM 3369 N N . ASP B 1 122 ? 15.648 -20.812 -1.962 1 98.75 122 ASP B N 1
ATOM 3370 C CA . ASP B 1 122 ? 15.414 -22.219 -2.26 1 98.75 122 ASP B CA 1
ATOM 3371 C C . ASP B 1 122 ? 13.953 -22.469 -2.637 1 98.75 122 ASP B C 1
ATOM 3373 O O . ASP B 1 122 ? 13.664 -23.125 -3.633 1 98.75 122 ASP B O 1
ATOM 3377 N N . PRO B 1 123 ? 13.008 -21.906 -1.867 1 98.88 123 PRO B N 1
ATOM 3378 C CA . PRO B 1 123 ? 11.609 -22.062 -2.279 1 98.88 123 PRO B CA 1
ATOM 3379 C C . PRO B 1 123 ? 11.359 -21.562 -3.703 1 98.88 123 PRO B C 1
ATOM 3381 O O . PRO B 1 123 ? 10.641 -22.219 -4.465 1 98.88 123 PRO B O 1
ATOM 3384 N N . LEU B 1 124 ? 11.953 -20.469 -4.051 1 98.88 124 LEU B N 1
ATOM 3385 C CA . LEU B 1 124 ? 11.781 -19.938 -5.395 1 98.88 124 LEU B CA 1
ATOM 3386 C C . LEU B 1 124 ? 12.406 -20.859 -6.434 1 98.88 124 LEU B C 1
ATOM 3388 O O . LEU B 1 124 ? 11.789 -21.156 -7.457 1 98.88 124 LEU B O 1
ATOM 3392 N N . MET B 1 125 ? 13.617 -21.297 -6.141 1 98.88 125 MET B N 1
ATOM 3393 C CA . MET B 1 125 ? 14.305 -22.203 -7.059 1 98.88 125 MET B CA 1
ATOM 3394 C C . MET B 1 125 ? 13.484 -23.469 -7.289 1 98.88 125 MET B C 1
ATOM 3396 O O . MET B 1 125 ? 13.5 -24.031 -8.391 1 98.88 125 MET B O 1
ATOM 3400 N N . ASN B 1 126 ? 12.805 -23.875 -6.281 1 98.75 126 ASN B N 1
ATOM 3401 C CA . ASN B 1 126 ? 12.047 -25.125 -6.344 1 98.75 126 ASN B CA 1
ATOM 3402 C C . ASN B 1 126 ? 10.734 -24.938 -7.109 1 98.75 126 ASN B C 1
ATOM 3404 O O . ASN B 1 126 ? 10.32 -25.828 -7.863 1 98.75 126 ASN B O 1
ATOM 3408 N N . VAL B 1 127 ? 10.055 -23.828 -7 1 98.81 127 VAL B N 1
ATOM 3409 C CA . VAL B 1 127 ? 8.688 -23.688 -7.504 1 98.81 127 VAL B CA 1
ATOM 3410 C C . VAL B 1 127 ? 8.719 -23.219 -8.953 1 98.81 127 VAL B C 1
ATOM 3412 O O . VAL B 1 127 ? 7.816 -23.547 -9.734 1 98.81 127 VAL B O 1
ATOM 3415 N N . ILE B 1 128 ? 9.719 -22.453 -9.391 1 98.81 128 ILE B N 1
ATOM 3416 C CA . ILE B 1 128 ? 9.758 -21.75 -10.672 1 98.81 128 ILE B CA 1
ATOM 3417 C C . ILE B 1 128 ? 9.672 -22.781 -11.805 1 98.81 128 ILE B C 1
ATOM 3419 O O . ILE B 1 128 ? 8.867 -22.625 -12.727 1 98.81 128 ILE B O 1
ATOM 3423 N N . PRO B 1 129 ? 10.43 -23.922 -11.758 1 98.19 129 PRO B N 1
ATOM 3424 C CA . PRO B 1 129 ? 10.305 -24.891 -12.859 1 98.19 129 PRO B CA 1
ATOM 3425 C C . PRO B 1 129 ? 8.891 -25.438 -12.992 1 98.19 129 PRO B C 1
ATOM 3427 O O . PRO B 1 129 ? 8.422 -25.688 -14.109 1 98.19 129 PRO B O 1
ATOM 3430 N N . HIS B 1 130 ? 8.219 -25.625 -11.93 1 98.12 130 HIS B N 1
ATOM 3431 C CA . HIS B 1 130 ? 6.855 -26.156 -11.961 1 98.12 130 HIS B CA 1
ATOM 3432 C C . HIS B 1 130 ? 5.887 -25.141 -12.562 1 98.12 130 HIS B C 1
ATOM 3434 O O . HIS B 1 130 ? 4.996 -25.516 -13.336 1 98.12 130 HIS B O 1
ATOM 3440 N N . LEU B 1 131 ? 6.051 -23.906 -12.227 1 98.19 131 LEU B N 1
ATOM 3441 C CA . LEU B 1 131 ? 5.199 -22.859 -12.789 1 98.19 131 LEU B CA 1
ATOM 3442 C C . LEU B 1 131 ? 5.426 -22.734 -14.297 1 98.19 131 LEU B C 1
ATOM 3444 O O . LEU B 1 131 ? 4.473 -22.547 -15.055 1 98.19 131 LEU B O 1
ATOM 3448 N N . ARG B 1 132 ? 6.688 -22.906 -14.734 1 97.44 132 ARG B N 1
ATOM 3449 C CA . ARG B 1 132 ? 6.996 -22.875 -16.156 1 97.44 132 ARG B CA 1
ATOM 3450 C C . ARG B 1 132 ? 6.277 -24.016 -16.891 1 97.44 132 ARG B C 1
ATOM 3452 O O . ARG B 1 132 ? 5.73 -23.812 -17.969 1 97.44 132 ARG B O 1
ATOM 3459 N N . THR B 1 133 ? 6.293 -25.109 -16.25 1 94.75 133 THR B N 1
ATOM 3460 C CA . THR B 1 133 ? 5.68 -26.266 -16.891 1 94.75 133 THR B CA 1
ATOM 3461 C C . THR B 1 133 ? 4.176 -26.062 -17.031 1 94.75 133 THR B C 1
ATOM 3463 O O . THR B 1 133 ? 3.557 -26.625 -17.938 1 94.75 133 THR B O 1
ATOM 3466 N N . LEU B 1 134 ? 3.59 -25.234 -16.172 1 95.38 134 LEU B N 1
ATOM 3467 C CA . LEU B 1 134 ? 2.162 -24.938 -16.234 1 95.38 134 LEU B CA 1
ATOM 3468 C C . LEU B 1 134 ? 1.863 -23.875 -17.281 1 95.38 134 LEU B C 1
ATOM 3470 O O . LEU B 1 134 ? 0.7 -23.594 -17.578 1 95.38 134 LEU B O 1
ATOM 3474 N N . GLY B 1 135 ? 2.918 -23.266 -17.797 1 95.19 135 GLY B N 1
ATOM 3475 C CA . GLY B 1 135 ? 2.729 -22.219 -18.797 1 95.19 135 GLY B CA 1
ATOM 3476 C C . GLY B 1 135 ? 2.652 -20.828 -18.203 1 95.19 135 GLY B C 1
ATOM 3477 O O . GLY B 1 135 ? 2.367 -19.859 -18.906 1 95.19 135 GLY B O 1
ATOM 3478 N N . SER B 1 136 ? 2.902 -20.703 -16.922 1 96.94 136 SER B N 1
ATOM 3479 C CA . SER B 1 136 ? 2.895 -19.391 -16.281 1 96.94 136 SER B CA 1
ATOM 3480 C C . SER B 1 136 ? 4.168 -18.609 -16.594 1 96.94 136 SER B C 1
ATOM 3482 O O . SER B 1 136 ? 5.246 -19.203 -16.703 1 96.94 136 SER B O 1
ATOM 3484 N N . LYS B 1 137 ? 4.004 -17.344 -16.75 1 98.38 137 LYS B N 1
ATOM 3485 C CA . LYS B 1 137 ? 5.164 -16.484 -16.969 1 98.38 137 LYS B CA 1
ATOM 3486 C C . LYS B 1 137 ? 5.824 -16.125 -15.633 1 98.38 137 LYS B C 1
ATOM 3488 O O . LYS B 1 137 ? 5.145 -15.984 -14.617 1 98.38 137 LYS B O 1
ATOM 3493 N N . ILE B 1 138 ? 7.145 -16.047 -15.695 1 98.94 138 ILE B N 1
ATOM 3494 C CA . ILE B 1 138 ? 7.922 -15.609 -14.539 1 98.94 138 ILE B CA 1
ATOM 3495 C C . ILE B 1 138 ? 8.414 -14.18 -14.75 1 98.94 138 ILE B C 1
ATOM 3497 O O . ILE B 1 138 ? 9.211 -13.914 -15.656 1 98.94 138 ILE B O 1
ATOM 3501 N N . LEU B 1 139 ? 7.93 -13.258 -13.969 1 98.94 139 LEU B N 1
ATOM 3502 C CA . LEU B 1 139 ? 8.289 -11.844 -14.078 1 98.94 139 LEU B CA 1
ATOM 3503 C C . LEU B 1 139 ? 9.219 -11.43 -12.945 1 98.94 139 LEU B C 1
ATOM 3505 O O . LEU B 1 139 ? 8.828 -11.453 -11.773 1 98.94 139 LEU B O 1
ATOM 3509 N N . TRP B 1 140 ? 10.422 -11.148 -13.32 1 98.94 140 TRP B N 1
ATOM 3510 C CA . TRP B 1 140 ? 11.406 -10.641 -12.375 1 98.94 140 TRP B CA 1
ATOM 3511 C C . TRP B 1 140 ? 11.367 -9.117 -12.312 1 98.94 140 TRP B C 1
ATOM 3513 O O . TRP B 1 140 ? 11.867 -8.438 -13.211 1 98.94 140 TRP B O 1
ATOM 3523 N N . VAL B 1 141 ? 10.758 -8.578 -11.234 1 98.94 141 VAL B N 1
ATOM 3524 C CA . VAL B 1 141 ? 10.539 -7.141 -11.086 1 98.94 141 VAL B CA 1
ATOM 3525 C C . VAL B 1 141 ? 11.594 -6.547 -10.156 1 98.94 141 VAL B C 1
ATOM 3527 O O . VAL B 1 141 ? 11.633 -6.852 -8.969 1 98.94 141 VAL B O 1
ATOM 3530 N N . ASN B 1 142 ? 12.422 -5.676 -10.688 1 98.69 142 ASN B N 1
ATOM 3531 C CA . ASN B 1 142 ? 13.641 -5.285 -9.992 1 98.69 142 ASN B CA 1
ATOM 3532 C C . ASN B 1 142 ? 13.945 -3.801 -10.18 1 98.69 142 ASN B C 1
ATOM 3534 O O . ASN B 1 142 ? 13.492 -3.189 -11.148 1 98.69 142 ASN B O 1
ATOM 3538 N N . TRP B 1 143 ? 14.672 -3.271 -9.195 1 98.44 143 TRP B N 1
ATOM 3539 C CA . TRP B 1 143 ? 15.297 -1.968 -9.391 1 98.44 143 TRP B CA 1
ATOM 3540 C C . TRP B 1 143 ? 16.344 -2.033 -10.5 1 98.44 143 TRP B C 1
ATOM 3542 O O . TRP B 1 143 ? 17.078 -3.016 -10.609 1 98.44 143 TRP B O 1
ATOM 3552 N N . GLY B 1 144 ? 16.516 -1.117 -11.219 1 98.44 144 GLY B N 1
ATOM 3553 C CA . GLY B 1 144 ? 17.438 -0.853 -12.312 1 98.44 144 GLY B CA 1
ATOM 3554 C C . GLY B 1 144 ? 17.234 0.51 -12.953 1 98.44 144 GLY B C 1
ATOM 3555 O O . GLY B 1 144 ? 16.719 0.609 -14.07 1 98.44 144 GLY B O 1
ATOM 3556 N N . LEU B 1 145 ? 17.672 1.516 -12.242 1 98.5 145 LEU B N 1
ATOM 3557 C CA . LEU B 1 145 ? 17.406 2.895 -12.641 1 98.5 145 LEU B CA 1
ATOM 3558 C C . LEU B 1 145 ? 18.344 3.328 -13.758 1 98.5 145 LEU B C 1
ATOM 3560 O O . LEU B 1 145 ? 19.438 2.779 -13.906 1 98.5 145 LEU B O 1
ATOM 3564 N N . THR B 1 146 ? 17.891 4.281 -14.562 1 98.25 146 THR B N 1
ATOM 3565 C CA . THR B 1 146 ? 18.719 4.996 -15.523 1 98.25 146 THR B CA 1
ATOM 3566 C C . THR B 1 146 ? 19.109 6.371 -14.984 1 98.25 146 THR B C 1
ATOM 3568 O O . THR B 1 146 ? 18.5 6.863 -14.031 1 98.25 146 THR B O 1
ATOM 3571 N N . ASP B 1 147 ? 20.062 6.949 -15.648 1 97.44 147 ASP B N 1
ATOM 3572 C CA . ASP B 1 147 ? 20.453 8.297 -15.25 1 97.44 147 ASP B CA 1
ATOM 3573 C C . ASP B 1 147 ? 19.281 9.273 -15.406 1 97.44 147 ASP B C 1
ATOM 3575 O O . ASP B 1 147 ? 19.125 10.195 -14.602 1 97.44 147 ASP B O 1
ATOM 3579 N N . HIS B 1 148 ? 18.547 9.07 -16.391 1 96.75 148 HIS B N 1
ATOM 3580 C CA . HIS B 1 148 ? 17.391 9.93 -16.609 1 96.75 148 HIS B CA 1
ATOM 3581 C C . HIS B 1 148 ? 16.375 9.781 -15.469 1 96.75 148 HIS B C 1
ATOM 3583 O O . HIS B 1 148 ? 15.836 10.781 -14.984 1 96.75 148 HIS B O 1
ATOM 3589 N N . GLU B 1 149 ? 16.156 8.602 -14.977 1 96.12 149 GLU B N 1
ATOM 3590 C CA . GLU B 1 149 ? 15.195 8.352 -13.906 1 96.12 149 GLU B CA 1
ATOM 3591 C C . GLU B 1 149 ? 15.656 8.977 -12.594 1 96.12 149 GLU B C 1
ATOM 3593 O O . GLU B 1 149 ? 14.836 9.406 -11.781 1 96.12 149 GLU B O 1
ATOM 3598 N N . LEU B 1 150 ? 16.906 9.062 -12.383 1 96.19 150 LEU B N 1
ATOM 3599 C CA . LEU B 1 150 ? 17.438 9.688 -11.18 1 96.19 150 LEU B CA 1
ATOM 3600 C C . LEU B 1 150 ? 17 11.148 -11.078 1 96.19 150 LEU B C 1
ATOM 3602 O O . LEU B 1 150 ? 16.922 11.695 -9.977 1 96.19 150 LEU B O 1
ATOM 3606 N N . GLU B 1 151 ? 16.641 11.695 -12.211 1 95.12 151 GLU B N 1
ATOM 3607 C CA . GLU B 1 151 ? 16.281 13.109 -12.242 1 95.12 151 GLU B CA 1
ATOM 3608 C C . GLU B 1 151 ? 14.797 13.32 -11.992 1 95.12 151 GLU B C 1
ATOM 3610 O O . GLU B 1 151 ? 14.344 14.445 -11.797 1 95.12 151 GLU B O 1
ATOM 3615 N N . THR B 1 152 ? 14.102 12.219 -11.984 1 94.25 152 THR B N 1
ATOM 3616 C CA . THR B 1 152 ? 12.656 12.406 -11.969 1 94.25 152 THR B CA 1
ATOM 3617 C C . THR B 1 152 ? 12.031 11.703 -10.766 1 94.25 152 THR B C 1
ATOM 3619 O O . THR B 1 152 ? 10.844 11.891 -10.484 1 94.25 152 THR B O 1
ATOM 3622 N N . ILE B 1 153 ? 12.758 10.914 -10.039 1 95.81 153 ILE B N 1
ATOM 3623 C CA . ILE B 1 153 ? 12.188 10.227 -8.883 1 95.81 153 ILE B CA 1
ATOM 3624 C C . ILE B 1 153 ? 11.961 11.227 -7.746 1 95.81 153 ILE B C 1
ATOM 3626 O O . ILE B 1 153 ? 12.695 12.211 -7.625 1 95.81 153 ILE B O 1
ATOM 3630 N N . PRO B 1 154 ? 10.984 10.984 -6.914 1 96.94 154 PRO B N 1
ATOM 3631 C CA . PRO B 1 154 ? 10.617 11.93 -5.852 1 96.94 154 PRO B CA 1
ATOM 3632 C C . PRO B 1 154 ? 11.711 12.094 -4.805 1 96.94 154 PRO B C 1
ATOM 3634 O O . PRO B 1 154 ? 12.43 11.133 -4.496 1 96.94 154 PRO B O 1
ATOM 3637 N N . PRO B 1 155 ? 11.773 13.297 -4.191 1 96.62 155 PRO B N 1
ATOM 3638 C CA . PRO B 1 155 ? 12.805 13.539 -3.182 1 96.62 155 PRO B CA 1
ATOM 3639 C C . PRO B 1 155 ? 12.688 12.602 -1.979 1 96.62 155 PRO B C 1
ATOM 3641 O O . PRO B 1 155 ? 13.703 12.227 -1.389 1 96.62 155 PRO B O 1
ATOM 3644 N N . SER B 1 156 ? 11.445 12.25 -1.632 1 95.44 156 SER B N 1
ATOM 3645 C CA . SER B 1 156 ? 11.266 11.328 -0.513 1 95.44 156 SER B CA 1
ATOM 3646 C C . SER B 1 156 ? 11.93 9.992 -0.781 1 95.44 156 SER B C 1
ATOM 3648 O O . SER B 1 156 ? 12.57 9.422 0.107 1 95.44 156 SER B O 1
ATOM 3650 N N . LEU B 1 157 ? 11.773 9.484 -1.971 1 96.12 157 LEU B N 1
ATOM 3651 C CA . LEU B 1 157 ? 12.383 8.219 -2.365 1 96.12 157 LEU B CA 1
ATOM 3652 C C . LEU B 1 157 ? 13.906 8.336 -2.395 1 96.12 157 LEU B C 1
ATOM 3654 O O . LEU B 1 157 ? 14.609 7.441 -1.919 1 96.12 157 LEU B O 1
ATOM 3658 N N . VAL B 1 158 ? 14.43 9.43 -2.934 1 95.19 158 VAL B N 1
ATOM 3659 C CA . VAL B 1 158 ? 15.867 9.664 -2.973 1 95.19 158 VAL B CA 1
ATOM 3660 C C . VAL B 1 158 ? 16.438 9.656 -1.556 1 95.19 158 VAL B C 1
ATOM 3662 O O . VAL B 1 158 ? 17.422 8.977 -1.284 1 95.19 158 VAL B O 1
ATOM 3665 N N . ARG B 1 159 ? 15.766 10.359 -0.692 1 93.94 159 ARG B N 1
ATOM 3666 C CA . ARG B 1 159 ? 16.219 10.445 0.693 1 93.94 159 ARG B CA 1
ATOM 3667 C C . ARG B 1 159 ? 16.234 9.07 1.352 1 93.94 159 ARG B C 1
ATOM 3669 O O . ARG B 1 159 ? 17.125 8.758 2.139 1 93.94 159 ARG B O 1
ATOM 3676 N N . GLY B 1 160 ? 15.273 8.258 0.998 1 92.25 160 GLY B N 1
ATOM 3677 C CA . GLY B 1 160 ? 15.102 6.957 1.624 1 92.25 160 GLY B CA 1
ATOM 3678 C C . GLY B 1 160 ? 16.219 5.984 1.292 1 92.25 160 GLY B C 1
ATOM 3679 O O . GLY B 1 160 ? 16.469 5.043 2.043 1 92.25 160 GLY B O 1
ATOM 3680 N N . PHE B 1 161 ? 16.922 6.203 0.247 1 92.94 161 PHE B N 1
ATOM 3681 C CA . PHE B 1 161 ? 17.953 5.277 -0.176 1 92.94 161 PHE B CA 1
ATOM 3682 C C . PHE B 1 161 ? 19.344 5.902 -0.013 1 92.94 161 PHE B C 1
ATOM 3684 O O . PHE B 1 161 ? 20.328 5.383 -0.535 1 92.94 161 PHE B O 1
ATOM 3691 N N . ARG B 1 162 ? 19.359 7.047 0.676 1 90.69 162 ARG B N 1
ATOM 3692 C CA . ARG B 1 162 ? 20.609 7.75 0.918 1 90.69 162 ARG B CA 1
ATOM 3693 C C . ARG B 1 162 ? 20.984 7.707 2.396 1 90.69 162 ARG B C 1
ATOM 3695 O O . ARG B 1 162 ? 20.125 7.852 3.264 1 90.69 162 ARG B O 1
ATOM 3702 N N . LYS B 1 163 ? 22.281 7.535 2.684 1 85 163 LYS B N 1
ATOM 3703 C CA . LYS B 1 163 ? 22.781 7.645 4.051 1 85 163 LYS B CA 1
ATOM 3704 C C . LYS B 1 163 ? 22.922 9.109 4.469 1 85 163 LYS B C 1
ATOM 3706 O O . LYS B 1 163 ? 22.969 10 3.617 1 85 163 LYS B O 1
ATOM 3711 N N . HIS B 1 164 ? 23.031 9.211 5.766 1 83.12 164 HIS B N 1
ATOM 3712 C CA . HIS B 1 164 ? 23.156 10.562 6.289 1 83.12 164 HIS B CA 1
ATOM 3713 C C . HIS B 1 164 ? 24.406 11.25 5.754 1 83.12 164 HIS B C 1
ATOM 3715 O O . HIS B 1 164 ? 24.453 12.477 5.641 1 83.12 164 HIS B O 1
ATOM 3721 N N . ASN B 1 165 ? 25.406 10.422 5.414 1 83.38 165 ASN B N 1
ATOM 3722 C CA . ASN B 1 165 ? 26.688 11 5.016 1 83.38 165 ASN B CA 1
ATOM 3723 C C . ASN B 1 165 ? 27 10.742 3.543 1 83.38 165 ASN B C 1
ATOM 3725 O O . ASN B 1 165 ? 28.141 10.828 3.115 1 83.38 165 ASN B O 1
ATOM 3729 N N . GLY B 1 166 ? 25.984 10.391 2.807 1 85.94 166 GLY B N 1
ATOM 3730 C CA . GLY B 1 166 ? 26.188 10.281 1.372 1 85.94 166 GLY B CA 1
ATOM 3731 C C . GLY B 1 166 ? 25.641 8.992 0.785 1 85.94 166 GLY B C 1
ATOM 3732 O O . GLY B 1 166 ? 24.766 8.352 1.388 1 85.94 166 GLY B O 1
ATOM 3733 N N . GLY B 1 167 ? 26.062 8.836 -0.561 1 89.81 167 GLY B N 1
ATOM 3734 C CA . GLY B 1 167 ? 25.594 7.656 -1.276 1 89.81 167 GLY B CA 1
ATOM 3735 C C . GLY B 1 167 ? 24.234 7.844 -1.909 1 89.81 167 GLY B C 1
ATOM 3736 O O . GLY B 1 167 ? 23.906 8.922 -2.4 1 89.81 167 GLY B O 1
ATOM 3737 N N . GLY B 1 168 ? 23.562 6.707 -1.928 1 92.62 168 GLY B N 1
ATOM 3738 C CA . GLY B 1 168 ? 22.234 6.719 -2.518 1 92.62 168 GLY B CA 1
ATOM 3739 C C . GLY B 1 168 ? 22.219 6.242 -3.957 1 92.62 168 GLY B C 1
ATOM 3740 O O . GLY B 1 168 ? 23.25 5.801 -4.484 1 92.62 168 GLY B O 1
ATOM 3741 N N . PHE B 1 169 ? 21.062 6.352 -4.488 1 95.88 169 PHE B N 1
ATOM 3742 C CA . PHE B 1 169 ? 20.859 5.883 -5.852 1 95.88 169 PHE B CA 1
ATOM 3743 C C . PHE B 1 169 ? 21.938 6.434 -6.781 1 95.88 169 PHE B C 1
ATOM 3745 O O . PHE B 1 169 ? 22.234 7.633 -6.766 1 95.88 169 PHE B O 1
ATOM 3752 N N . GLY B 1 170 ? 22.531 5.59 -7.559 1 96.5 170 GLY B N 1
ATOM 3753 C CA . GLY B 1 170 ? 23.469 6.016 -8.578 1 96.5 170 GLY B CA 1
ATOM 3754 C C . GLY B 1 170 ? 24.891 6.176 -8.062 1 96.5 170 GLY B C 1
ATOM 3755 O O . GLY B 1 170 ? 25.828 6.328 -8.844 1 96.5 170 GLY B O 1
ATOM 3756 N N . SER B 1 171 ? 25.094 6.203 -6.848 1 95.31 171 SER B N 1
ATOM 3757 C CA . SER B 1 171 ? 26.438 6.309 -6.289 1 95.31 171 SER B CA 1
ATOM 3758 C C . SER B 1 171 ? 27.203 5 -6.43 1 95.31 171 SER B C 1
ATOM 3760 O O . SER B 1 171 ? 26.594 3.93 -6.543 1 95.31 171 SER B O 1
ATOM 3762 N N . GLN B 1 172 ? 28.516 5.098 -6.359 1 95.81 172 GLN B N 1
ATOM 3763 C CA . GLN B 1 172 ? 29.359 3.922 -6.492 1 95.81 172 GLN B CA 1
ATOM 3764 C C . GLN B 1 172 ? 29.422 3.141 -5.18 1 95.81 172 GLN B C 1
ATOM 3766 O O . GLN B 1 172 ? 29.781 3.693 -4.137 1 95.81 172 GLN B O 1
ATOM 3771 N N . LEU B 1 173 ? 29.062 1.836 -5.242 1 94.19 173 LEU B N 1
ATOM 3772 C CA . LEU B 1 173 ? 29.234 0.95 -4.094 1 94.19 173 LEU B CA 1
ATOM 3773 C C . LEU B 1 173 ? 30.656 0.409 -4.023 1 94.19 173 LEU B C 1
ATOM 3775 O O . LEU B 1 173 ? 31.359 0.396 -5.031 1 94.19 173 LEU B O 1
ATOM 3779 N N . PRO B 1 174 ? 31 0.018 -2.861 1 90.5 174 PRO B N 1
ATOM 3780 C CA . PRO B 1 174 ? 32.344 -0.553 -2.742 1 90.5 174 PRO B CA 1
ATOM 3781 C C . PRO B 1 174 ? 32.5 -1.856 -3.523 1 90.5 174 PRO B C 1
ATOM 3783 O O . PRO B 1 174 ? 31.516 -2.555 -3.77 1 90.5 174 PRO B O 1
ATOM 3786 N N . GLY B 1 175 ? 33.719 -2.092 -3.889 1 92.12 175 GLY B N 1
ATOM 3787 C CA . GLY B 1 175 ? 34 -3.314 -4.625 1 92.12 175 GLY B CA 1
ATOM 3788 C C . GLY B 1 175 ? 33.5 -3.273 -6.059 1 92.12 175 GLY B C 1
ATOM 3789 O O . GLY B 1 175 ? 33.562 -2.234 -6.719 1 92.12 175 GLY B O 1
ATOM 3790 N N . ASP B 1 176 ? 33.031 -4.422 -6.5 1 95.38 176 ASP B N 1
ATOM 3791 C CA . ASP B 1 176 ? 32.625 -4.527 -7.895 1 95.38 176 ASP B CA 1
ATOM 3792 C C . ASP B 1 176 ? 31.109 -4.461 -8.023 1 95.38 176 ASP B C 1
ATOM 3794 O O . ASP B 1 176 ? 30.547 -4.898 -9.031 1 95.38 176 ASP B O 1
ATOM 3798 N N . PHE B 1 177 ? 30.438 -3.918 -7.09 1 97.06 177 PHE B N 1
ATOM 3799 C CA . PHE B 1 177 ? 28.984 -3.963 -7.043 1 97.06 177 PHE B CA 1
ATOM 3800 C C . PHE B 1 177 ? 28.375 -2.908 -7.965 1 97.06 177 PHE B C 1
ATOM 3802 O O . PHE B 1 177 ? 27.188 -2.953 -8.266 1 97.06 177 PHE B O 1
ATOM 3809 N N . GLY B 1 178 ? 29.188 -1.944 -8.344 1 97.62 178 GLY B N 1
ATOM 3810 C CA . GLY B 1 178 ? 28.734 -0.941 -9.297 1 97.62 178 GLY B CA 1
ATOM 3811 C C . GLY B 1 178 ? 27.891 0.143 -8.648 1 97.62 178 GLY B C 1
ATOM 3812 O O . GLY B 1 178 ? 27.875 0.291 -7.43 1 97.62 178 GLY B O 1
ATOM 3813 N N . ARG B 1 179 ? 27.25 0.928 -9.531 1 97.56 179 ARG B N 1
ATOM 3814 C CA . ARG B 1 179 ? 26.422 2.037 -9.062 1 97.56 179 ARG B CA 1
ATOM 3815 C C . ARG B 1 179 ? 25.125 1.529 -8.445 1 97.56 179 ARG B C 1
ATOM 3817 O O . ARG B 1 179 ? 24.469 0.641 -9 1 97.56 179 ARG B O 1
ATOM 3824 N N . LEU B 1 180 ? 24.766 2.062 -7.34 1 96.81 180 LEU B N 1
ATOM 3825 C CA . LEU B 1 180 ? 23.672 1.576 -6.5 1 96.81 180 LEU B CA 1
ATOM 3826 C C . LEU B 1 180 ? 22.375 1.521 -7.281 1 96.81 180 LEU B C 1
ATOM 3828 O O . LEU B 1 180 ? 21.828 2.559 -7.676 1 96.81 180 LEU B O 1
ATOM 3832 N N . LEU B 1 181 ? 21.828 0.333 -7.465 1 97.94 181 LEU B N 1
ATOM 3833 C CA . LEU B 1 181 ? 20.531 -0.012 -8.023 1 97.94 181 LEU B CA 1
ATOM 3834 C C . LEU B 1 181 ? 20.344 0.605 -9.406 1 97.94 181 LEU B C 1
ATOM 3836 O O . LEU B 1 181 ? 19.234 1.034 -9.758 1 97.94 181 LEU B O 1
ATOM 3840 N N . MET B 1 182 ? 21.453 0.772 -10.141 1 98.5 182 MET B N 1
ATOM 3841 C CA . MET B 1 182 ? 21.422 1.229 -11.531 1 98.5 182 MET B CA 1
ATOM 3842 C C . MET B 1 182 ? 21.375 0.047 -12.492 1 98.5 182 MET B C 1
ATOM 3844 O O . MET B 1 182 ? 21.797 -1.06 -12.141 1 98.5 182 MET B O 1
ATOM 3848 N N . ARG B 1 183 ? 20.859 0.352 -13.672 1 97.88 183 ARG B N 1
ATOM 3849 C CA . ARG B 1 183 ? 20.797 -0.665 -14.719 1 97.88 183 ARG B CA 1
ATOM 3850 C C . ARG B 1 183 ? 22.172 -1.281 -14.961 1 97.88 183 ARG B C 1
ATOM 3852 O O . ARG B 1 183 ? 23.188 -0.576 -14.969 1 97.88 183 ARG B O 1
ATOM 3859 N N . ASP B 1 184 ? 22.25 -2.666 -15 1 96.19 184 ASP B N 1
ATOM 3860 C CA . ASP B 1 184 ? 23.391 -3.479 -15.414 1 96.19 184 ASP B CA 1
ATOM 3861 C C . ASP B 1 184 ? 24.453 -3.521 -14.328 1 96.19 184 ASP B C 1
ATOM 3863 O O . ASP B 1 184 ? 25.531 -4.086 -14.531 1 96.19 184 ASP B O 1
ATOM 3867 N N . ALA B 1 185 ? 24.219 -2.902 -13.18 1 98.31 185 ALA B N 1
ATOM 3868 C CA . ALA B 1 185 ? 25.156 -3.016 -12.062 1 98.31 185 ALA B CA 1
ATOM 3869 C C . ALA B 1 185 ? 25.047 -4.383 -11.391 1 98.31 185 ALA B C 1
ATOM 3871 O O . ALA B 1 185 ? 23.953 -4.957 -11.305 1 98.31 185 ALA B O 1
ATOM 3872 N N . TYR B 1 186 ? 26.125 -4.84 -10.836 1 98.31 186 TYR B N 1
ATOM 3873 C CA . TYR B 1 186 ? 26.141 -6.141 -10.172 1 98.31 186 TYR B CA 1
ATOM 3874 C C . TYR B 1 186 ? 25.172 -6.168 -9 1 98.31 186 TYR B C 1
ATOM 3876 O O . TYR B 1 186 ? 24.484 -7.164 -8.789 1 98.31 186 TYR B O 1
ATOM 3884 N N . ASN B 1 187 ? 25.094 -5.094 -8.266 1 97.81 187 ASN B N 1
ATOM 3885 C CA . ASN B 1 187 ? 24.172 -5.066 -7.121 1 97.81 187 ASN B CA 1
ATOM 3886 C C . ASN B 1 187 ? 22.719 -5.141 -7.57 1 97.81 187 ASN B C 1
ATOM 3888 O O . ASN B 1 187 ? 21.828 -5.445 -6.766 1 97.81 187 ASN B O 1
ATOM 3892 N N . SER B 1 188 ? 22.453 -4.844 -8.883 1 98.56 188 SER B N 1
ATOM 3893 C CA . SER B 1 188 ? 21.094 -4.859 -9.422 1 98.56 188 SER B CA 1
ATOM 3894 C C . SER B 1 188 ? 20.781 -6.195 -10.086 1 98.56 188 SER B C 1
ATOM 3896 O O . SER B 1 188 ? 19.656 -6.422 -10.531 1 98.56 188 SER B O 1
ATOM 3898 N N . GLU B 1 189 ? 21.703 -7.117 -10.094 1 98.75 189 GLU B N 1
ATOM 3899 C CA . GLU B 1 189 ? 21.438 -8.484 -10.547 1 98.75 189 GLU B CA 1
ATOM 3900 C C . GLU B 1 189 ? 20.75 -9.297 -9.461 1 98.75 189 GLU B C 1
ATOM 3902 O O . GLU B 1 189 ? 20.703 -8.891 -8.297 1 98.75 189 GLU B O 1
ATOM 3907 N N . LEU B 1 190 ? 20.172 -10.398 -9.898 1 98.88 190 LEU B N 1
ATOM 3908 C CA . LEU B 1 190 ? 19.562 -11.297 -8.922 1 98.88 190 LEU B CA 1
ATOM 3909 C C . LEU B 1 190 ? 20.625 -11.992 -8.078 1 98.88 190 LEU B C 1
ATOM 3911 O O . LEU B 1 190 ? 21.734 -12.227 -8.547 1 98.88 190 LEU B O 1
ATOM 3915 N N . TYR B 1 191 ? 20.281 -12.32 -6.91 1 98.69 191 TYR B N 1
ATOM 3916 C CA . TYR B 1 191 ? 21.219 -12.922 -5.969 1 98.69 191 TYR B CA 1
ATOM 3917 C C . TYR B 1 191 ? 21.422 -14.406 -6.27 1 98.69 191 TYR B C 1
ATOM 3919 O O . TYR B 1 191 ? 20.453 -15.141 -6.461 1 98.69 191 TYR B O 1
ATOM 3927 N N . GLY B 1 192 ? 22.641 -14.789 -6.277 1 97.25 192 GLY B N 1
ATOM 3928 C CA . GLY B 1 192 ? 23.016 -16.188 -6.281 1 97.25 192 GLY B CA 1
ATOM 3929 C C . GLY B 1 192 ? 22.453 -16.953 -7.473 1 97.25 192 GLY B C 1
ATOM 3930 O O . GLY B 1 192 ? 22.594 -16.516 -8.617 1 97.25 192 GLY B O 1
ATOM 3931 N N . PRO B 1 193 ? 21.891 -18.141 -7.137 1 98.56 193 PRO B N 1
ATOM 3932 C CA . PRO B 1 193 ? 21.438 -19.016 -8.227 1 98.56 193 PRO B CA 1
ATOM 3933 C C . PRO B 1 193 ? 20.234 -18.438 -8.984 1 98.56 193 PRO B C 1
ATOM 3935 O O . PRO B 1 193 ? 19.891 -18.922 -10.062 1 98.56 193 PRO B O 1
ATOM 3938 N N . LEU B 1 194 ? 19.656 -17.406 -8.43 1 98.88 194 LEU B N 1
ATOM 3939 C CA . LEU B 1 194 ? 18.469 -16.844 -9.062 1 98.88 194 LEU B CA 1
ATOM 3940 C C . LEU B 1 194 ? 18.828 -16.172 -10.383 1 98.88 194 LEU B C 1
ATOM 3942 O O . LEU B 1 194 ? 18.016 -16.156 -11.32 1 98.88 194 LEU B O 1
ATOM 3946 N N . GLN B 1 195 ? 20.016 -15.641 -10.438 1 98.75 195 GLN B N 1
ATOM 3947 C CA . GLN B 1 195 ? 20.438 -15 -11.672 1 98.75 195 GLN B CA 1
ATOM 3948 C C . GLN B 1 195 ? 20.531 -16.016 -12.812 1 98.75 195 GLN B C 1
ATOM 3950 O O . GLN B 1 195 ? 20.016 -15.773 -13.906 1 98.75 195 GLN B O 1
ATOM 3955 N N . ALA B 1 196 ? 21.156 -17.078 -12.516 1 98.56 196 ALA B N 1
ATOM 3956 C CA . ALA B 1 196 ? 21.281 -18.125 -13.523 1 98.56 196 ALA B CA 1
ATOM 3957 C C . ALA B 1 196 ? 19.906 -18.688 -13.891 1 98.56 196 ALA B C 1
ATOM 3959 O O . ALA B 1 196 ? 19.656 -19.016 -15.055 1 98.56 196 ALA B O 1
ATOM 3960 N N . GLU B 1 197 ? 19.062 -18.844 -12.891 1 98.75 197 GLU B N 1
ATOM 3961 C CA . GLU B 1 197 ? 17.703 -19.328 -13.133 1 98.75 197 GLU B CA 1
ATOM 3962 C C . GLU B 1 197 ? 16.938 -18.391 -14.055 1 98.75 197 GLU B C 1
ATOM 3964 O O . GLU B 1 197 ? 16.25 -18.844 -14.969 1 98.75 197 GLU B O 1
ATOM 3969 N N . TYR B 1 198 ? 17.062 -17.109 -13.891 1 98.81 198 TYR B N 1
ATOM 3970 C CA . TYR B 1 198 ? 16.438 -16.125 -14.773 1 98.81 198 TYR B CA 1
ATOM 3971 C C . TYR B 1 198 ? 16.953 -16.266 -16.203 1 98.81 198 TYR B C 1
ATOM 3973 O O . TYR B 1 198 ? 16.172 -16.312 -17.156 1 98.81 198 TYR B O 1
ATOM 3981 N N . LEU B 1 199 ? 18.25 -16.344 -16.344 1 98.62 199 LEU B N 1
ATOM 3982 C CA . LEU B 1 199 ? 18.859 -16.391 -17.672 1 98.62 199 LEU B CA 1
ATOM 3983 C C . LEU B 1 199 ? 18.391 -17.641 -18.422 1 98.62 199 LEU B C 1
ATOM 3985 O O . LEU B 1 199 ? 18.094 -17.578 -19.609 1 98.62 199 LEU B O 1
ATOM 3989 N N . LYS B 1 200 ? 18.328 -18.703 -17.703 1 98.06 200 LYS B N 1
ATOM 3990 C CA . LYS B 1 200 ? 17.812 -19.938 -18.281 1 98.06 200 LYS B CA 1
ATOM 3991 C C . LYS B 1 200 ? 16.391 -19.734 -18.812 1 98.06 200 LYS B C 1
ATOM 3993 O O . LYS B 1 200 ? 16.094 -20.078 -19.953 1 98.06 200 LYS B O 1
ATOM 3998 N N . GLY B 1 201 ? 15.523 -19.172 -17.969 1 98.44 201 GLY B N 1
ATOM 3999 C CA . GLY B 1 201 ? 14.141 -18.938 -18.359 1 98.44 201 GLY B CA 1
ATOM 4000 C C . GLY B 1 201 ? 14 -17.922 -19.469 1 98.44 201 GLY B C 1
ATOM 4001 O O . GLY B 1 201 ? 13.117 -18.031 -20.312 1 98.44 201 GLY B O 1
ATOM 4002 N N . ALA B 1 202 ? 14.828 -16.938 -19.422 1 98.38 202 ALA B N 1
ATOM 4003 C CA . ALA B 1 202 ? 14.805 -15.922 -20.469 1 98.38 202 ALA B CA 1
ATOM 4004 C C . ALA B 1 202 ? 15.109 -16.531 -21.828 1 98.38 202 ALA B C 1
ATOM 4006 O O . ALA B 1 202 ? 14.461 -16.188 -22.828 1 98.38 202 ALA B O 1
ATOM 4007 N N . LYS B 1 203 ? 16.047 -17.375 -21.891 1 98 203 LYS B N 1
ATOM 4008 C CA . LYS B 1 203 ? 16.391 -18.078 -23.125 1 98 203 LYS B CA 1
ATOM 4009 C C . LYS B 1 203 ? 15.234 -18.922 -23.625 1 98 203 LYS B C 1
ATOM 4011 O O . LYS B 1 203 ? 15.016 -19.031 -24.844 1 98 203 LYS B O 1
ATOM 4016 N N . GLU B 1 204 ? 14.477 -19.469 -22.734 1 97.19 204 GLU B N 1
ATOM 4017 C CA . GLU B 1 204 ? 13.359 -20.344 -23.078 1 97.19 204 GLU B CA 1
ATOM 4018 C C . GLU B 1 204 ? 12.102 -19.531 -23.359 1 97.19 204 GLU B C 1
ATOM 4020 O O . GLU B 1 204 ? 11.078 -20.094 -23.781 1 97.19 204 GLU B O 1
ATOM 4025 N N . GLY B 1 205 ? 12.109 -18.281 -23.141 1 97.69 205 GLY B N 1
ATOM 4026 C CA . GLY B 1 205 ? 10.977 -17.406 -23.422 1 97.69 205 GLY B CA 1
ATOM 4027 C C . GLY B 1 205 ? 9.922 -17.422 -22.328 1 97.69 205 GLY B C 1
ATOM 4028 O O . GLY B 1 205 ? 8.789 -17 -22.547 1 97.69 205 GLY B O 1
ATOM 4029 N N . THR B 1 206 ? 10.297 -17.875 -21.094 1 98.06 206 THR B N 1
ATOM 4030 C CA . THR B 1 206 ? 9.328 -17.984 -20.016 1 98.06 206 THR B CA 1
ATOM 4031 C C . THR B 1 206 ? 9.531 -16.875 -19 1 98.06 206 THR B C 1
ATOM 4033 O O . THR B 1 206 ? 8.617 -16.547 -18.234 1 98.06 206 THR B O 1
ATOM 4036 N N . ASP B 1 207 ? 10.766 -16.344 -18.953 1 98.81 207 ASP B N 1
ATOM 4037 C CA . ASP B 1 207 ? 11.109 -15.344 -17.938 1 98.81 207 ASP B CA 1
ATOM 4038 C C . ASP B 1 207 ? 11.32 -13.969 -18.578 1 98.81 207 ASP B C 1
ATOM 4040 O O . ASP B 1 207 ? 11.883 -13.859 -19.672 1 98.81 207 ASP B O 1
ATOM 4044 N N . PHE B 1 208 ? 10.867 -13 -17.844 1 98.81 208 PHE B N 1
ATOM 4045 C CA . PHE B 1 208 ? 10.953 -11.625 -18.328 1 98.81 208 PHE B CA 1
ATOM 4046 C C . PHE B 1 208 ? 11.477 -10.703 -17.219 1 98.81 208 PHE B C 1
ATOM 4048 O O . PHE B 1 208 ? 11.102 -10.836 -16.062 1 98.81 208 PHE B O 1
ATOM 4055 N N . TRP B 1 209 ? 12.398 -9.828 -17.625 1 98.75 209 TRP B N 1
ATOM 4056 C CA . TRP B 1 209 ? 12.938 -8.82 -16.719 1 98.75 209 TRP B CA 1
ATOM 4057 C C . TRP B 1 209 ? 12.125 -7.539 -16.781 1 98.75 209 TRP B C 1
ATOM 4059 O O . TRP B 1 209 ? 11.906 -6.988 -17.875 1 98.75 209 TRP B O 1
ATOM 4069 N N . ILE B 1 210 ? 11.656 -7.078 -15.656 1 98.69 210 ILE B N 1
ATOM 4070 C CA . ILE B 1 210 ? 10.859 -5.855 -15.562 1 98.69 210 ILE B CA 1
ATOM 4071 C C . ILE B 1 210 ? 11.547 -4.863 -14.625 1 98.69 210 ILE B C 1
ATOM 4073 O O . ILE B 1 210 ? 11.758 -5.16 -13.445 1 98.69 210 ILE B O 1
ATOM 4077 N N . HIS B 1 211 ? 11.867 -3.656 -15.094 1 98.25 211 HIS B N 1
ATOM 4078 C CA . HIS B 1 211 ? 12.453 -2.611 -14.266 1 98.25 211 HIS B CA 1
ATOM 4079 C C . HIS B 1 211 ? 11.375 -1.761 -13.602 1 98.25 211 HIS B C 1
ATOM 4081 O O . HIS B 1 211 ? 10.383 -1.408 -14.242 1 98.25 211 HIS B O 1
ATOM 4087 N N . LYS B 1 212 ? 11.609 -1.493 -12.352 1 98.06 212 LYS B N 1
ATOM 4088 C CA . LYS B 1 212 ? 10.742 -0.542 -11.656 1 98.06 212 LYS B CA 1
ATOM 4089 C C . LYS B 1 212 ? 11.547 0.656 -11.148 1 98.06 212 LYS B C 1
ATOM 4091 O O . LYS B 1 212 ? 12.773 0.586 -11.039 1 98.06 212 LYS B O 1
ATOM 4096 N N . ASN B 1 213 ? 10.836 1.76 -10.867 1 97.5 213 ASN B N 1
ATOM 4097 C CA . ASN B 1 213 ? 11.516 2.967 -10.398 1 97.5 213 ASN B CA 1
ATOM 4098 C C . ASN B 1 213 ? 10.812 3.566 -9.188 1 97.5 213 ASN B C 1
ATOM 4100 O O . ASN B 1 213 ? 11.047 4.723 -8.836 1 97.5 213 ASN B O 1
ATOM 4104 N N . ARG B 1 214 ? 9.891 2.855 -8.648 1 97.5 214 ARG B N 1
ATOM 4105 C CA . ARG B 1 214 ? 9.25 3.078 -7.352 1 97.5 214 ARG B CA 1
ATOM 4106 C C . ARG B 1 214 ? 9.211 1.792 -6.531 1 97.5 214 ARG B C 1
ATOM 4108 O O . ARG B 1 214 ? 9.586 0.725 -7.023 1 97.5 214 ARG B O 1
ATOM 4115 N N . MET B 1 215 ? 8.781 1.937 -5.285 1 96.81 215 MET B N 1
ATOM 4116 C CA . MET B 1 215 ? 8.664 0.744 -4.453 1 96.81 215 MET B CA 1
ATOM 4117 C C . MET B 1 215 ? 7.695 -0.258 -5.066 1 96.81 215 MET B C 1
ATOM 4119 O O . MET B 1 215 ? 7.984 -1.454 -5.121 1 96.81 215 MET B O 1
ATOM 4123 N N . SER B 1 216 ? 6.617 0.256 -5.531 1 98.44 216 SER B N 1
ATOM 4124 C CA . SER B 1 216 ? 5.648 -0.595 -6.215 1 98.44 216 SER B CA 1
ATOM 4125 C C . SER B 1 216 ? 6.012 -0.772 -7.688 1 98.44 216 SER B C 1
ATOM 4127 O O . SER B 1 216 ? 6.305 0.203 -8.383 1 98.44 216 SER B O 1
ATOM 4129 N N . GLY B 1 217 ? 5.934 -1.986 -8.172 1 98.56 217 GLY B N 1
ATOM 4130 C CA . GLY B 1 217 ? 6.086 -2.25 -9.594 1 98.56 217 GLY B CA 1
ATOM 4131 C C . GLY B 1 217 ? 4.871 -1.854 -10.406 1 98.56 217 GLY B C 1
ATOM 4132 O O . GLY B 1 217 ? 4.918 -1.854 -11.641 1 98.56 217 GLY B O 1
ATOM 4133 N N . LEU B 1 218 ? 3.785 -1.426 -9.758 1 98.44 218 LEU B N 1
ATOM 4134 C CA . LEU B 1 218 ? 2.539 -1.083 -10.43 1 98.44 218 LEU B CA 1
ATOM 4135 C C . LEU B 1 218 ? 2.033 0.283 -9.984 1 98.44 218 LEU B C 1
ATOM 4137 O O . LEU B 1 218 ? 0.823 0.507 -9.906 1 98.44 218 LEU B O 1
ATOM 4141 N N . TRP B 1 219 ? 2.928 1.208 -9.68 1 96.56 219 TRP B N 1
ATOM 4142 C CA . TRP B 1 219 ? 2.551 2.477 -9.062 1 96.56 219 TRP B CA 1
ATOM 4143 C C . TRP B 1 219 ? 1.771 3.348 -10.047 1 96.56 219 TRP B C 1
ATOM 4145 O O . TRP B 1 219 ? 1.083 4.285 -9.641 1 96.56 219 TRP B O 1
ATOM 4155 N N . GLY B 1 220 ? 1.895 3.061 -11.312 1 93.06 220 GLY B N 1
ATOM 4156 C CA . GLY B 1 220 ? 1.222 3.811 -12.359 1 93.06 220 GLY B CA 1
ATOM 4157 C C . GLY B 1 220 ? 0.901 2.971 -13.578 1 93.06 220 GLY B C 1
ATOM 4158 O O . GLY B 1 220 ? 1.47 1.893 -13.766 1 93.06 220 GLY B O 1
ATOM 4159 N N . TYR B 1 221 ? 0.071 3.531 -14.477 1 87.38 221 TYR B N 1
ATOM 4160 C CA . TYR B 1 221 ? -0.389 2.779 -15.641 1 87.38 221 TYR B CA 1
ATOM 4161 C C . TYR B 1 221 ? 0.685 2.734 -16.719 1 87.38 221 TYR B C 1
ATOM 4163 O O . TYR B 1 221 ? 0.6 1.936 -17.656 1 87.38 221 TYR B O 1
ATOM 4171 N N . GLN B 1 222 ? 1.688 3.473 -16.484 1 86.81 222 GLN B N 1
ATOM 4172 C CA . GLN B 1 222 ? 2.771 3.545 -17.469 1 86.81 222 GLN B CA 1
ATOM 4173 C C . GLN B 1 222 ? 3.908 2.598 -17.094 1 86.81 222 GLN B C 1
ATOM 4175 O O . GLN B 1 222 ? 4.906 2.506 -17.812 1 86.81 222 GLN B O 1
ATOM 4180 N N . THR B 1 223 ? 3.725 1.896 -16.031 1 93.25 223 THR B N 1
ATOM 4181 C CA . THR B 1 223 ? 4.812 1.021 -15.609 1 93.25 223 THR B CA 1
ATOM 4182 C C . THR B 1 223 ? 4.992 -0.131 -16.594 1 93.25 223 THR B C 1
ATOM 4184 O O . THR B 1 223 ? 4.02 -0.622 -17.172 1 93.25 223 THR B O 1
ATOM 4187 N N . ALA B 1 224 ? 6.254 -0.556 -16.703 1 96.81 224 ALA B N 1
ATOM 4188 C CA . ALA B 1 224 ? 6.562 -1.689 -17.562 1 96.81 224 ALA B CA 1
ATOM 4189 C C . ALA B 1 224 ? 5.777 -2.93 -17.156 1 96.81 224 ALA B C 1
ATOM 4191 O O . ALA B 1 224 ? 5.316 -3.695 -18 1 96.81 224 ALA B O 1
ATOM 4192 N N . LEU B 1 225 ? 5.578 -3.092 -15.891 1 98.5 225 LEU B N 1
ATOM 4193 C CA . LEU B 1 225 ? 4.855 -4.258 -15.398 1 98.5 225 LEU B CA 1
ATOM 4194 C C . LEU B 1 225 ? 3.395 -4.215 -15.836 1 98.5 225 LEU B C 1
ATOM 4196 O O . LEU B 1 225 ? 2.859 -5.211 -16.328 1 98.5 225 LEU B O 1
ATOM 4200 N N . ASP B 1 226 ? 2.766 -3.07 -15.656 1 96.81 226 ASP B N 1
ATOM 4201 C CA . ASP B 1 226 ? 1.356 -2.975 -16.031 1 96.81 226 ASP B CA 1
ATOM 4202 C C . ASP B 1 226 ? 1.165 -3.215 -17.531 1 96.81 226 ASP B C 1
ATOM 4204 O O . ASP B 1 226 ? 0.245 -3.926 -17.938 1 96.81 226 ASP B O 1
ATOM 4208 N N . LEU B 1 227 ? 2 -2.598 -18.328 1 97.75 227 LEU B N 1
ATOM 4209 C CA . LEU B 1 227 ? 1.918 -2.766 -19.766 1 97.75 227 LEU B CA 1
ATOM 4210 C C . LEU B 1 227 ? 2.1 -4.23 -20.156 1 97.75 227 LEU B C 1
ATOM 4212 O O . LEU B 1 227 ? 1.367 -4.75 -21 1 97.75 227 LEU B O 1
ATOM 4216 N N . PHE B 1 228 ? 3.049 -4.887 -19.547 1 98.56 228 PHE B N 1
ATOM 4217 C CA . PHE B 1 228 ? 3.297 -6.297 -19.828 1 98.56 228 PHE B CA 1
ATOM 4218 C C . PHE B 1 228 ? 2.074 -7.137 -19.484 1 98.56 228 PHE B C 1
ATOM 4220 O O . PHE B 1 228 ? 1.655 -7.984 -20.281 1 98.56 228 PHE B O 1
ATOM 4227 N N . LEU B 1 229 ? 1.532 -6.922 -18.281 1 98.56 229 LEU B N 1
ATOM 4228 C CA . LEU B 1 229 ? 0.4 -7.715 -17.812 1 98.56 229 LEU B CA 1
ATOM 4229 C C . LEU B 1 229 ? -0.799 -7.551 -18.75 1 98.56 229 LEU B C 1
ATOM 4231 O O . LEU B 1 229 ? -1.446 -8.539 -19.109 1 98.56 229 LEU B O 1
ATOM 4235 N N . ARG B 1 230 ? -1.108 -6.344 -19.141 1 97.25 230 ARG B N 1
ATOM 4236 C CA . ARG B 1 230 ? -2.232 -6.062 -20.016 1 97.25 230 ARG B CA 1
ATOM 4237 C C . ARG B 1 230 ? -2.014 -6.688 -21.391 1 97.25 230 ARG B C 1
ATOM 4239 O O . ARG B 1 230 ? -2.914 -7.328 -21.938 1 97.25 230 ARG B O 1
ATOM 4246 N N . GLU B 1 231 ? -0.835 -6.547 -21.891 1 97.75 231 GLU B N 1
ATOM 4247 C CA . GLU B 1 231 ? -0.51 -7.055 -23.234 1 97.75 231 GLU B CA 1
ATOM 4248 C C . GLU B 1 231 ? -0.606 -8.578 -23.281 1 97.75 231 GLU B C 1
ATOM 4250 O O . GLU B 1 231 ? -0.968 -9.148 -24.312 1 97.75 231 GLU B O 1
ATOM 4255 N N . ASN B 1 232 ? -0.335 -9.211 -22.188 1 98.06 232 ASN B N 1
ATOM 4256 C CA . ASN B 1 232 ? -0.284 -10.672 -22.172 1 98.06 232 ASN B CA 1
ATOM 4257 C C . ASN B 1 232 ? -1.554 -11.266 -21.578 1 98.06 232 ASN B C 1
ATOM 4259 O O . ASN B 1 232 ? -1.635 -12.477 -21.359 1 98.06 232 ASN B O 1
ATOM 4263 N N . GLY B 1 233 ? -2.525 -10.422 -21.219 1 97.56 233 GLY B N 1
ATOM 4264 C CA . GLY B 1 233 ? -3.811 -10.883 -20.719 1 97.56 233 GLY B CA 1
ATOM 4265 C C . GLY B 1 233 ? -3.715 -11.562 -19.375 1 97.56 233 GLY B C 1
ATOM 4266 O O . GLY B 1 233 ? -4.492 -12.469 -19.062 1 97.56 233 GLY B O 1
ATOM 4267 N N . ILE B 1 234 ? -2.736 -11.156 -18.594 1 98.56 234 ILE B N 1
ATOM 4268 C CA . ILE B 1 234 ? -2.535 -11.75 -17.281 1 98.56 234 ILE B CA 1
ATOM 4269 C C . ILE B 1 234 ? -3.531 -11.156 -16.297 1 98.56 234 ILE B C 1
ATOM 4271 O O . ILE B 1 234 ? -3.703 -9.938 -16.234 1 98.56 234 ILE B O 1
ATOM 4275 N N . THR B 1 235 ? -4.184 -12.031 -15.469 1 98.44 235 THR B N 1
ATOM 4276 C CA . THR B 1 235 ? -5.164 -11.555 -14.5 1 98.44 235 THR B CA 1
ATOM 4277 C C . THR B 1 235 ? -4.781 -11.984 -13.094 1 98.44 235 THR B C 1
ATOM 4279 O O . THR B 1 235 ? -5.227 -11.391 -12.109 1 98.44 235 THR B O 1
ATOM 4282 N N . THR B 1 236 ? -4.023 -13.086 -12.938 1 98.88 236 THR B N 1
ATOM 4283 C CA . THR B 1 236 ? -3.65 -13.641 -11.641 1 98.88 236 THR B CA 1
ATOM 4284 C C . THR B 1 236 ? -2.152 -13.469 -11.391 1 98.88 236 THR B C 1
ATOM 4286 O O . THR B 1 236 ? -1.334 -13.828 -12.242 1 98.88 236 THR B O 1
ATOM 4289 N N . LEU B 1 237 ? -1.836 -12.898 -10.266 1 98.94 237 LEU B N 1
ATOM 4290 C CA . LEU B 1 237 ? -0.444 -12.648 -9.906 1 98.94 237 LEU B CA 1
ATOM 4291 C C . LEU B 1 237 ? -0.07 -13.391 -8.625 1 98.94 237 LEU B C 1
ATOM 4293 O O . LEU B 1 237 ? -0.751 -13.258 -7.609 1 98.94 237 LEU B O 1
ATOM 4297 N N . ILE B 1 238 ? 0.971 -14.203 -8.703 1 98.94 238 ILE B N 1
ATOM 4298 C CA . ILE B 1 238 ? 1.587 -14.836 -7.539 1 98.94 238 ILE B CA 1
ATOM 4299 C C . ILE B 1 238 ? 2.809 -14.031 -7.102 1 98.94 238 ILE B C 1
ATOM 4301 O O . ILE B 1 238 ? 3.701 -13.758 -7.906 1 98.94 238 ILE B O 1
ATOM 4305 N N . PHE B 1 239 ? 2.854 -13.656 -5.812 1 99 239 PHE B N 1
ATOM 4306 C CA . PHE B 1 239 ? 3.867 -12.703 -5.383 1 99 239 PHE B CA 1
ATOM 4307 C C . PHE B 1 239 ? 4.91 -13.383 -4.504 1 99 239 PHE B C 1
ATOM 4309 O O . PHE B 1 239 ? 4.57 -14.188 -3.637 1 99 239 PHE B O 1
ATOM 4316 N N . ALA B 1 240 ? 6.16 -13.023 -4.723 1 98.94 240 ALA B N 1
ATOM 4317 C CA . ALA B 1 240 ? 7.332 -13.398 -3.934 1 98.94 240 ALA B CA 1
ATOM 4318 C C . ALA B 1 240 ? 8.344 -12.258 -3.877 1 98.94 240 ALA B C 1
ATOM 4320 O O . ALA B 1 240 ? 8.297 -11.336 -4.691 1 98.94 240 ALA B O 1
ATOM 4321 N N . GLY B 1 241 ? 9.211 -12.32 -2.895 1 98.94 241 GLY B N 1
ATOM 4322 C CA . GLY B 1 241 ? 10.32 -11.375 -2.895 1 98.94 241 GLY B CA 1
ATOM 4323 C C . GLY B 1 241 ? 10.445 -10.602 -1.596 1 98.94 241 GLY B C 1
ATOM 4324 O O . GLY B 1 241 ? 9.969 -11.055 -0.551 1 98.94 241 GLY B O 1
ATOM 4325 N N . VAL B 1 242 ? 11.211 -9.453 -1.681 1 98.5 242 VAL B N 1
ATOM 4326 C CA . VAL B 1 242 ? 11.539 -8.664 -0.499 1 98.5 242 VAL B CA 1
ATOM 4327 C C . VAL B 1 242 ? 11.461 -7.176 -0.83 1 98.5 242 VAL B C 1
ATOM 4329 O O . VAL B 1 242 ? 11.656 -6.777 -1.98 1 98.5 242 VAL B O 1
ATOM 4332 N N . ASN B 1 243 ? 11.281 -6.363 0.234 1 97.75 243 ASN B N 1
ATOM 4333 C CA . ASN B 1 243 ? 10.734 -6.715 1.54 1 97.75 243 ASN B CA 1
ATOM 4334 C C . ASN B 1 243 ? 9.219 -6.879 1.488 1 97.75 243 ASN B C 1
ATOM 4336 O O . ASN B 1 243 ? 8.531 -6.117 0.809 1 97.75 243 ASN B O 1
ATOM 4340 N N . THR B 1 244 ? 8.695 -7.695 2.291 1 98.69 244 THR B N 1
ATOM 4341 C CA . THR B 1 244 ? 7.293 -8.086 2.24 1 98.69 244 THR B CA 1
ATOM 4342 C C . THR B 1 244 ? 6.391 -6.879 2.48 1 98.69 244 THR B C 1
ATOM 4344 O O . THR B 1 244 ? 5.406 -6.684 1.763 1 98.69 244 THR B O 1
ATOM 4347 N N . ASP B 1 245 ? 6.734 -6.008 3.453 1 98.5 245 ASP B N 1
ATOM 4348 C CA . ASP B 1 245 ? 5.855 -4.934 3.9 1 98.5 245 ASP B CA 1
ATOM 4349 C C . ASP B 1 245 ? 6.164 -3.631 3.168 1 98.5 245 ASP B C 1
ATOM 4351 O O . ASP B 1 245 ? 5.609 -2.58 3.5 1 98.5 245 ASP B O 1
ATOM 4355 N N . GLN B 1 246 ? 7.027 -3.652 2.189 1 97.81 246 GLN B N 1
ATOM 4356 C CA . GLN B 1 246 ? 7.406 -2.469 1.425 1 97.81 246 GLN B CA 1
ATOM 4357 C C . GLN B 1 246 ? 7.176 -2.682 -0.069 1 97.81 246 GLN B C 1
ATOM 4359 O O . GLN B 1 246 ? 6.035 -2.707 -0.53 1 97.81 246 GLN B O 1
ATOM 4364 N N . CYS B 1 247 ? 8.219 -3.078 -0.833 1 98.44 247 CYS B N 1
ATOM 4365 C CA . CYS B 1 247 ? 8.094 -3.225 -2.279 1 98.44 247 CYS B CA 1
ATOM 4366 C C . CYS B 1 247 ? 7.07 -4.301 -2.631 1 98.44 247 CYS B C 1
ATOM 4368 O O . CYS B 1 247 ? 6.293 -4.137 -3.572 1 98.44 247 CYS B O 1
ATOM 4370 N N . VAL B 1 248 ? 7.07 -5.371 -1.87 1 98.88 248 VAL B N 1
ATOM 4371 C CA . VAL B 1 248 ? 6.145 -6.465 -2.15 1 98.88 248 VAL B CA 1
ATOM 4372 C C . VAL B 1 248 ? 4.715 -6.016 -1.858 1 98.88 248 VAL B C 1
ATOM 4374 O O . VAL B 1 248 ? 3.85 -6.059 -2.738 1 98.88 248 VAL B O 1
ATOM 4377 N N . LEU B 1 249 ? 4.504 -5.5 -0.689 1 98.81 249 LEU B N 1
ATOM 4378 C CA . LEU B 1 249 ? 3.166 -5.051 -0.324 1 98.81 249 LEU B CA 1
ATOM 4379 C C . LEU B 1 249 ? 2.686 -3.949 -1.263 1 98.81 249 LEU B C 1
ATOM 4381 O O . LEU B 1 249 ? 1.531 -3.953 -1.694 1 98.81 249 LEU B O 1
ATOM 4385 N N . GLY B 1 250 ? 3.574 -2.988 -1.495 1 98.56 250 GLY B N 1
ATOM 4386 C CA . GLY B 1 250 ? 3.199 -1.925 -2.414 1 98.56 250 GLY B CA 1
ATOM 4387 C C . GLY B 1 250 ? 2.695 -2.439 -3.748 1 98.56 250 GLY B C 1
ATOM 4388 O O . GLY B 1 250 ? 1.706 -1.934 -4.281 1 98.56 250 GLY B O 1
ATOM 4389 N N . THR B 1 251 ? 3.326 -3.441 -4.266 1 98.88 251 THR B N 1
ATOM 4390 C CA . THR B 1 251 ? 2.928 -4.008 -5.551 1 98.88 251 THR B CA 1
ATOM 4391 C C . THR B 1 251 ? 1.637 -4.809 -5.41 1 98.88 251 THR B C 1
ATOM 4393 O O . THR B 1 251 ? 0.771 -4.762 -6.289 1 98.88 251 THR B O 1
ATOM 4396 N N . ILE B 1 252 ? 1.467 -5.527 -4.285 1 98.88 252 ILE B N 1
ATOM 4397 C CA . ILE B 1 252 ? 0.267 -6.312 -4.023 1 98.88 252 ILE B CA 1
ATOM 4398 C C . ILE B 1 252 ? -0.954 -5.398 -3.988 1 98.88 252 ILE B C 1
ATOM 4400 O O . ILE B 1 252 ? -1.951 -5.656 -4.664 1 98.88 252 ILE B O 1
ATOM 4404 N N . VAL B 1 253 ? -0.883 -4.289 -3.279 1 98.44 253 VAL B N 1
ATOM 4405 C CA . VAL B 1 253 ? -2.074 -3.471 -3.068 1 98.44 253 VAL B CA 1
ATOM 4406 C C . VAL B 1 253 ? -2.422 -2.723 -4.352 1 98.44 253 VAL B C 1
ATOM 4408 O O . VAL B 1 253 ? -3.6 -2.568 -4.688 1 98.44 253 VAL B O 1
ATOM 4411 N N . ASP B 1 254 ? -1.393 -2.301 -5.09 1 98.5 254 ASP B N 1
ATOM 4412 C CA . ASP B 1 254 ? -1.685 -1.676 -6.379 1 98.5 254 ASP B CA 1
ATOM 4413 C C . ASP B 1 254 ? -2.352 -2.666 -7.332 1 98.5 254 ASP B C 1
ATOM 4415 O O . ASP B 1 254 ? -3.281 -2.307 -8.055 1 98.5 254 ASP B O 1
ATOM 4419 N N . ALA B 1 255 ? -1.866 -3.865 -7.336 1 98.69 255 ALA B N 1
ATOM 4420 C CA . ALA B 1 255 ? -2.484 -4.902 -8.156 1 98.69 255 ALA B CA 1
ATOM 4421 C C . ALA B 1 255 ? -3.938 -5.133 -7.75 1 98.69 255 ALA B C 1
ATOM 4423 O O . ALA B 1 255 ? -4.828 -5.168 -8.602 1 98.69 255 ALA B O 1
ATOM 4424 N N . TYR B 1 256 ? -4.16 -5.215 -6.461 1 98.38 256 TYR B N 1
ATOM 4425 C CA . TYR B 1 256 ? -5.484 -5.434 -5.895 1 98.38 256 TYR B CA 1
ATOM 4426 C C . TYR B 1 256 ? -6.445 -4.32 -6.309 1 98.38 256 TYR B C 1
ATOM 4428 O O . TYR B 1 256 ? -7.57 -4.594 -6.73 1 98.38 256 TYR B O 1
ATOM 4436 N N . TYR B 1 257 ? -6 -3.09 -6.242 1 97.38 257 TYR B N 1
ATOM 4437 C CA . TYR B 1 257 ? -6.848 -1.952 -6.578 1 97.38 257 TYR B CA 1
ATOM 4438 C C . TYR B 1 257 ? -7.238 -1.979 -8.055 1 97.38 257 TYR B C 1
ATOM 4440 O O . TYR B 1 257 ? -8.336 -1.544 -8.422 1 97.38 257 TYR B O 1
ATOM 4448 N N . ARG B 1 258 ? -6.398 -2.514 -8.836 1 95.62 258 ARG B N 1
ATOM 4449 C CA . ARG B 1 258 ? -6.617 -2.498 -10.281 1 95.62 258 ARG B CA 1
ATOM 4450 C C . ARG B 1 258 ? -7.406 -3.723 -10.727 1 95.62 258 ARG B C 1
ATOM 4452 O O . ARG B 1 258 ? -7.734 -3.857 -11.914 1 95.62 258 ARG B O 1
ATOM 4459 N N . GLY B 1 259 ? -7.609 -4.637 -9.82 1 96.44 259 GLY B N 1
ATOM 4460 C CA . GLY B 1 259 ? -8.5 -5.75 -10.125 1 96.44 259 GLY B CA 1
ATOM 4461 C C . GLY B 1 259 ? -7.754 -7.035 -10.438 1 96.44 259 GLY B C 1
ATOM 4462 O O . GLY B 1 259 ? -8.367 -8.023 -10.859 1 96.44 259 GLY B O 1
ATOM 4463 N N . TYR B 1 260 ? -6.445 -7.066 -10.328 1 98.31 260 TYR B N 1
ATOM 4464 C CA . TYR B 1 260 ? -5.73 -8.336 -10.453 1 98.31 260 TYR B CA 1
ATOM 4465 C C . TYR B 1 260 ? -6.039 -9.25 -9.273 1 98.31 260 TYR B C 1
ATOM 4467 O O . TYR B 1 260 ? -6.359 -8.781 -8.18 1 98.31 260 TYR B O 1
ATOM 4475 N N . ASP B 1 261 ? -5.98 -10.539 -9.531 1 98.69 261 ASP B N 1
ATOM 4476 C CA . ASP B 1 261 ? -6.105 -11.539 -8.477 1 98.69 261 ASP B CA 1
ATOM 4477 C C . ASP B 1 261 ? -4.754 -11.82 -7.824 1 98.69 261 ASP B C 1
ATOM 4479 O O . ASP B 1 261 ? -3.801 -12.211 -8.508 1 98.69 261 ASP B O 1
ATOM 4483 N N . CYS B 1 262 ? -4.707 -11.617 -6.52 1 98.88 262 CYS B N 1
ATOM 4484 C CA . CYS B 1 262 ? -3.414 -11.648 -5.848 1 98.88 262 CYS B CA 1
ATOM 4485 C C . CYS B 1 262 ? -3.277 -12.906 -4.996 1 98.88 262 CYS B C 1
ATOM 4487 O O . CYS B 1 262 ? -4.168 -13.227 -4.203 1 98.88 262 CYS B O 1
ATOM 4489 N N . ILE B 1 263 ? -2.166 -13.617 -5.145 1 98.94 263 ILE B N 1
ATOM 4490 C CA . ILE B 1 263 ? -1.792 -14.773 -4.336 1 98.94 263 ILE B CA 1
ATOM 4491 C C . ILE B 1 263 ? -0.377 -14.586 -3.793 1 98.94 263 ILE B C 1
ATOM 4493 O O . ILE B 1 263 ? 0.567 -14.383 -4.559 1 98.94 263 ILE B O 1
ATOM 4497 N N . VAL B 1 264 ? -0.219 -14.68 -2.486 1 98.94 264 VAL B N 1
ATOM 4498 C CA . VAL B 1 264 ? 1.085 -14.438 -1.877 1 98.94 264 VAL B CA 1
ATOM 4499 C C . VAL B 1 264 ? 1.711 -15.766 -1.451 1 98.94 264 VAL B C 1
ATOM 4501 O O . VAL B 1 264 ? 1.048 -16.609 -0.836 1 98.94 264 VAL B O 1
ATOM 4504 N N . LEU B 1 265 ? 2.984 -15.977 -1.822 1 98.94 265 LEU B N 1
ATOM 4505 C CA . LEU B 1 265 ? 3.754 -17.109 -1.324 1 98.94 265 LEU B CA 1
ATOM 4506 C C . LEU B 1 265 ? 4.383 -16.781 0.027 1 98.94 265 LEU B C 1
ATOM 4508 O O . LEU B 1 265 ? 5.41 -16.109 0.093 1 98.94 265 LEU B O 1
ATOM 4512 N N . SER B 1 266 ? 3.83 -17.344 1.035 1 98.88 266 SER B N 1
ATOM 4513 C CA . SER B 1 266 ? 4.254 -16.984 2.387 1 98.88 266 SER B CA 1
ATOM 4514 C C . SER B 1 266 ? 5.684 -17.438 2.656 1 98.88 266 SER B C 1
ATOM 4516 O O . SER B 1 266 ? 6.391 -16.828 3.461 1 98.88 266 SER B O 1
ATOM 4518 N N . ASP B 1 267 ? 6.129 -18.484 2.01 1 98.88 267 ASP B N 1
ATOM 4519 C CA . ASP B 1 267 ? 7.461 -19.031 2.268 1 98.88 267 ASP B CA 1
ATOM 4520 C C . ASP B 1 267 ? 8.484 -18.438 1.296 1 98.88 267 ASP B C 1
ATOM 4522 O O . ASP B 1 267 ? 9.656 -18.828 1.312 1 98.88 267 ASP B O 1
ATOM 4526 N N . ALA B 1 268 ? 8.07 -17.516 0.429 1 98.94 268 ALA B N 1
ATOM 4527 C CA . ALA B 1 268 ? 8.984 -16.906 -0.537 1 98.94 268 ALA B CA 1
ATOM 4528 C C . ALA B 1 268 ? 8.914 -15.383 -0.481 1 98.94 268 ALA B C 1
ATOM 4530 O O . ALA B 1 268 ? 9.219 -14.711 -1.467 1 98.94 268 ALA B O 1
ATOM 4531 N N . THR B 1 269 ? 8.422 -14.812 0.58 1 98.88 269 THR B N 1
ATOM 4532 C CA . THR B 1 269 ? 8.5 -13.391 0.905 1 98.88 269 THR B CA 1
ATOM 4533 C C . THR B 1 269 ? 9.117 -13.188 2.285 1 98.88 269 THR B C 1
ATOM 4535 O O . THR B 1 269 ? 8.992 -14.047 3.162 1 98.88 269 THR B O 1
ATOM 4538 N N . ALA B 1 270 ? 9.773 -12.125 2.404 1 98.75 270 ALA B N 1
ATOM 4539 C CA . ALA B 1 270 ? 10.445 -11.852 3.672 1 98.75 270 ALA B CA 1
ATOM 4540 C C . ALA B 1 270 ? 10.711 -10.359 3.846 1 98.75 270 ALA B C 1
ATOM 4542 O O . ALA B 1 270 ? 10.641 -9.594 2.883 1 98.75 270 ALA B O 1
ATOM 4543 N N . THR B 1 271 ? 10.93 -9.969 5.074 1 97.94 271 THR B N 1
ATOM 4544 C CA . THR B 1 271 ? 11.266 -8.586 5.395 1 97.94 271 THR B CA 1
ATOM 4545 C C . THR B 1 271 ? 12.203 -8.523 6.594 1 97.94 271 THR B C 1
ATOM 4547 O O . THR B 1 271 ? 12.227 -9.43 7.426 1 97.94 271 THR B O 1
ATOM 4550 N N . THR B 1 272 ? 12.977 -7.453 6.625 1 95.12 272 THR B N 1
ATOM 4551 C CA . THR B 1 272 ? 13.836 -7.188 7.777 1 95.12 272 THR B CA 1
ATOM 4552 C C . THR B 1 272 ? 13.133 -6.262 8.766 1 95.12 272 THR B C 1
ATOM 4554 O O . THR B 1 272 ? 13.68 -5.953 9.828 1 95.12 272 THR B O 1
ATOM 4557 N N . SER B 1 273 ? 11.953 -5.785 8.453 1 95.56 273 SER B N 1
ATOM 4558 C CA . SER B 1 273 ? 11.195 -4.922 9.359 1 95.56 273 SER B CA 1
ATOM 4559 C C . SER B 1 273 ? 10.922 -5.621 10.688 1 95.56 273 SER B C 1
ATOM 4561 O O . SER B 1 273 ? 11.008 -6.848 10.773 1 95.56 273 SER B O 1
ATOM 4563 N N . PRO B 1 274 ? 10.586 -4.867 11.711 1 95 274 PRO B N 1
ATOM 4564 C CA . PRO B 1 274 ? 10.328 -5.441 13.031 1 95 274 PRO B CA 1
ATOM 4565 C C . PRO B 1 274 ? 9.211 -6.48 13.023 1 95 274 PRO B C 1
ATOM 4567 O O . PRO B 1 274 ? 8.414 -6.523 12.086 1 95 274 PRO B O 1
ATOM 4570 N N . GLU B 1 275 ? 9.195 -7.246 14.094 1 95 275 GLU B N 1
ATOM 4571 C CA . GLU B 1 275 ? 8.172 -8.273 14.258 1 95 275 GLU B CA 1
ATOM 4572 C C . GLU B 1 275 ? 6.773 -7.695 14.078 1 95 275 GLU B C 1
ATOM 4574 O O . GLU B 1 275 ? 6.484 -6.598 14.562 1 95 275 GLU B O 1
ATOM 4579 N N . GLY B 1 276 ? 5.914 -8.422 13.43 1 97.12 276 GLY B N 1
ATOM 4580 C CA . GLY B 1 276 ? 4.566 -7.973 13.133 1 97.12 276 GLY B CA 1
ATOM 4581 C C . GLY B 1 276 ? 4.391 -7.516 11.695 1 97.12 276 GLY B C 1
ATOM 4582 O O . GLY B 1 276 ? 3.279 -7.527 11.164 1 97.12 276 GLY B O 1
ATOM 4583 N N . ALA B 1 277 ? 5.504 -7.125 11.109 1 97.94 277 ALA B N 1
ATOM 4584 C CA . ALA B 1 277 ? 5.441 -6.605 9.75 1 97.94 277 ALA B CA 1
ATOM 4585 C C . ALA B 1 277 ? 5.043 -7.699 8.758 1 97.94 277 ALA B C 1
ATOM 4587 O O . ALA B 1 277 ? 4.09 -7.539 7.996 1 97.94 277 ALA B O 1
ATOM 4588 N N . PHE B 1 278 ? 5.789 -8.836 8.844 1 98.5 278 PHE B N 1
ATOM 4589 C CA . PHE B 1 278 ? 5.496 -9.953 7.961 1 98.5 278 PHE B CA 1
ATOM 4590 C C . PHE B 1 278 ? 4.086 -10.484 8.203 1 98.5 278 PHE B C 1
ATOM 4592 O O . PHE B 1 278 ? 3.312 -10.664 7.262 1 98.5 278 PHE B O 1
ATOM 4599 N N . GLU B 1 279 ? 3.723 -10.602 9.43 1 98.25 279 GLU B N 1
ATOM 4600 C CA . GLU B 1 279 ? 2.434 -11.164 9.812 1 98.25 279 GLU B CA 1
ATOM 4601 C C . GLU B 1 279 ? 1.278 -10.289 9.336 1 98.25 279 GLU B C 1
ATOM 4603 O O . GLU B 1 279 ? 0.229 -10.805 8.938 1 98.25 279 GLU B O 1
ATOM 4608 N N . ASN B 1 280 ? 1.495 -9.008 9.375 1 98.31 280 ASN B N 1
ATOM 4609 C CA . ASN B 1 280 ? 0.44 -8.094 8.945 1 98.31 280 ASN B CA 1
ATOM 4610 C C . ASN B 1 280 ? 0.16 -8.219 7.453 1 98.31 280 ASN B C 1
ATOM 4612 O O . ASN B 1 280 ? -0.997 -8.188 7.027 1 98.31 280 ASN B O 1
ATOM 4616 N N . VAL B 1 281 ? 1.238 -8.32 6.652 1 98.62 281 VAL B N 1
ATOM 4617 C CA . VAL B 1 281 ? 1.062 -8.445 5.211 1 98.62 281 VAL B CA 1
ATOM 4618 C C . VAL B 1 281 ? 0.352 -9.766 4.891 1 98.62 281 VAL B C 1
ATOM 4620 O O . VAL B 1 281 ? -0.562 -9.797 4.062 1 98.62 281 VAL B O 1
ATOM 4623 N N . ILE B 1 282 ? 0.749 -10.797 5.57 1 98.38 282 ILE B N 1
ATOM 4624 C CA . ILE B 1 282 ? 0.113 -12.094 5.359 1 98.38 282 ILE B CA 1
ATOM 4625 C C . ILE B 1 282 ? -1.355 -12.023 5.773 1 98.38 282 ILE B C 1
ATOM 4627 O O . ILE B 1 282 ? -2.232 -12.508 5.059 1 98.38 282 ILE B O 1
ATOM 4631 N N . TYR B 1 283 ? -1.601 -11.391 6.879 1 97.19 283 TYR B N 1
ATOM 4632 C CA . TYR B 1 283 ? -2.957 -11.219 7.387 1 97.19 283 TYR B CA 1
ATOM 4633 C C . TYR B 1 283 ? -3.83 -10.492 6.371 1 97.19 283 TYR B C 1
ATOM 4635 O O . TYR B 1 283 ? -4.902 -10.977 6 1 97.19 283 TYR B O 1
ATOM 4643 N N . ASN B 1 284 ? -3.395 -9.367 5.887 1 97.38 284 ASN B N 1
ATOM 4644 C CA . ASN B 1 284 ? -4.191 -8.57 4.961 1 97.38 284 ASN B CA 1
ATOM 4645 C C . ASN B 1 284 ? -4.305 -9.242 3.594 1 97.38 284 ASN B C 1
ATOM 4647 O O . ASN B 1 284 ? -5.328 -9.125 2.918 1 97.38 284 ASN B O 1
ATOM 4651 N N . SER B 1 285 ? -3.24 -9.93 3.15 1 97.81 285 SER B N 1
ATOM 4652 C CA . SER B 1 285 ? -3.275 -10.617 1.864 1 97.81 285 SER B CA 1
ATOM 4653 C C . SER B 1 285 ? -4.348 -11.703 1.846 1 97.81 285 SER B C 1
ATOM 4655 O O . SER B 1 285 ? -5.074 -11.844 0.86 1 97.81 285 SER B O 1
ATOM 4657 N N . GLY B 1 286 ? -4.473 -12.406 2.932 1 96.25 286 GLY B N 1
ATOM 4658 C CA . GLY B 1 286 ? -5.43 -13.492 2.998 1 96.25 286 GLY B CA 1
ATOM 4659 C C . GLY B 1 286 ? -6.836 -13.039 3.336 1 96.25 286 GLY B C 1
ATOM 4660 O O . GLY B 1 286 ? -7.816 -13.664 2.928 1 96.25 286 GLY B O 1
ATOM 4661 N N . ASN B 1 287 ? -6.91 -11.891 4.012 1 94.19 287 ASN B N 1
ATOM 4662 C CA . ASN B 1 287 ? -8.211 -11.5 4.539 1 94.19 287 ASN B CA 1
ATOM 4663 C C . ASN B 1 287 ? -8.828 -10.367 3.725 1 94.19 287 ASN B C 1
ATOM 4665 O O . ASN B 1 287 ? -10.031 -10.109 3.83 1 94.19 287 ASN B O 1
ATOM 4669 N N . SER B 1 288 ? -7.984 -9.734 2.881 1 92.62 288 SER B N 1
ATOM 4670 C CA . SER B 1 288 ? -8.5 -8.594 2.139 1 92.62 288 SER B CA 1
ATOM 4671 C C . SER B 1 288 ? -8.047 -8.625 0.683 1 92.62 288 SER B C 1
ATOM 4673 O O . SER B 1 288 ? -8.875 -8.609 -0.232 1 92.62 288 SER B O 1
ATOM 4675 N N . TYR B 1 289 ? -6.844 -8.852 0.408 1 96.5 289 TYR B N 1
ATOM 4676 C CA . TYR B 1 289 ? -6.273 -8.562 -0.903 1 96.5 289 TYR B CA 1
ATOM 4677 C C . TYR B 1 289 ? -6.379 -9.766 -1.823 1 96.5 289 TYR B C 1
ATOM 4679 O O . TYR B 1 289 ? -6.266 -9.641 -3.045 1 96.5 289 TYR B O 1
ATOM 4687 N N . GLY B 1 290 ? -6.57 -10.938 -1.236 1 97.19 290 GLY B N 1
ATOM 4688 C CA . GLY B 1 290 ? -6.594 -12.148 -2.045 1 97.19 290 GLY B CA 1
ATOM 4689 C C . GLY B 1 290 ? -6.395 -13.414 -1.234 1 97.19 290 GLY B C 1
ATOM 4690 O O . GLY B 1 290 ? -7.18 -13.711 -0.332 1 97.19 290 GLY B O 1
ATOM 4691 N N . PHE B 1 291 ? -5.25 -14.102 -1.631 1 98.38 291 PHE B N 1
ATOM 4692 C CA . PHE B 1 291 ? -5.02 -15.422 -1.05 1 98.38 291 PHE B CA 1
ATOM 4693 C C . PHE B 1 291 ? -3.562 -15.578 -0.64 1 98.38 291 PHE B C 1
ATOM 4695 O O . PHE B 1 291 ? -2.693 -14.844 -1.113 1 98.38 291 PHE B O 1
ATOM 4702 N N . VAL B 1 292 ? -3.371 -16.531 0.292 1 98.81 292 VAL B N 1
ATOM 4703 C CA . VAL B 1 292 ? -2.025 -16.891 0.725 1 98.81 292 VAL B CA 1
ATOM 4704 C C . VAL B 1 292 ? -1.812 -18.391 0.551 1 98.81 292 VAL B C 1
ATOM 4706 O O . VAL B 1 292 ? -2.686 -19.188 0.895 1 98.81 292 VAL B O 1
ATOM 4709 N N . THR B 1 293 ? -0.729 -18.719 -0.02 1 98.81 293 THR B N 1
ATOM 4710 C CA . THR B 1 293 ? -0.293 -20.109 -0.17 1 98.81 293 THR B CA 1
ATOM 4711 C C . THR B 1 293 ? 1.217 -20.219 0.022 1 98.81 293 THR B C 1
ATOM 4713 O O . THR B 1 293 ? 1.835 -19.359 0.653 1 98.81 293 THR B O 1
ATOM 4716 N N . ASP B 1 294 ? 1.797 -21.344 -0.271 1 98.88 294 ASP B N 1
ATOM 4717 C CA . ASP B 1 294 ? 3.246 -21.531 -0.242 1 98.88 294 ASP B CA 1
ATOM 4718 C C . ASP B 1 294 ? 3.723 -22.328 -1.451 1 98.88 294 ASP B C 1
ATOM 4720 O O . ASP B 1 294 ? 2.91 -22.812 -2.242 1 98.88 294 ASP B O 1
ATOM 4724 N N . THR B 1 295 ? 4.988 -22.406 -1.605 1 98.88 295 THR B N 1
ATOM 4725 C CA . THR B 1 295 ? 5.562 -23.016 -2.807 1 98.88 295 THR B CA 1
ATOM 4726 C C . THR B 1 295 ? 5.27 -24.5 -2.861 1 98.88 295 THR B C 1
ATOM 4728 O O . THR B 1 295 ? 5.07 -25.062 -3.941 1 98.88 295 THR B O 1
ATOM 4731 N N . GLN B 1 296 ? 5.203 -25.141 -1.745 1 98.69 296 GLN B N 1
ATOM 4732 C CA . GLN B 1 296 ? 4.949 -26.578 -1.724 1 98.69 296 GLN B CA 1
ATOM 4733 C C . GLN B 1 296 ? 3.553 -26.906 -2.246 1 98.69 296 GLN B C 1
ATOM 4735 O O . GLN B 1 296 ? 3.369 -27.875 -2.986 1 98.69 296 GLN B O 1
ATOM 4740 N N . ARG B 1 297 ? 2.605 -26.125 -1.92 1 98.75 297 ARG B N 1
ATOM 4741 C CA . ARG B 1 297 ? 1.238 -26.328 -2.387 1 98.75 297 ARG B CA 1
ATOM 4742 C C . ARG B 1 297 ? 1.139 -26.125 -3.895 1 98.75 297 ARG B C 1
ATOM 4744 O O . ARG B 1 297 ? 0.384 -26.828 -4.574 1 98.75 297 ARG B O 1
ATOM 4751 N N . ILE B 1 298 ? 1.852 -25.188 -4.41 1 98.69 298 ILE B N 1
ATOM 4752 C CA . ILE B 1 298 ? 1.879 -24.984 -5.852 1 98.69 298 ILE B CA 1
ATOM 4753 C C . ILE B 1 298 ? 2.535 -26.172 -6.539 1 98.69 298 ILE B C 1
ATOM 4755 O O . ILE B 1 298 ? 2.043 -26.656 -7.559 1 98.69 298 ILE B O 1
ATOM 4759 N N . ILE B 1 299 ? 3.625 -26.641 -5.973 1 98.69 299 ILE B N 1
ATOM 4760 C CA . ILE B 1 299 ? 4.344 -27.781 -6.539 1 98.69 299 ILE B CA 1
ATOM 4761 C C . ILE B 1 299 ? 3.443 -29.016 -6.539 1 98.69 299 ILE B C 1
ATOM 4763 O O . ILE B 1 299 ? 3.377 -29.734 -7.535 1 98.69 299 ILE B O 1
ATOM 4767 N N . GLU B 1 300 ? 2.766 -29.188 -5.449 1 98.31 300 GLU B N 1
ATOM 4768 C CA . GLU B 1 300 ? 1.836 -30.312 -5.367 1 98.31 300 GLU B CA 1
ATOM 4769 C C . GLU B 1 300 ? 0.74 -30.203 -6.422 1 98.31 300 GLU B C 1
ATOM 4771 O O . GLU B 1 300 ? 0.379 -31.203 -7.055 1 98.31 300 GLU B O 1
ATOM 4776 N N . ALA B 1 301 ? 0.226 -29.016 -6.562 1 98.06 301 ALA B N 1
ATOM 4777 C CA . ALA B 1 301 ? -0.8 -28.797 -7.574 1 98.06 301 ALA B CA 1
ATOM 4778 C C . ALA B 1 301 ? -0.265 -29.094 -8.977 1 98.06 301 ALA B C 1
ATOM 4780 O O . ALA B 1 301 ? -0.94 -29.734 -9.781 1 98.06 301 ALA B O 1
ATOM 4781 N N . ALA B 1 302 ? 0.918 -28.656 -9.281 1 97.44 302 ALA B N 1
ATOM 4782 C CA . ALA B 1 302 ? 1.536 -28.875 -10.586 1 97.44 302 ALA B CA 1
ATOM 4783 C C . ALA B 1 302 ? 1.767 -30.359 -10.852 1 97.44 302 ALA B C 1
ATOM 4785 O O . ALA B 1 302 ? 1.57 -30.828 -11.977 1 97.44 302 ALA B O 1
ATOM 4786 N N . ASN B 1 303 ? 2.154 -31.062 -9.781 1 96.5 303 ASN B N 1
ATOM 4787 C CA . ASN B 1 303 ? 2.404 -32.5 -9.922 1 96.5 303 ASN B CA 1
ATOM 4788 C C . ASN B 1 303 ? 1.112 -33.25 -10.18 1 96.5 303 ASN B C 1
ATOM 4790 O O . ASN B 1 303 ? 1.119 -34.281 -10.891 1 96.5 303 ASN B O 1
ATOM 4794 N N . ARG B 1 304 ? 0.074 -32.781 -9.656 1 93.5 304 ARG B N 1
ATOM 4795 C CA . ARG B 1 304 ? -1.221 -33.406 -9.898 1 93.5 304 ARG B CA 1
ATOM 4796 C C . ARG B 1 304 ? -1.714 -33.125 -11.312 1 93.5 304 ARG B C 1
ATOM 4798 O O . ARG B 1 304 ? -2.412 -33.969 -11.906 1 93.5 304 ARG B O 1
ATOM 4805 N N . ASP B 1 305 ? -1.457 -32 -11.742 1 89.06 305 ASP B N 1
ATOM 4806 C CA . ASP B 1 305 ? -1.889 -31.609 -13.078 1 89.06 305 ASP B CA 1
ATOM 4807 C C . ASP B 1 305 ? -1.215 -32.438 -14.148 1 89.06 305 ASP B C 1
ATOM 4809 O O . ASP B 1 305 ? -1.779 -32.656 -15.227 1 89.06 305 ASP B O 1
ATOM 4813 N N . LYS B 1 306 ? -0.014 -32.969 -14.016 1 80.19 306 LYS B N 1
ATOM 4814 C CA . LYS B 1 306 ? 0.729 -33.812 -14.961 1 80.19 306 LYS B CA 1
ATOM 4815 C C . LYS B 1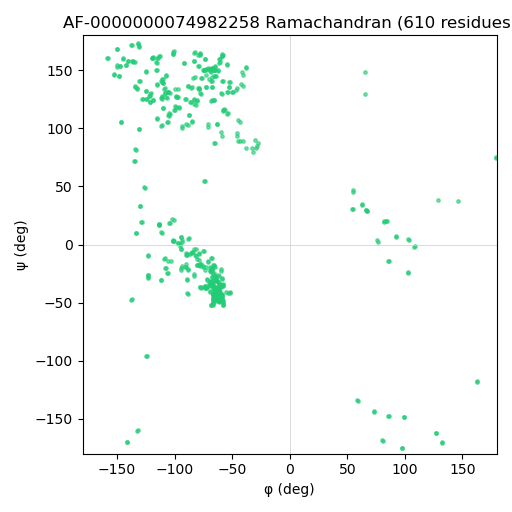 306 ? 0.134 -35.219 -15.047 1 80.19 306 LYS B C 1
ATOM 4817 O O . LYS B 1 306 ? 0.348 -35.938 -16.031 1 80.19 306 LYS B O 1
ATOM 4822 N N . LYS B 1 307 ? -0.591 -35.594 -14.109 1 72.75 307 LYS B N 1
ATOM 4823 C CA . LYS B 1 307 ? -1.186 -36.938 -14.133 1 72.75 307 LYS B CA 1
ATOM 4824 C C . LYS B 1 307 ? -2.535 -36.906 -14.844 1 72.75 307 LYS B C 1
ATOM 4826 O O . LYS B 1 307 ? -3.295 -35.938 -1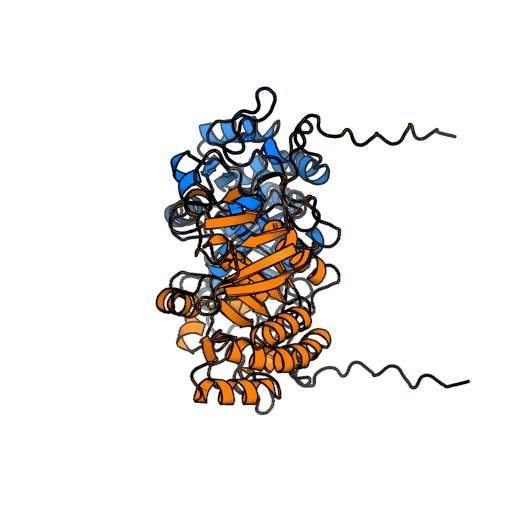4.727 1 72.75 307 LYS B O 1
#